Protein AF-0000000080266325 (afdb_homodimer)

Nearest PDB structures (foldseek):
  5b04-assembly1_B  TM=9.230E-01  e=6.738E-32  Schizosaccharomyces pombe 972h-
  5b04-assembly1_A  TM=9.219E-01  e=6.044E-32  Schizosaccharomyces pombe 972h-
  3a9c-assembly1_B  TM=7.300E-01  e=3.684E-23  Thermococcus kodakarensis
  7d44-assembly1_G  TM=7.854E-01  e=9.096E-19  Homo sapiens
  8tqz-assembly1_E  TM=7.849E-01  e=2.293E-18  Homo sapiens

Solvent-accessible surface area (backbone atoms only — not comparable to full-atom values): 32808 Å² total; per-residue (Å²): 130,82,78,86,48,52,57,58,42,26,53,49,45,39,69,75,33,86,80,52,51,52,23,55,22,33,38,52,20,51,42,53,48,57,75,68,50,83,58,83,44,70,68,50,40,51,49,52,51,51,52,45,47,53,53,39,42,71,72,32,67,65,26,56,32,34,47,17,12,44,52,53,47,49,44,54,58,64,69,54,69,81,81,75,77,61,57,67,58,50,53,50,51,52,42,50,50,54,48,47,40,59,70,55,48,50,63,50,26,47,54,42,25,33,60,69,47,47,84,75,61,52,74,68,31,27,34,34,36,56,34,66,35,69,62,52,50,50,31,54,47,43,39,33,75,72,65,64,38,49,56,28,31,40,24,23,35,29,59,88,71,10,32,7,49,55,40,47,51,53,38,46,75,70,63,37,17,46,34,71,35,51,58,33,39,51,58,71,50,47,87,70,40,60,36,34,47,33,42,44,51,23,30,30,35,62,28,20,34,32,27,53,26,29,53,36,41,50,28,52,47,31,49,76,69,70,32,52,29,37,34,42,38,51,63,68,28,49,30,97,40,77,68,87,49,66,83,52,54,74,44,72,70,42,60,65,67,79,42,39,65,81,63,80,42,74,75,65,54,94,50,35,80,32,72,58,37,54,58,38,38,50,67,54,34,60,24,57,27,91,47,41,58,33,37,35,21,48,87,42,80,28,43,22,80,44,35,48,62,50,48,37,65,74,70,54,70,117,129,81,77,87,48,55,56,57,41,26,53,50,46,38,68,75,32,87,81,53,52,52,23,52,23,33,37,52,19,50,41,53,48,58,74,67,49,81,59,81,45,70,67,51,42,51,50,51,52,52,53,45,45,52,53,39,43,71,71,32,66,64,27,56,32,33,47,18,13,44,51,51,47,50,44,54,58,65,68,54,68,80,82,74,77,62,57,67,58,50,53,50,52,52,43,49,51,55,49,48,42,60,70,55,48,50,63,50,26,47,54,43,25,34,62,69,47,46,84,75,61,53,76,70,31,27,33,35,36,58,34,68,36,70,60,52,51,51,31,54,48,42,38,35,74,71,66,65,39,48,56,29,32,39,24,25,33,31,56,91,69,9,33,7,48,54,41,45,52,52,38,46,75,69,63,37,18,44,33,72,36,52,58,33,40,50,56,70,50,48,86,70,42,59,35,33,47,33,42,45,51,23,32,30,36,61,29,20,33,32,28,54,25,30,52,36,43,51,27,52,48,30,49,76,69,70,32,50,28,36,33,43,37,51,62,68,28,48,30,97,39,78,68,87,48,65,82,52,53,73,43,72,71,42,60,66,65,80,42,41,65,81,63,81,43,75,76,66,54,95,50,35,78,33,72,58,37,53,58,38,39,48,67,54,34,60,24,60,26,91,46,40,60,32,36,35,20,49,87,41,80,26,43,23,78,45,34,46,62,49,48,35,65,73,69,56,69,119

Radius of gyration: 29.13 Å; Cα contacts (8 Å, |Δi|>4): 1260; chains: 2; bounding box: 54×103×73 Å

Organism: Malassezia sympodialis (strain ATCC 42132) (NCBI:txid1230383)

Foldseek 3Di:
DPPQQLQVQLVVLCVVPVQQFSLLSLLRSLLVVLVPDPDPDLVSSLVSLVVNLVVNCLVDQACQLNNLNSVLLSLLSVVQDDPDDDVVVVSVVSSVVSCCCSPPVVVLWLVLLLVQCLVVDAAAAEEEEEFDDPSLLVSVCCNCVVVNGQYAYEFECQPDVSRSVVSQVVCVVVVHHYDYDYLVCLLVCLLRHQAYEYEASAAELLLKGKDFPSPQVSLVSNVVNPHAYEYEYELSRYDDDDDPAFVSRPGPDADQDDDDDPDCQDDDDPPDGDPSRRRNDDGIGIHGQVSHPWYRTSQGTHRSNCSNVVNCVSSVPD/DPPQQLQVQLVVLCVVPVQQFSLLSLLRSLLVVLVPDPDPDLVSSLVSLVVNLVVNCVVDQACQLNNLNSVLLSLLSVVQDDPDDDVVVSSVVSSVVSVCCSPPVVVLWLVLLLVQCLVVDAAAAEEEEEFDDPSLLVSVCCNCVVVNGQYAYEFECQPDVSRSVVSQVVCVVVVHHYDYDYLVCLLVCLLRHQAYEYEASAAELLLKGKDFPSPQVSLVSNVVNVHAYEYEYELSRYDDDDDPAFVSRPGDDADQDDDDPPDCQDDDDPPDGDPSRRRNDDGMGIHGQVSHQWYRTSQGTHRSNCSNVVNCVSSVPD

Structure (mmCIF, N/CA/C/O backbone):
data_AF-0000000080266325-model_v1
#
loop_
_entity.id
_entity.type
_entity.pdbx_description
1 polymer 'Translation initiation factor eIF2B subunit alpha'
#
loop_
_atom_site.group_PDB
_atom_site.id
_atom_site.type_symbol
_atom_site.label_atom_id
_atom_site.label_alt_id
_atom_site.label_comp_id
_atom_site.label_asym_id
_atom_site.label_entity_id
_atom_site.label_seq_id
_atom_site.pdbx_PDB_ins_code
_atom_site.Cartn_x
_atom_site.Cartn_y
_atom_site.Cartn_z
_atom_site.occupancy
_atom_site.B_iso_or_equiv
_atom_site.auth_seq_id
_atom_site.auth_comp_id
_atom_site.auth_asym_id
_atom_site.auth_atom_id
_atom_site.pdbx_PDB_model_num
ATOM 1 N N . MET A 1 1 ? 8.368 -28.553 -42.368 1 40.25 1 MET A N 1
ATOM 2 C CA . MET A 1 1 ? 7.861 -28.845 -41.03 1 40.25 1 MET A CA 1
ATOM 3 C C . MET A 1 1 ? 8.379 -27.829 -40.018 1 40.25 1 MET A C 1
ATOM 5 O O . MET A 1 1 ? 9.589 -27.708 -39.818 1 40.25 1 MET A O 1
ATOM 9 N N . THR A 1 2 ? 7.713 -26.779 -39.799 1 53.64 2 THR A N 1
ATOM 10 C CA . THR A 1 2 ? 8.147 -25.65 -38.985 1 53.64 2 THR A CA 1
ATOM 11 C C . THR A 1 2 ? 8.555 -26.113 -37.589 1 53.64 2 THR A C 1
ATOM 13 O O . THR A 1 2 ? 7.952 -27.035 -37.035 1 53.64 2 THR A O 1
ATOM 16 N N . ALA A 1 3 ? 9.823 -25.961 -37.177 1 78.72 3 ALA A N 1
ATOM 17 C CA . ALA A 1 3 ? 10.446 -26.358 -35.917 1 78.72 3 ALA A CA 1
ATOM 18 C C . ALA A 1 3 ? 9.546 -26.027 -34.731 1 78.72 3 ALA A C 1
ATOM 20 O O . ALA A 1 3 ? 8.92 -24.964 -34.696 1 78.72 3 ALA A O 1
ATOM 21 N N . PHE A 1 4 ? 9.124 -27.014 -33.975 1 89.75 4 PHE A N 1
ATOM 22 C CA . PHE A 1 4 ? 8.291 -26.855 -32.789 1 89.75 4 PHE A CA 1
ATOM 23 C C . PHE A 1 4 ? 8.829 -25.744 -31.894 1 89.75 4 PHE A C 1
ATOM 25 O O . PHE A 1 4 ? 10.034 -25.669 -31.646 1 89.75 4 PHE A O 1
ATOM 32 N N . SER A 1 5 ? 7.986 -24.833 -31.633 1 94.65 5 SER A N 1
ATOM 33 C CA . SER A 1 5 ? 8.326 -23.786 -30.674 1 94.65 5 SER A CA 1
ATOM 34 C C . SER A 1 5 ? 7.531 -23.941 -29.382 1 94.65 5 SER A C 1
ATOM 36 O O . SER A 1 5 ? 6.31 -23.773 -29.373 1 94.65 5 SER A O 1
ATOM 38 N N . ILE A 1 6 ? 8.195 -24.222 -28.321 1 96.09 6 ILE A N 1
ATOM 39 C CA . ILE A 1 6 ? 7.549 -24.389 -27.023 1 96.09 6 ILE A CA 1
ATOM 40 C C . ILE A 1 6 ? 6.869 -23.084 -26.614 1 96.09 6 ILE A C 1
ATOM 42 O O . ILE A 1 6 ? 5.796 -23.1 -26.006 1 96.09 6 ILE A O 1
ATOM 46 N N . VAL A 1 7 ? 7.411 -21.935 -26.927 1 96.81 7 VAL A N 1
ATOM 47 C CA . VAL A 1 7 ? 6.896 -20.618 -26.567 1 96.81 7 VAL A CA 1
ATOM 48 C C . VAL A 1 7 ? 5.58 -20.36 -27.298 1 96.81 7 VAL A C 1
ATOM 50 O O . VAL A 1 7 ? 4.61 -19.893 -26.697 1 96.81 7 VAL A O 1
ATOM 53 N N . GLU A 1 8 ? 5.572 -20.713 -28.53 1 96.24 8 GLU A N 1
ATOM 54 C CA . GLU A 1 8 ? 4.358 -20.517 -29.317 1 96.24 8 GLU A CA 1
ATOM 55 C C . GLU A 1 8 ? 3.238 -21.438 -28.841 1 96.24 8 GLU A C 1
ATOM 57 O O . GLU A 1 8 ? 2.074 -21.036 -28.795 1 96.24 8 GLU A O 1
ATOM 62 N N . SER A 1 9 ? 3.629 -22.646 -28.606 1 96.18 9 SER A N 1
ATOM 63 C CA . SER A 1 9 ? 2.641 -23.593 -28.097 1 96.18 9 SER A CA 1
ATOM 64 C C . SER A 1 9 ? 2.046 -23.114 -26.777 1 96.18 9 SER A C 1
ATOM 66 O O . SER A 1 9 ? 0.833 -23.189 -26.574 1 96.18 9 SER A O 1
ATOM 68 N N . PHE A 1 10 ? 2.847 -22.612 -25.92 1 96.25 10 PHE A N 1
ATOM 69 C CA . PHE A 1 10 ? 2.424 -22.08 -24.63 1 96.25 10 PHE A CA 1
ATOM 70 C C . PHE A 1 10 ? 1.481 -20.897 -24.815 1 96.25 10 PHE A C 1
ATOM 72 O O . PHE A 1 10 ? 0.397 -20.863 -24.229 1 96.25 10 PHE A O 1
ATOM 79 N N . ARG A 1 11 ? 1.841 -19.988 -25.583 1 96.1 11 ARG A N 1
ATOM 80 C CA . ARG A 1 11 ? 1.042 -18.791 -25.82 1 96.1 11 ARG A CA 1
ATOM 81 C C . ARG A 1 11 ? -0.294 -19.143 -26.466 1 96.1 11 ARG A C 1
ATOM 83 O O . ARG A 1 11 ? -1.319 -18.532 -26.157 1 96.1 11 ARG A O 1
ATOM 90 N N . SER A 1 12 ? -0.209 -20.105 -27.396 1 94.98 12 SER A N 1
ATOM 91 C CA . SER A 1 12 ? -1.433 -20.565 -28.043 1 94.98 12 SER A CA 1
ATOM 92 C C . SER A 1 12 ? -2.388 -21.196 -27.035 1 94.98 12 SER A C 1
ATOM 94 O O . SER A 1 12 ? -3.603 -21.009 -27.122 1 94.98 12 SER A O 1
ATOM 96 N N . SER A 1 13 ? -1.807 -21.954 -26.141 1 93.38 13 SER A N 1
ATOM 97 C CA . SER A 1 13 ? -2.609 -22.595 -25.103 1 93.38 13 SER A CA 1
ATOM 98 C C . SER A 1 13 ? -3.31 -21.561 -24.229 1 93.38 13 SER A C 1
ATOM 100 O O . SER A 1 13 ? -4.482 -21.726 -23.882 1 93.38 13 SER A O 1
ATOM 102 N N . LEU A 1 14 ? -2.668 -20.508 -23.84 1 92.72 14 LEU A N 1
ATOM 103 C CA . LEU A 1 14 ? -3.241 -19.45 -23.014 1 92.72 14 LEU A CA 1
ATOM 104 C C . LEU A 1 14 ? -4.315 -18.685 -23.779 1 92.72 14 LEU A C 1
ATOM 106 O O . LEU A 1 14 ? -5.31 -18.251 -23.193 1 92.72 14 LEU A O 1
ATOM 110 N N . ALA A 1 15 ? -4.088 -18.545 -25.072 1 92.77 15 ALA A N 1
ATOM 111 C CA . ALA A 1 15 ? -5.023 -17.802 -25.914 1 92.77 15 ALA A CA 1
ATOM 112 C C . ALA A 1 15 ? -6.323 -18.579 -26.107 1 92.77 15 ALA A C 1
ATOM 114 O O . ALA A 1 15 ? -7.389 -17.984 -26.281 1 92.77 15 ALA A O 1
ATOM 115 N N . GLU A 1 16 ? -6.285 -19.804 -26.083 1 90.52 16 GLU A N 1
ATOM 116 C CA . GLU A 1 16 ? -7.434 -20.674 -26.313 1 90.52 16 GLU A CA 1
ATOM 117 C C . GLU A 1 16 ? -8.426 -20.595 -25.156 1 90.52 16 GLU A C 1
ATOM 119 O O . GLU A 1 16 ? -9.628 -20.788 -25.348 1 90.52 16 GLU A O 1
ATOM 124 N N . ASP A 1 17 ? -7.904 -20.406 -23.98 1 86.94 17 ASP A N 1
ATOM 125 C CA . ASP A 1 17 ? -8.711 -20.354 -22.765 1 86.94 17 ASP A CA 1
ATOM 126 C C . ASP A 1 17 ? -8.169 -19.311 -21.79 1 86.94 17 ASP A C 1
ATOM 128 O O . ASP A 1 17 ? -7.164 -19.545 -21.117 1 86.94 17 ASP A O 1
ATOM 132 N N . VAL A 1 18 ? -8.951 -18.234 -21.609 1 80.01 18 VAL A N 1
ATOM 133 C CA . VAL A 1 18 ? -8.507 -17.103 -20.801 1 80.01 18 VAL A CA 1
ATOM 134 C C . VAL A 1 18 ? -8.425 -17.515 -19.334 1 80.01 18 VAL A C 1
ATOM 136 O O . VAL A 1 18 ? -7.661 -16.933 -18.56 1 80.01 18 VAL A O 1
ATOM 139 N N . ASP A 1 19 ? -9.027 -18.585 -19.022 1 81.3 19 ASP A N 1
ATOM 140 C CA . ASP A 1 19 ? -9.074 -19.003 -17.624 1 81.3 19 ASP A CA 1
ATOM 141 C C . ASP A 1 19 ? -8.07 -20.121 -17.352 1 81.3 19 ASP A C 1
ATOM 143 O O . ASP A 1 19 ? -7.987 -20.629 -16.231 1 81.3 19 ASP A O 1
ATOM 147 N N . ARG A 1 20 ? -7.281 -20.472 -18.347 1 88.6 20 ARG A N 1
ATOM 148 C CA . ARG A 1 20 ? -6.285 -21.521 -18.153 1 88.6 20 ARG A CA 1
ATOM 149 C C . ARG A 1 20 ? -5.089 -21.002 -17.361 1 88.6 20 ARG A C 1
ATOM 151 O O . ARG A 1 20 ? -4.459 -20.018 -17.753 1 88.6 20 ARG A O 1
ATOM 158 N N . PRO A 1 21 ? -4.844 -21.678 -16.286 1 91.4 21 PRO A N 1
ATOM 159 C CA . PRO A 1 21 ? -3.662 -21.258 -15.528 1 91.4 21 PRO A CA 1
ATOM 160 C C . PRO A 1 21 ? -2.358 -21.511 -16.281 1 91.4 21 PRO A C 1
ATOM 162 O O . PRO A 1 21 ? -2.27 -22.455 -17.07 1 91.4 21 PRO A O 1
ATOM 165 N N . GLU A 1 22 ? -1.409 -20.79 -16.02 1 92.3 22 GLU A N 1
ATOM 166 C CA . GLU A 1 22 ? -0.13 -20.866 -16.721 1 92.3 22 GLU A CA 1
ATOM 167 C C . GLU A 1 22 ? 0.532 -22.226 -16.514 1 92.3 22 GLU A C 1
ATOM 169 O O . GLU A 1 22 ? 1.107 -22.79 -17.447 1 92.3 22 GLU A O 1
ATOM 174 N N . PRO A 1 23 ? 0.503 -22.812 -15.29 1 93.21 23 PRO A N 1
ATOM 175 C CA . PRO A 1 23 ? 1.095 -24.145 -15.145 1 93.21 23 PRO A CA 1
ATOM 176 C C . PRO A 1 23 ? 0.461 -25.176 -16.076 1 93.21 23 PRO A C 1
ATOM 178 O O . PRO A 1 23 ? 1.159 -26.044 -16.607 1 93.21 23 PRO A O 1
ATOM 181 N N . ILE A 1 24 ? -0.788 -25.045 -16.248 1 93.56 24 ILE A N 1
ATOM 182 C CA . ILE A 1 24 ? -1.507 -25.993 -17.092 1 93.56 24 ILE A CA 1
ATOM 183 C C . ILE A 1 24 ? -1.171 -25.736 -18.559 1 93.56 24 ILE A C 1
ATOM 185 O O . ILE A 1 24 ? -1.015 -26.677 -19.34 1 93.56 24 ILE A O 1
ATOM 189 N N . ALA A 1 25 ? -1.04 -24.487 -18.89 1 95.2 25 ALA A N 1
ATOM 190 C CA . ALA A 1 25 ? -0.589 -24.152 -20.238 1 95.2 25 ALA A CA 1
ATOM 191 C C . ALA A 1 25 ? 0.793 -24.735 -20.516 1 95.2 25 ALA A C 1
ATOM 193 O O . ALA A 1 25 ? 1.069 -25.195 -21.627 1 95.2 25 ALA A O 1
ATOM 194 N N . ALA A 1 26 ? 1.616 -24.704 -19.546 1 95.32 26 ALA A N 1
ATOM 195 C CA . ALA A 1 26 ? 2.958 -25.267 -19.677 1 95.32 26 ALA A CA 1
ATOM 196 C C . ALA A 1 26 ? 2.9 -26.775 -19.901 1 95.32 26 ALA A C 1
ATOM 198 O O . ALA A 1 26 ? 3.648 -27.316 -20.719 1 95.32 26 ALA A O 1
ATOM 199 N N . ILE A 1 27 ? 2.047 -27.414 -19.223 1 93.04 27 ILE A N 1
ATOM 200 C CA . ILE A 1 27 ? 1.869 -28.855 -19.369 1 93.04 27 ILE A CA 1
ATOM 201 C C . ILE A 1 27 ? 1.377 -29.173 -20.779 1 93.04 27 ILE A C 1
ATOM 203 O O . ILE A 1 27 ? 1.874 -30.101 -21.422 1 93.04 27 ILE A O 1
ATOM 207 N N . PHE A 1 28 ? 0.457 -28.377 -21.259 1 94.07 28 PHE A N 1
ATOM 208 C CA . PHE A 1 28 ? -0.035 -28.575 -22.617 1 94.07 28 PHE A CA 1
ATOM 209 C C . PHE A 1 28 ? 1.08 -28.364 -23.634 1 94.07 28 PHE A C 1
ATOM 211 O O . PHE A 1 28 ? 1.198 -29.121 -24.6 1 94.07 28 PHE A O 1
ATOM 218 N N . ALA A 1 29 ? 1.843 -27.408 -23.395 1 95.52 29 ALA A N 1
ATOM 219 C CA . ALA A 1 29 ? 2.941 -27.114 -24.314 1 95.52 29 ALA A CA 1
ATOM 220 C C . ALA A 1 29 ? 3.95 -28.258 -24.346 1 95.52 29 ALA A C 1
ATOM 222 O O . ALA A 1 29 ? 4.418 -28.652 -25.417 1 95.52 29 ALA A O 1
ATOM 223 N N . LEU A 1 30 ? 4.278 -28.8 -23.227 1 94.45 30 LEU A N 1
ATOM 224 C CA . LEU A 1 30 ? 5.205 -29.925 -23.164 1 94.45 30 LEU A CA 1
ATOM 225 C C . LEU A 1 30 ? 4.582 -31.178 -23.77 1 94.45 30 LEU A C 1
ATOM 227 O O . LEU A 1 30 ? 5.282 -31.997 -24.37 1 94.45 30 LEU A O 1
ATOM 231 N N . SER A 1 31 ? 3.302 -31.345 -23.565 1 93.27 31 SER A N 1
ATOM 232 C CA . SER A 1 31 ? 2.602 -32.453 -24.208 1 93.27 31 SER A CA 1
ATOM 233 C C . SER A 1 31 ? 2.704 -32.364 -25.727 1 93.27 31 SER A C 1
ATOM 235 O O . SER A 1 31 ? 2.909 -33.376 -26.401 1 93.27 31 SER A O 1
ATOM 237 N N . ASP A 1 32 ? 2.552 -31.143 -26.201 1 93.79 32 ASP A N 1
ATOM 238 C CA . ASP A 1 32 ? 2.707 -30.922 -27.636 1 93.79 32 ASP A CA 1
ATOM 239 C C . ASP A 1 32 ? 4.118 -31.282 -28.097 1 93.79 32 ASP A C 1
ATOM 241 O O . ASP A 1 32 ? 4.297 -31.849 -29.177 1 93.79 32 ASP A O 1
ATOM 245 N N . LEU A 1 33 ? 5.054 -30.919 -27.315 1 94.19 33 LEU A N 1
ATOM 246 C CA . LEU A 1 33 ? 6.444 -31.241 -27.616 1 94.19 33 LEU A CA 1
ATOM 247 C C . LEU A 1 33 ? 6.643 -32.75 -27.715 1 94.19 33 LEU A C 1
ATOM 249 O O . LEU A 1 33 ? 7.266 -33.237 -28.662 1 94.19 33 LEU A O 1
ATOM 253 N N . ILE A 1 34 ? 6.12 -33.477 -26.749 1 90.69 34 ILE A N 1
ATOM 254 C CA . ILE A 1 34 ? 6.257 -34.93 -26.72 1 90.69 34 ILE A CA 1
ATOM 255 C C . ILE A 1 34 ? 5.567 -35.537 -27.938 1 90.69 34 ILE A C 1
ATOM 257 O O . ILE A 1 34 ? 6.08 -36.482 -28.543 1 90.69 34 ILE A O 1
ATOM 261 N N . GLY A 1 35 ? 4.402 -35.001 -28.247 1 89.46 35 GLY A N 1
ATOM 262 C CA . GLY A 1 35 ? 3.664 -35.495 -29.398 1 89.46 35 GLY A CA 1
ATOM 263 C C . GLY A 1 35 ? 4.438 -35.382 -30.698 1 89.46 35 GLY A C 1
ATOM 264 O O . GLY A 1 35 ? 4.254 -36.192 -31.609 1 89.46 35 GLY A O 1
ATOM 265 N N . GLN A 1 36 ? 5.339 -34.459 -30.671 1 89.21 36 GLN A N 1
ATOM 266 C CA . GLN A 1 36 ? 6.086 -34.215 -31.9 1 89.21 36 GLN A CA 1
ATOM 267 C C . GLN A 1 36 ? 7.522 -34.717 -31.78 1 89.21 36 GLN A C 1
ATOM 269 O O . GLN A 1 36 ? 8.292 -34.646 -32.74 1 89.21 36 GLN A O 1
ATOM 274 N N . SER A 1 37 ? 7.855 -35.177 -30.668 1 87.95 37 SER A N 1
ATOM 275 C CA . SER A 1 37 ? 9.238 -35.556 -30.395 1 87.95 37 SER A CA 1
ATOM 276 C C . SER A 1 37 ? 9.614 -36.84 -31.127 1 87.95 37 SER A C 1
ATOM 278 O O . SER A 1 37 ? 8.804 -37.764 -31.228 1 87.95 37 SER A O 1
ATOM 280 N N . LYS A 1 38 ? 10.848 -36.904 -31.609 1 85.77 38 LYS A N 1
ATOM 281 C CA . LYS A 1 38 ? 11.38 -38.095 -32.266 1 85.77 38 LYS A CA 1
ATOM 282 C C . LYS A 1 38 ? 12.296 -38.876 -31.328 1 85.77 38 LYS A C 1
ATOM 284 O O . LYS A 1 38 ? 13.016 -39.776 -31.764 1 85.77 38 LYS A O 1
ATOM 289 N N . ALA A 1 39 ? 12.211 -38.372 -30.053 1 86.07 39 ALA A N 1
ATOM 290 C CA . ALA A 1 39 ? 13.041 -39.066 -29.071 1 86.07 39 ALA A CA 1
ATOM 291 C C . ALA A 1 39 ? 12.728 -40.559 -29.045 1 86.07 39 ALA A C 1
ATOM 293 O O . ALA A 1 39 ? 11.565 -40.958 -29.14 1 86.07 39 ALA A O 1
ATOM 294 N N . ALA A 1 40 ? 13.803 -41.39 -28.94 1 85.1 40 ALA A N 1
ATOM 295 C CA . ALA A 1 40 ? 13.632 -42.84 -28.966 1 85.1 40 ALA A CA 1
ATOM 296 C C . ALA A 1 40 ? 13.907 -43.45 -27.594 1 85.1 40 ALA A C 1
ATOM 298 O O . ALA A 1 40 ? 13.674 -44.641 -27.38 1 85.1 40 ALA A O 1
ATOM 299 N N . THR A 1 41 ? 14.403 -42.627 -26.679 1 83.42 41 THR A N 1
ATOM 300 C CA . THR A 1 41 ? 14.683 -43.087 -25.324 1 83.42 41 THR A CA 1
ATOM 301 C C . THR A 1 41 ? 14.137 -42.103 -24.294 1 83.42 41 THR A C 1
ATOM 303 O O . THR A 1 41 ? 13.864 -40.945 -24.618 1 83.42 41 THR A O 1
ATOM 306 N N . THR A 1 42 ? 14.015 -42.602 -23.131 1 83.68 42 THR A N 1
ATOM 307 C CA . THR A 1 42 ? 13.568 -41.766 -22.022 1 83.68 42 THR A CA 1
ATOM 308 C C . THR A 1 42 ? 14.57 -40.646 -21.751 1 83.68 42 THR A C 1
ATOM 310 O O . THR A 1 42 ? 14.18 -39.52 -21.435 1 83.68 42 THR A O 1
ATOM 313 N N . SER A 1 43 ? 15.822 -40.957 -21.888 1 86.76 43 SER A N 1
ATOM 314 C CA . SER A 1 43 ? 16.869 -39.967 -21.659 1 86.76 43 SER A CA 1
ATOM 315 C C . SER A 1 43 ? 16.78 -38.825 -22.666 1 86.76 43 SER A C 1
ATOM 317 O O . SER A 1 43 ? 16.921 -37.656 -22.301 1 86.76 43 SER A O 1
ATOM 319 N N . GLU A 1 44 ? 16.536 -39.191 -23.88 1 88.72 44 GLU A N 1
ATOM 320 C CA . GLU A 1 44 ? 16.39 -38.179 -24.923 1 88.72 44 GLU A CA 1
ATOM 321 C C . GLU A 1 44 ? 15.147 -37.324 -24.692 1 88.72 44 GLU A C 1
ATOM 323 O O . GLU A 1 44 ? 15.161 -36.118 -24.943 1 88.72 44 GLU A O 1
ATOM 328 N N . LEU A 1 45 ? 14.167 -38.034 -24.287 1 88.63 45 LEU A N 1
ATOM 329 C CA . LEU A 1 45 ? 12.921 -37.33 -24.003 1 88.63 45 LEU A CA 1
ATOM 330 C C . LEU A 1 45 ? 13.102 -36.348 -22.851 1 88.63 45 LEU A C 1
ATOM 332 O O . LEU A 1 45 ? 12.66 -35.2 -22.933 1 88.63 45 LEU A O 1
ATOM 336 N N . MET A 1 46 ? 13.778 -36.767 -21.823 1 88.98 46 MET A N 1
ATOM 337 C CA . MET A 1 46 ? 14.034 -35.929 -20.655 1 88.98 46 MET A CA 1
ATOM 338 C C . MET A 1 46 ? 14.874 -34.713 -21.032 1 88.98 46 MET A C 1
ATOM 340 O O . MET A 1 46 ? 14.623 -33.607 -20.551 1 88.98 46 MET A O 1
ATOM 344 N N . GLU A 1 47 ? 15.745 -34.91 -21.841 1 91.73 47 GLU A N 1
ATOM 345 C CA . GLU A 1 47 ? 16.59 -33.81 -22.294 1 91.73 47 GLU A CA 1
ATOM 346 C C . GLU A 1 47 ? 15.788 -32.793 -23.101 1 91.73 47 GLU A C 1
ATOM 348 O O . GLU A 1 47 ? 15.993 -31.585 -22.968 1 91.73 47 GLU A O 1
ATOM 353 N N . SER A 1 48 ? 14.959 -33.359 -23.948 1 92.04 48 SER A N 1
ATOM 354 C CA . SER A 1 48 ? 14.108 -32.481 -24.744 1 92.04 48 SER A CA 1
ATOM 355 C C . SER A 1 48 ? 13.19 -31.648 -23.856 1 92.04 48 SER A C 1
ATOM 357 O O . SER A 1 48 ? 12.999 -30.454 -24.098 1 92.04 48 SER A O 1
ATOM 359 N N . VAL A 1 49 ? 12.646 -32.27 -22.831 1 92.23 49 VAL A N 1
ATOM 360 C CA . VAL A 1 49 ? 11.741 -31.595 -21.908 1 92.23 49 VAL A CA 1
ATOM 361 C C . VAL A 1 49 ? 12.505 -30.535 -21.117 1 92.23 49 VAL A C 1
ATOM 363 O O . VAL A 1 49 ? 12.021 -29.414 -20.941 1 92.23 49 VAL A O 1
ATOM 366 N N . LYS A 1 50 ? 13.644 -30.85 -20.697 1 93.97 50 LYS A N 1
ATOM 367 C CA . LYS A 1 50 ? 14.472 -29.922 -19.931 1 93.97 50 LYS A CA 1
ATOM 368 C C . LYS A 1 50 ? 14.842 -28.699 -20.765 1 93.97 50 LYS A C 1
ATOM 370 O O . LYS A 1 50 ? 14.736 -27.565 -20.295 1 93.97 50 LYS A O 1
ATOM 375 N N . GLN A 1 51 ? 15.242 -28.956 -21.964 1 94.96 51 GLN A N 1
ATOM 376 C CA . GLN A 1 51 ? 15.636 -27.867 -22.851 1 94.96 51 GLN A CA 1
ATOM 377 C C . GLN A 1 51 ? 14.45 -26.959 -23.168 1 94.96 51 GLN A C 1
ATOM 379 O O . GLN A 1 51 ? 14.58 -25.733 -23.157 1 94.96 51 GLN A O 1
ATOM 384 N N . ALA A 1 52 ? 13.41 -27.58 -23.473 1 95.13 52 ALA A N 1
ATOM 385 C CA . ALA A 1 52 ? 12.201 -26.814 -23.765 1 95.13 52 ALA A CA 1
ATOM 386 C C . ALA A 1 52 ? 11.756 -26.006 -22.549 1 95.13 52 ALA A C 1
ATOM 388 O O . ALA A 1 52 ? 11.297 -24.87 -22.685 1 95.13 52 ALA A O 1
ATOM 389 N N . SER A 1 53 ? 11.837 -26.574 -21.361 1 94.84 53 SER A N 1
ATOM 390 C CA . SER A 1 53 ? 11.471 -25.896 -20.122 1 94.84 53 SER A CA 1
ATOM 391 C C . SER A 1 53 ? 12.326 -24.653 -19.9 1 94.84 53 SER A C 1
ATOM 393 O O . SER A 1 53 ? 11.808 -23.591 -19.546 1 94.84 53 SER A O 1
ATOM 395 N N . GLU A 1 54 ? 13.538 -24.777 -20.121 1 94.34 54 GLU A N 1
ATOM 396 C CA . GLU A 1 54 ? 14.454 -23.653 -19.955 1 94.34 54 GLU A CA 1
ATOM 397 C C . GLU A 1 54 ? 14.164 -22.551 -20.97 1 94.34 54 GLU A C 1
ATOM 399 O O . GLU A 1 54 ? 14.215 -21.365 -20.638 1 94.34 54 GLU A O 1
ATOM 404 N N . GLU A 1 55 ? 13.909 -22.996 -22.134 1 95.28 55 GLU A N 1
ATOM 405 C CA . GLU A 1 55 ? 13.568 -22.037 -23.18 1 95.28 55 GLU A CA 1
ATOM 406 C C . GLU A 1 55 ? 12.303 -21.26 -22.826 1 95.28 55 GLU A C 1
ATOM 408 O O . GLU A 1 55 ? 12.251 -20.04 -22.992 1 95.28 55 GLU A O 1
ATOM 413 N N . LEU A 1 56 ? 11.351 -21.935 -22.354 1 95.17 56 LEU A N 1
ATOM 414 C CA . LEU A 1 56 ? 10.091 -21.294 -21.995 1 95.17 56 LEU A CA 1
ATOM 415 C C . LEU A 1 56 ? 10.287 -20.32 -20.838 1 95.17 56 LEU A C 1
ATOM 417 O O . LEU A 1 56 ? 9.844 -19.171 -20.906 1 95.17 56 LEU A O 1
ATOM 421 N N . LYS A 1 57 ? 10.944 -20.726 -19.842 1 91.65 57 LYS A N 1
ATOM 422 C CA . LYS A 1 57 ? 11.191 -19.878 -18.68 1 91.65 57 LYS A CA 1
ATOM 423 C C . LYS A 1 57 ? 11.911 -18.593 -19.081 1 91.65 57 LYS A C 1
ATOM 425 O O . LYS A 1 57 ? 11.559 -17.507 -18.616 1 91.65 57 LYS A O 1
ATOM 430 N N . ALA A 1 58 ? 12.796 -18.696 -19.947 1 89.86 58 ALA A N 1
ATOM 431 C CA . ALA A 1 58 ? 13.609 -17.561 -20.378 1 89.86 58 ALA A CA 1
ATOM 432 C C . ALA A 1 58 ? 12.781 -16.573 -21.195 1 89.86 58 ALA A C 1
ATOM 434 O O . ALA A 1 58 ? 13.132 -15.395 -21.296 1 89.86 58 ALA A O 1
ATOM 435 N N . SER A 1 59 ? 11.751 -17.041 -21.724 1 91.92 59 SER A N 1
ATOM 436 C CA . SER A 1 59 ? 10.945 -16.21 -22.612 1 91.92 59 SER A CA 1
ATOM 437 C C . SER A 1 59 ? 9.873 -15.451 -21.838 1 91.92 59 SER A C 1
ATOM 439 O O . SER A 1 59 ? 9.247 -14.533 -22.372 1 91.92 59 SER A O 1
ATOM 441 N N . LEU A 1 60 ? 9.723 -15.782 -20.612 1 88.88 60 LEU A N 1
ATOM 442 C CA . LEU A 1 60 ? 8.625 -15.216 -19.835 1 88.88 60 LEU A CA 1
ATOM 443 C C . LEU A 1 60 ? 9.127 -14.112 -18.911 1 88.88 60 LEU A C 1
ATOM 445 O O . LEU A 1 60 ? 10.219 -14.216 -18.347 1 88.88 60 LEU A O 1
ATOM 449 N N . GLU A 1 61 ? 8.301 -13.114 -18.773 1 81.5 61 GLU A N 1
ATOM 450 C CA . GLU A 1 61 ? 8.605 -12.052 -17.818 1 81.5 61 GLU A CA 1
ATOM 451 C C . GLU A 1 61 ? 8.556 -12.57 -16.383 1 81.5 61 GLU A C 1
ATOM 453 O O . GLU A 1 61 ? 9.405 -12.22 -15.562 1 81.5 61 GLU A O 1
ATOM 458 N N . ASN A 1 62 ? 7.556 -13.344 -16.142 1 83.97 62 ASN A N 1
ATOM 459 C CA . ASN A 1 62 ? 7.401 -14.04 -14.869 1 83.97 62 ASN A CA 1
ATOM 460 C C . ASN A 1 62 ? 7.294 -15.55 -15.065 1 83.97 62 ASN A C 1
ATOM 462 O O . ASN A 1 62 ? 6.211 -16.069 -15.337 1 83.97 62 ASN A O 1
ATOM 466 N N . PRO A 1 63 ? 8.337 -16.198 -14.837 1 88.65 63 PRO A N 1
ATOM 467 C CA . PRO A 1 63 ? 8.332 -17.632 -15.136 1 88.65 63 PRO A CA 1
ATOM 468 C C . PRO A 1 63 ? 7.779 -18.472 -13.986 1 88.65 63 PRO A C 1
ATOM 470 O O . PRO A 1 63 ? 7.63 -19.689 -14.123 1 88.65 63 PRO A O 1
ATOM 473 N N . VAL A 1 64 ? 7.421 -17.865 -12.911 1 87.31 64 VAL A N 1
ATOM 474 C CA . VAL A 1 64 ? 7.139 -18.58 -11.67 1 87.31 64 VAL A CA 1
ATOM 475 C C . VAL A 1 64 ? 5.951 -19.517 -11.872 1 87.31 64 VAL A C 1
ATOM 477 O O . VAL A 1 64 ? 6.05 -20.719 -11.612 1 87.31 64 VAL A O 1
ATOM 480 N N . PRO A 1 65 ? 4.894 -19.047 -12.43 1 89.7 65 PRO A N 1
ATOM 481 C CA . PRO A 1 65 ? 3.757 -19.96 -12.571 1 89.7 65 PRO A CA 1
ATOM 482 C C . PRO A 1 65 ? 4.031 -21.095 -13.555 1 89.7 65 PRO A C 1
ATOM 484 O O . PRO A 1 65 ? 3.678 -22.247 -13.288 1 89.7 65 PRO A O 1
ATOM 487 N N . ALA A 1 66 ? 4.665 -20.808 -14.646 1 92.15 66 ALA A N 1
ATOM 488 C CA . ALA A 1 66 ? 4.967 -21.838 -15.637 1 92.15 66 ALA A CA 1
ATOM 489 C C . ALA A 1 66 ? 5.922 -22.884 -15.068 1 92.15 66 ALA A C 1
ATOM 491 O O . ALA A 1 66 ? 5.832 -24.066 -15.409 1 92.15 66 ALA A O 1
ATOM 492 N N . THR A 1 67 ? 6.79 -22.441 -14.204 1 91.29 67 THR A N 1
ATOM 493 C CA . THR A 1 67 ? 7.774 -23.337 -13.608 1 91.29 67 THR A CA 1
ATOM 494 C C . THR A 1 67 ? 7.085 -24.461 -12.838 1 91.29 67 THR A C 1
ATOM 496 O O . THR A 1 67 ? 7.535 -25.608 -12.869 1 91.29 67 THR A O 1
ATOM 499 N N . ALA A 1 68 ? 6.04 -24.16 -12.189 1 89.6 68 ALA A N 1
ATOM 500 C CA . ALA A 1 68 ? 5.298 -25.179 -11.452 1 89.6 68 ALA A CA 1
ATOM 501 C C . ALA A 1 68 ? 4.786 -26.27 -12.388 1 89.6 68 ALA A C 1
ATOM 503 O O . ALA A 1 68 ? 4.892 -27.46 -12.081 1 89.6 68 ALA A O 1
ATOM 504 N N . GLY A 1 69 ? 4.292 -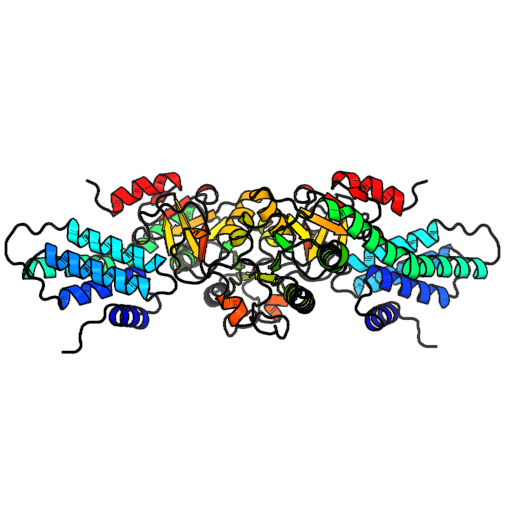25.892 -13.532 1 91.1 69 GLY A N 1
ATOM 505 C CA . GLY A 1 69 ? 3.808 -26.851 -14.512 1 91.1 69 GLY A CA 1
ATOM 506 C C . GLY A 1 69 ? 4.917 -27.67 -15.145 1 91.1 69 GLY A C 1
ATOM 507 O O . GLY A 1 69 ? 4.761 -28.873 -15.364 1 91.1 69 GLY A O 1
ATOM 508 N N . LEU A 1 70 ? 5.962 -27.026 -15.41 1 92.5 70 LEU A N 1
ATOM 509 C CA . LEU A 1 70 ? 7.112 -27.689 -16.014 1 92.5 70 LEU A CA 1
ATOM 510 C C . LEU A 1 70 ? 7.69 -28.741 -15.074 1 92.5 70 LEU A C 1
ATOM 512 O O . LEU A 1 70 ? 7.994 -29.858 -15.497 1 92.5 70 LEU A O 1
ATOM 516 N N . GLU A 1 71 ? 7.731 -28.39 -13.851 1 88.66 71 GLU A N 1
ATOM 517 C CA . GLU A 1 71 ? 8.255 -29.324 -12.859 1 88.66 71 GLU A CA 1
ATOM 518 C C . GLU A 1 71 ? 7.301 -30.496 -12.647 1 88.66 71 GLU A C 1
ATOM 520 O O . GLU A 1 71 ? 7.738 -31.638 -12.488 1 88.66 71 GLU A O 1
ATOM 525 N N . LEU A 1 72 ? 6.101 -30.222 -12.595 1 87.64 72 LEU A N 1
ATOM 526 C CA . LEU A 1 72 ? 5.105 -31.278 -12.45 1 87.64 72 LEU A CA 1
ATOM 527 C C . LEU A 1 72 ? 5.169 -32.249 -13.624 1 87.64 72 LEU A C 1
ATOM 529 O O . LEU A 1 72 ? 5.107 -33.466 -13.433 1 87.64 72 LEU A O 1
ATOM 533 N N . PHE A 1 73 ? 5.288 -31.722 -14.865 1 90.21 73 PHE A N 1
ATOM 534 C CA . PHE A 1 73 ? 5.391 -32.568 -16.048 1 90.21 73 PHE A CA 1
ATOM 535 C C . PHE A 1 73 ? 6.641 -33.439 -15.983 1 90.21 73 PHE A C 1
ATOM 537 O O . PHE A 1 73 ? 6.596 -34.624 -16.317 1 90.21 73 PHE A O 1
ATOM 544 N N . MET A 1 74 ? 7.683 -32.81 -15.576 1 86.75 74 MET A N 1
ATOM 545 C CA . MET A 1 74 ? 8.93 -33.557 -15.437 1 86.75 74 MET A CA 1
ATOM 546 C C . MET A 1 74 ? 8.764 -34.716 -14.461 1 86.75 74 MET A C 1
ATOM 548 O O . MET A 1 74 ? 9.327 -35.793 -14.668 1 86.75 74 MET A O 1
ATOM 552 N N . ARG A 1 75 ? 8.068 -34.513 -13.591 1 82.68 75 ARG A N 1
ATOM 553 C CA . ARG A 1 75 ? 7.806 -35.573 -12.623 1 82.68 75 ARG A CA 1
ATOM 554 C C . ARG A 1 75 ? 6.988 -36.697 -13.25 1 82.68 75 ARG A C 1
ATOM 556 O O . ARG A 1 75 ? 7.205 -37.872 -12.948 1 82.68 75 ARG A O 1
ATOM 563 N N . PHE A 1 76 ? 5.984 -36.342 -14.012 1 81.73 76 PHE A N 1
ATOM 564 C CA . PHE A 1 76 ? 5.241 -37.364 -14.739 1 81.73 76 PHE A CA 1
ATOM 565 C C . PHE A 1 76 ? 6.184 -38.237 -15.559 1 81.73 76 PHE A C 1
ATOM 567 O O . PHE A 1 76 ? 6.047 -39.462 -15.576 1 81.73 76 PHE A O 1
ATOM 574 N N . VAL A 1 77 ? 7.129 -37.597 -16.109 1 81.58 77 VAL A N 1
ATOM 575 C CA . VAL A 1 77 ? 8.058 -38.286 -16.999 1 81.58 77 VAL A CA 1
ATOM 576 C C . VAL A 1 77 ? 8.984 -39.185 -16.184 1 81.58 77 VAL A C 1
ATOM 578 O O . VAL A 1 77 ? 9.297 -40.304 -16.599 1 81.58 77 VAL A O 1
ATOM 581 N N . THR A 1 78 ? 9.341 -38.717 -15.055 1 79.41 78 THR A N 1
ATOM 582 C CA . THR A 1 78 ? 10.336 -39.437 -14.269 1 79.41 78 THR A CA 1
ATOM 583 C C . THR A 1 78 ? 9.687 -40.574 -13.484 1 79.41 78 THR A C 1
ATOM 585 O O . THR A 1 78 ? 10.33 -41.586 -13.2 1 79.41 78 THR A O 1
ATOM 588 N N . THR A 1 79 ? 8.55 -40.374 -13.02 1 76.73 79 THR A N 1
ATOM 589 C CA . THR A 1 79 ? 7.897 -41.375 -12.183 1 76.73 79 THR A CA 1
ATOM 590 C C . THR A 1 79 ? 7.311 -42.496 -13.037 1 76.73 79 THR A C 1
ATOM 592 O O . THR A 1 79 ? 7.202 -43.637 -12.584 1 76.73 79 THR A O 1
ATOM 595 N N . LYS A 1 80 ? 6.865 -42.095 -14.204 1 74.39 80 LYS A N 1
ATOM 596 C CA . LYS A 1 80 ? 6.34 -43.134 -15.086 1 74.39 80 LYS A CA 1
ATOM 597 C C . LYS A 1 80 ? 7.471 -43.908 -15.757 1 74.39 80 LYS A C 1
ATOM 599 O O . LYS A 1 80 ? 8.13 -43.394 -16.663 1 74.39 80 LYS A O 1
ATOM 604 N N . ASN A 1 81 ? 7.934 -44.912 -15.056 1 66.42 81 ASN A N 1
ATOM 605 C CA . ASN A 1 81 ? 9.041 -45.744 -15.515 1 66.42 81 ASN A CA 1
ATOM 606 C C . ASN A 1 81 ? 8.693 -46.477 -16.807 1 66.42 81 ASN A C 1
ATOM 608 O O . ASN A 1 81 ? 7.594 -47.018 -16.943 1 66.42 81 ASN A O 1
ATOM 612 N N . TRP A 1 82 ? 9.566 -46.193 -17.77 1 69.67 82 TRP A N 1
ATOM 613 C CA . TRP A 1 82 ? 9.469 -46.974 -18.999 1 69.67 82 TRP A CA 1
ATOM 614 C C . TRP A 1 82 ? 10.064 -48.365 -18.808 1 69.67 82 TRP A C 1
ATOM 616 O O . TRP A 1 82 ? 11.246 -48.502 -18.482 1 69.67 82 TRP A O 1
ATOM 626 N N . ALA A 1 83 ? 9.222 -49.415 -18.575 1 65.01 83 ALA A N 1
ATOM 627 C CA . ALA A 1 83 ? 9.623 -50.783 -18.257 1 65.01 83 ALA A CA 1
ATOM 628 C C . ALA A 1 83 ? 10.136 -51.507 -19.498 1 65.01 83 ALA A C 1
ATOM 630 O O . ALA A 1 83 ? 10.081 -52.737 -19.574 1 65.01 83 ALA A O 1
ATOM 631 N N . GLY A 1 84 ? 10.597 -50.927 -20.369 1 69.13 84 GLY A N 1
ATOM 632 C CA . GLY A 1 84 ? 11.116 -51.698 -21.487 1 69.13 84 GLY A CA 1
ATOM 633 C C . GLY A 1 84 ? 10.036 -52.154 -22.45 1 69.13 84 GLY A C 1
ATOM 634 O O . GLY A 1 84 ? 8.894 -52.383 -22.047 1 69.13 84 GLY A O 1
ATOM 635 N N . GLY A 1 85 ? 9.811 -51.566 -23.616 1 72.5 85 GLY A N 1
ATOM 636 C CA . GLY A 1 85 ? 8.864 -51.932 -24.658 1 72.5 85 GLY A CA 1
ATOM 637 C C . GLY A 1 85 ? 8.759 -50.894 -25.759 1 72.5 85 GLY A C 1
ATOM 638 O O . GLY A 1 85 ? 9.773 -50.38 -26.234 1 72.5 85 GLY A O 1
ATOM 639 N N . ASP A 1 86 ? 7.463 -50.69 -26.048 1 83.91 86 ASP A N 1
ATOM 640 C CA . ASP A 1 86 ? 7.131 -49.74 -27.105 1 83.91 86 ASP A CA 1
ATOM 641 C C . ASP A 1 86 ? 7.206 -48.302 -26.596 1 83.91 86 ASP A C 1
ATOM 643 O O . ASP A 1 86 ? 6.325 -47.852 -25.861 1 83.91 86 ASP A O 1
ATOM 647 N N . PHE A 1 87 ? 8.237 -47.664 -27.014 1 86.16 87 PHE A N 1
ATOM 648 C CA . PHE A 1 87 ? 8.488 -46.302 -26.558 1 86.16 87 PHE A CA 1
ATOM 649 C C . PHE A 1 87 ? 7.377 -45.364 -27.016 1 86.16 87 PHE A C 1
ATOM 651 O O . PHE A 1 87 ? 7.037 -44.408 -26.316 1 86.16 87 PHE A O 1
ATOM 658 N N . GLN A 1 88 ? 6.773 -45.714 -28.067 1 86.57 88 GLN A N 1
ATOM 659 C CA . GLN A 1 88 ? 5.655 -44.91 -28.55 1 86.57 88 GLN A CA 1
ATOM 660 C C . GLN A 1 88 ? 4.441 -45.051 -27.636 1 86.57 88 GLN A C 1
ATOM 662 O O . GLN A 1 88 ? 3.717 -44.081 -27.403 1 86.57 88 GLN A O 1
ATOM 667 N N . ALA A 1 89 ? 4.324 -46.225 -27.174 1 87.01 89 ALA A N 1
ATOM 668 C CA . ALA A 1 89 ? 3.244 -46.459 -26.22 1 87.01 89 ALA A CA 1
ATOM 669 C C . ALA A 1 89 ? 3.5 -45.721 -24.909 1 87.01 89 ALA A C 1
ATOM 671 O O . ALA A 1 89 ? 2.564 -45.236 -24.269 1 87.01 89 ALA A O 1
ATOM 672 N N . HIS A 1 90 ? 4.732 -45.677 -24.571 1 87.48 90 HIS A N 1
ATOM 673 C CA . HIS A 1 90 ? 5.115 -44.95 -23.366 1 87.48 90 HIS A CA 1
ATOM 674 C C . HIS A 1 90 ? 4.84 -43.457 -23.513 1 87.48 90 HIS A C 1
ATOM 676 O O . HIS A 1 90 ? 4.306 -42.826 -22.598 1 87.48 90 HIS A O 1
ATOM 682 N N . LYS A 1 91 ? 5.159 -42.889 -24.583 1 88.54 91 LYS A N 1
ATOM 683 C CA . LYS A 1 91 ? 4.896 -41.481 -24.866 1 88.54 91 LYS A CA 1
ATOM 684 C C . LYS A 1 91 ? 3.401 -41.179 -24.811 1 88.54 91 LYS A C 1
ATOM 686 O O . LYS A 1 91 ? 2.987 -40.167 -24.243 1 88.54 91 LYS A O 1
ATOM 691 N N . ARG A 1 92 ? 2.679 -42.069 -25.373 1 89.11 92 ARG A N 1
ATOM 692 C CA . ARG A 1 92 ? 1.229 -41.902 -25.373 1 89.11 92 ARG A CA 1
ATOM 693 C C . ARG A 1 92 ? 0.672 -41.953 -23.954 1 89.11 92 ARG A C 1
ATOM 695 O O . ARG A 1 92 ? -0.243 -41.201 -23.613 1 89.11 92 ARG A O 1
ATOM 702 N N . SER A 1 93 ? 1.198 -42.821 -23.214 1 88.26 93 SER A N 1
ATOM 703 C CA . SER A 1 93 ? 0.756 -42.935 -21.828 1 88.26 93 SER A CA 1
ATOM 704 C C . SER A 1 93 ? 1.061 -41.663 -21.044 1 88.26 93 SER A C 1
ATOM 706 O O . SER A 1 93 ? 0.262 -41.236 -20.208 1 88.26 93 SER A O 1
ATOM 708 N N . LEU A 1 94 ? 2.164 -41.067 -21.317 1 87.28 94 LEU A N 1
ATOM 709 C CA . LEU A 1 94 ? 2.55 -39.815 -20.676 1 87.28 94 LEU A CA 1
ATOM 710 C C . LEU A 1 94 ? 1.603 -38.687 -21.072 1 87.28 94 LEU A C 1
ATOM 712 O O . LEU A 1 94 ? 1.182 -37.897 -20.224 1 87.28 94 LEU A O 1
ATOM 716 N N . LEU A 1 95 ? 1.265 -38.63 -22.288 1 90.2 95 LEU A N 1
ATOM 717 C CA . LEU A 1 95 ? 0.341 -37.624 -22.8 1 90.2 95 LEU A CA 1
ATOM 718 C C . LEU A 1 95 ? -1.041 -37.788 -22.177 1 90.2 95 LEU A C 1
ATOM 720 O O . LEU A 1 95 ? -1.672 -36.802 -21.788 1 90.2 95 LEU A O 1
ATOM 724 N N . ASP A 1 96 ? -1.41 -38.998 -22.07 1 89.93 96 ASP A N 1
ATOM 725 C CA . ASP A 1 96 ? -2.714 -39.284 -21.479 1 89.93 96 ASP A CA 1
ATOM 726 C C . ASP A 1 96 ? -2.76 -38.854 -20.015 1 89.93 96 ASP A C 1
ATOM 728 O O . ASP A 1 96 ? -3.769 -38.32 -19.551 1 89.93 96 ASP A O 1
ATOM 732 N N . THR A 1 97 ? -1.708 -39.11 -19.363 1 86.96 97 THR A N 1
ATOM 733 C CA . THR A 1 97 ? -1.623 -38.725 -17.958 1 86.96 97 THR A CA 1
ATOM 734 C C . THR A 1 97 ? -1.688 -37.207 -17.809 1 86.96 97 THR A C 1
ATOM 736 O O . THR A 1 97 ? -2.428 -36.692 -16.968 1 86.96 97 THR A O 1
ATOM 739 N N . ALA A 1 98 ? -0.925 -36.498 -18.599 1 87.19 98 ALA A N 1
ATOM 740 C CA . ALA A 1 98 ? -0.88 -35.039 -18.544 1 87.19 98 ALA A CA 1
ATOM 741 C C . ALA A 1 98 ? -2.239 -34.435 -18.888 1 87.19 98 ALA A C 1
ATOM 743 O O . ALA A 1 98 ? -2.686 -33.487 -18.239 1 87.19 98 ALA A O 1
ATOM 744 N N . LEU A 1 99 ? -2.885 -34.98 -19.858 1 87.41 99 LEU A N 1
ATOM 745 C CA . LEU A 1 99 ? -4.178 -34.475 -20.306 1 87.41 99 LEU A CA 1
ATOM 746 C C . LEU A 1 99 ? -5.267 -34.782 -19.283 1 87.41 99 LEU A C 1
ATOM 748 O O . LEU A 1 99 ? -6.153 -33.958 -19.046 1 87.41 99 LEU A O 1
ATOM 752 N N . GLU A 1 100 ? -5.184 -35.98 -18.738 1 88.11 100 GLU A N 1
ATOM 753 C CA . GLU A 1 100 ? -6.122 -36.336 -17.678 1 88.11 100 GLU A CA 1
ATOM 754 C C . GLU A 1 100 ? -5.991 -35.392 -16.486 1 88.11 100 GLU A C 1
ATOM 756 O O . GLU A 1 100 ? -6.995 -34.983 -15.898 1 88.11 100 GLU A O 1
ATOM 761 N N . PHE A 1 101 ? -4.85 -35.092 -16.131 1 87.59 101 PHE A N 1
ATOM 762 C CA . PHE A 1 101 ? -4.595 -34.158 -15.041 1 87.59 101 PHE A CA 1
ATOM 763 C C . PHE A 1 101 ? -5.171 -32.784 -15.36 1 87.59 101 PHE A C 1
ATOM 765 O O . PHE A 1 101 ? -5.909 -32.212 -14.555 1 87.59 101 PHE A O 1
ATOM 772 N N . ALA A 1 102 ? -4.868 -32.244 -16.519 1 85.98 102 ALA A N 1
ATOM 773 C CA . ALA A 1 102 ? -5.252 -30.894 -16.924 1 85.98 102 ALA A CA 1
ATOM 774 C C . ALA A 1 102 ? -6.767 -30.773 -17.06 1 85.98 102 ALA A C 1
ATOM 776 O O . ALA A 1 102 ? -7.354 -29.767 -16.655 1 85.98 102 ALA A O 1
ATOM 777 N N . HIS A 1 103 ? -7.398 -31.783 -17.577 1 85.76 103 HIS A N 1
ATOM 778 C CA . HIS A 1 103 ? -8.809 -31.682 -17.932 1 85.76 103 HIS A CA 1
ATOM 779 C C . HIS A 1 103 ? -9.701 -32.111 -16.771 1 85.76 103 HIS A C 1
ATOM 781 O O . HIS A 1 103 ? -10.801 -31.581 -16.599 1 85.76 103 HIS A O 1
ATOM 787 N N . ASN A 1 104 ? -9.239 -32.99 -15.959 1 85.56 104 ASN A N 1
ATOM 788 C CA . ASN A 1 104 ? -10.132 -33.578 -14.966 1 85.56 104 ASN A CA 1
ATOM 789 C C . ASN A 1 104 ? -9.702 -33.224 -13.545 1 85.56 104 ASN A C 1
ATOM 791 O O . ASN A 1 104 ? -10.544 -32.966 -12.683 1 85.56 104 ASN A O 1
ATOM 795 N N . THR A 1 105 ? -8.451 -33.288 -13.317 1 83.69 105 THR A N 1
ATOM 796 C CA . THR A 1 105 ? -7.96 -33.102 -11.956 1 83.69 105 THR A CA 1
ATOM 797 C C . THR A 1 105 ? -8.007 -31.629 -11.561 1 83.69 105 THR A C 1
ATOM 799 O O . THR A 1 105 ? -8.437 -31.29 -10.457 1 83.69 105 THR A O 1
ATOM 802 N N . VAL A 1 106 ? -7.633 -30.722 -12.47 1 85.76 106 VAL A N 1
ATOM 803 C CA . VAL A 1 106 ? -7.455 -29.301 -12.194 1 85.76 106 VAL A CA 1
ATOM 804 C C . VAL A 1 106 ? -8.783 -28.689 -11.754 1 85.76 106 VAL A C 1
ATOM 806 O O . VAL A 1 106 ? -8.854 -28.023 -10.718 1 85.76 106 VAL A O 1
ATOM 809 N N . PRO A 1 107 ? -9.886 -28.868 -12.447 1 84.74 107 PRO A N 1
ATOM 810 C CA . PRO A 1 107 ? -11.158 -28.291 -12.007 1 84.74 107 PRO A CA 1
ATOM 811 C C . PRO A 1 107 ? -11.583 -28.782 -10.625 1 84.74 107 PRO A C 1
ATOM 813 O O . PRO A 1 107 ? -12.164 -28.021 -9.848 1 84.74 107 PRO A O 1
ATOM 816 N N . HIS A 1 108 ? -11.274 -29.991 -10.321 1 90.58 108 HIS A N 1
ATOM 817 C CA . HIS A 1 108 ? -11.656 -30.562 -9.034 1 90.58 108 HIS A CA 1
ATOM 818 C C . HIS A 1 108 ? -10.837 -29.958 -7.898 1 90.58 108 HIS A C 1
ATOM 820 O O . HIS A 1 108 ? -11.293 -29.917 -6.753 1 90.58 108 HIS A O 1
ATOM 826 N N . CYS A 1 109 ? -9.693 -29.503 -8.225 1 91.11 109 CYS A N 1
ATOM 827 C CA . CYS A 1 109 ? -8.852 -28.869 -7.217 1 91.11 109 CYS A CA 1
ATOM 828 C C . CYS A 1 109 ? -9.521 -27.62 -6.655 1 91.11 109 CYS A C 1
ATOM 830 O O . CYS A 1 109 ? -9.6 -27.448 -5.437 1 91.11 109 CYS A O 1
ATOM 832 N N . ARG A 1 110 ? -10.093 -26.825 -7.493 1 91.17 110 ARG A N 1
ATOM 833 C CA . ARG A 1 110 ? -10.696 -25.568 -7.06 1 91.17 110 ARG A CA 1
ATOM 834 C C . ARG A 1 110 ? -11.961 -25.82 -6.246 1 91.17 110 ARG A C 1
ATOM 836 O O . ARG A 1 110 ? -12.233 -25.109 -5.277 1 91.17 110 ARG A O 1
ATOM 843 N N . GLU A 1 111 ? -12.695 -26.799 -6.714 1 93.31 111 GLU A N 1
ATOM 844 C CA . GLU A 1 111 ? -13.901 -27.154 -5.973 1 93.31 111 GLU A CA 1
ATOM 845 C C . GLU A 1 111 ? -13.566 -27.586 -4.548 1 93.31 111 GLU A C 1
ATOM 847 O O . GLU A 1 111 ? -14.245 -27.191 -3.598 1 93.31 111 GLU A O 1
ATOM 852 N N . ARG A 1 112 ? -12.596 -28.372 -4.451 1 95.35 112 ARG A N 1
ATOM 853 C CA . ARG A 1 112 ? -12.176 -28.853 -3.14 1 95.35 112 ARG A CA 1
ATOM 854 C C . ARG A 1 112 ? -11.707 -27.701 -2.257 1 95.35 112 ARG A C 1
ATOM 856 O O . ARG A 1 112 ? -12.027 -27.654 -1.067 1 95.35 112 ARG A O 1
ATOM 863 N N . ILE A 1 113 ? -11.007 -26.78 -2.805 1 96.82 113 ILE A N 1
ATOM 864 C CA . ILE A 1 113 ? -10.502 -25.624 -2.071 1 96.82 113 ILE A CA 1
ATOM 865 C C . ILE A 1 113 ? -11.672 -24.803 -1.534 1 96.82 113 ILE A C 1
ATOM 867 O O . ILE A 1 113 ? -11.671 -24.397 -0.37 1 96.82 113 ILE A O 1
ATOM 871 N N . THR A 1 114 ? -12.636 -24.593 -2.41 1 95.9 114 THR A N 1
ATOM 872 C CA . THR A 1 114 ? -13.818 -23.827 -2.027 1 95.9 114 THR A CA 1
ATOM 873 C C . THR A 1 114 ? -14.535 -24.491 -0.855 1 95.9 114 THR A C 1
ATOM 875 O O . THR A 1 114 ? -14.944 -23.816 0.092 1 95.9 114 THR A O 1
ATOM 878 N N . HIS A 1 115 ? -14.624 -25.788 -0.934 1 96.26 115 HIS A N 1
ATOM 879 C CA . HIS A 1 115 ? -15.286 -26.547 0.121 1 96.26 115 HIS A CA 1
ATOM 880 C C . HIS A 1 115 ? -14.525 -26.439 1.438 1 96.26 115 HIS A C 1
ATOM 882 O O . HIS A 1 115 ? -15.131 -26.258 2.497 1 96.26 115 HIS A O 1
ATOM 888 N N . LEU A 1 116 ? -13.285 -26.54 1.386 1 97.47 116 LEU A N 1
ATOM 889 C CA . LEU A 1 116 ? -12.449 -26.52 2.581 1 97.47 116 LEU A CA 1
ATOM 890 C C . LEU A 1 116 ? -12.454 -25.137 3.224 1 97.47 116 LEU A C 1
ATOM 892 O O . LEU A 1 116 ? -12.322 -25.014 4.444 1 97.47 116 LEU A O 1
ATOM 896 N N . LEU A 1 117 ? -12.633 -24.095 2.419 1 97.91 117 LEU A N 1
ATOM 897 C CA . LEU A 1 117 ? -12.565 -22.717 2.892 1 97.91 117 LEU A CA 1
ATOM 898 C C . LEU A 1 117 ? -13.875 -22.305 3.557 1 97.91 117 LEU A C 1
ATOM 900 O O . LEU A 1 117 ? -13.886 -21.431 4.426 1 97.91 117 LEU A O 1
ATOM 904 N N . LEU A 1 118 ? -15.006 -22.908 3.197 1 97.01 118 LEU A N 1
ATOM 905 C CA . LEU A 1 118 ? -16.363 -22.459 3.488 1 97.01 118 LEU A CA 1
ATOM 906 C C . LEU A 1 118 ? -16.563 -22.269 4.988 1 97.01 118 LEU A C 1
ATOM 908 O O . LEU A 1 118 ? -17.16 -21.28 5.419 1 97.01 118 LEU A O 1
ATOM 912 N N . PRO A 1 119 ? -16.024 -23.163 5.828 1 96.55 119 PRO A N 1
ATOM 913 C CA . PRO A 1 119 ? -16.243 -23.007 7.268 1 96.55 119 PRO A CA 1
ATOM 914 C C . PRO A 1 119 ? -15.59 -21.747 7.831 1 96.55 119 PRO A C 1
ATOM 916 O O . PRO A 1 119 ? -15.982 -21.268 8.898 1 96.55 119 PRO A O 1
ATOM 919 N N . PHE A 1 120 ? -14.611 -21.182 7.195 1 97.23 120 PHE A N 1
ATOM 920 C CA . PHE A 1 120 ? -13.874 -20.025 7.689 1 97.23 120 PHE A CA 1
ATOM 921 C C . PHE A 1 120 ? -14.577 -18.73 7.3 1 97.23 120 PHE A C 1
ATOM 923 O O . PHE A 1 120 ? -14.264 -17.663 7.835 1 97.23 120 PHE A O 1
ATOM 930 N N . ILE A 1 121 ? -15.458 -18.799 6.318 1 97.35 121 ILE A N 1
ATOM 931 C CA . ILE A 1 121 ? -16.211 -17.618 5.911 1 97.35 121 ILE A CA 1
ATOM 932 C C . ILE A 1 121 ? -17.503 -17.525 6.72 1 97.35 121 ILE A C 1
ATOM 934 O O . ILE A 1 121 ? -18.471 -18.235 6.438 1 97.35 121 ILE A O 1
ATOM 938 N N . LYS A 1 122 ? -17.509 -16.634 7.631 1 96.02 122 LYS A N 1
ATOM 939 C CA . LYS A 1 122 ? -18.694 -16.415 8.455 1 96.02 122 LYS A CA 1
ATOM 940 C C . LYS A 1 122 ? -19.708 -15.529 7.737 1 96.02 122 LYS A C 1
ATOM 942 O O . LYS A 1 122 ? -19.349 -14.776 6.829 1 96.02 122 LYS A O 1
ATOM 947 N N . ASP A 1 123 ? -20.935 -15.671 8.227 1 96.15 123 ASP A N 1
ATOM 948 C CA . ASP A 1 123 ? -21.97 -14.784 7.706 1 96.15 123 ASP A CA 1
ATOM 949 C C . ASP A 1 123 ? -21.673 -13.328 8.058 1 96.15 123 ASP A C 1
ATOM 951 O O . ASP A 1 123 ? -21.22 -13.032 9.166 1 96.15 123 ASP A O 1
ATOM 955 N N . GLU A 1 124 ? -21.787 -12.444 7.113 1 95.15 124 GLU A N 1
ATOM 956 C CA . GLU A 1 124 ? -21.606 -11.002 7.244 1 95.15 124 GLU A CA 1
ATOM 957 C C . GLU A 1 124 ? -20.127 -10.634 7.31 1 95.15 124 GLU A C 1
ATOM 959 O O . GLU A 1 124 ? -19.772 -9.545 7.765 1 95.15 124 GLU A O 1
ATOM 964 N N . SER A 1 125 ? -19.35 -11.597 6.848 1 96.77 125 SER A N 1
ATOM 965 C CA . SER A 1 125 ? -17.914 -11.337 6.854 1 96.77 125 SER A CA 1
ATOM 966 C C . SER A 1 125 ? -17.538 -10.282 5.819 1 96.77 125 SER A C 1
ATOM 968 O O . SER A 1 125 ? -18.134 -10.221 4.742 1 96.77 125 SER A O 1
ATOM 970 N N . VAL A 1 126 ? -16.609 -9.479 6.198 1 97.72 126 VAL A N 1
ATOM 971 C CA . VAL A 1 126 ? -15.964 -8.566 5.26 1 97.72 126 VAL A CA 1
ATOM 972 C C . VAL A 1 126 ? -14.611 -9.132 4.834 1 97.72 126 VAL A C 1
ATOM 974 O O . VAL A 1 126 ? -13.726 -9.334 5.668 1 97.72 126 VAL A O 1
ATOM 977 N N . ILE A 1 127 ? -14.497 -9.353 3.539 1 98.53 127 ILE A N 1
ATOM 978 C CA . ILE A 1 127 ? -13.312 -10.005 2.992 1 98.53 127 ILE A CA 1
ATOM 979 C C . ILE A 1 127 ? -12.456 -8.982 2.249 1 98.53 127 ILE A C 1
ATOM 981 O O . ILE A 1 127 ? -12.979 -8.148 1.506 1 98.53 127 ILE A O 1
ATOM 985 N N . LEU A 1 128 ? -11.201 -8.997 2.533 1 98.73 128 LEU A N 1
ATOM 986 C CA . LEU A 1 128 ? -10.241 -8.229 1.748 1 98.73 128 LEU A CA 1
ATOM 987 C C . LEU A 1 128 ? -9.453 -9.139 0.811 1 98.73 128 LEU A C 1
ATOM 989 O O . LEU A 1 128 ? -8.981 -10.201 1.223 1 98.73 128 LEU A O 1
ATOM 993 N N . THR A 1 129 ? -9.387 -8.744 -0.473 1 98.74 129 THR A N 1
ATOM 994 C CA . THR A 1 129 ? -8.612 -9.543 -1.415 1 98.74 129 THR A CA 1
ATOM 995 C C . THR A 1 129 ? -7.76 -8.648 -2.311 1 98.74 129 THR A C 1
ATOM 997 O O . THR A 1 129 ? -7.909 -7.425 -2.297 1 98.74 129 THR A O 1
ATOM 1000 N N . HIS A 1 130 ? -6.777 -9.254 -2.963 1 98.63 130 HIS A N 1
ATOM 1001 C CA . HIS A 1 130 ? -5.785 -8.57 -3.785 1 98.63 130 HIS A CA 1
ATOM 1002 C C . HIS A 1 130 ? -5.534 -9.323 -5.087 1 98.63 130 HIS A C 1
ATOM 1004 O O . HIS A 1 130 ? -5.308 -10.535 -5.075 1 98.63 130 HIS A O 1
ATOM 1010 N N . GLY A 1 131 ? -5.576 -8.532 -6.155 1 96.63 131 GLY A N 1
ATOM 1011 C CA . GLY A 1 131 ? -5.378 -9.134 -7.464 1 96.63 131 GLY A CA 1
ATOM 1012 C C . GLY A 1 131 ? -6.618 -9.825 -7.997 1 96.63 131 GLY A C 1
ATOM 1013 O O . GLY A 1 131 ? -7.739 -9.489 -7.607 1 96.63 131 GLY A O 1
ATOM 1014 N N . HIS A 1 132 ? -6.4 -10.701 -9.02 1 95.97 132 HIS A N 1
ATOM 1015 C CA . HIS A 1 132 ? -7.467 -11.498 -9.614 1 95.97 132 HIS A CA 1
ATOM 1016 C C . HIS A 1 132 ? -7.094 -12.977 -9.652 1 95.97 132 HIS A C 1
ATOM 1018 O O . HIS A 1 132 ? -6.313 -13.403 -10.505 1 95.97 132 HIS A O 1
ATOM 1024 N N . SER A 1 133 ? -7.636 -13.662 -8.76 1 95.58 133 SER A N 1
ATOM 1025 C CA . SER A 1 133 ? -7.42 -15.101 -8.651 1 95.58 133 SER A CA 1
ATOM 1026 C C . SER A 1 133 ? -8.691 -15.877 -8.976 1 95.58 133 SER A C 1
ATOM 1028 O O . SER A 1 133 ? -9.741 -15.64 -8.374 1 95.58 133 SER A O 1
ATOM 1030 N N . ARG A 1 134 ? -8.579 -16.82 -9.814 1 93.02 134 ARG A N 1
ATOM 1031 C CA . ARG A 1 134 ? -9.725 -17.638 -10.198 1 93.02 134 ARG A CA 1
ATOM 1032 C C . ARG A 1 134 ? -10.252 -18.435 -9.009 1 93.02 134 ARG A C 1
ATOM 1034 O O . ARG A 1 134 ? -11.465 -18.576 -8.839 1 93.02 134 ARG A O 1
ATOM 1041 N N . VAL A 1 135 ? -9.36 -18.969 -8.268 1 95.58 135 VAL A N 1
ATOM 1042 C CA . VAL A 1 135 ? -9.771 -19.804 -7.144 1 95.58 135 VAL A CA 1
ATOM 1043 C C . VAL A 1 135 ? -10.42 -18.938 -6.067 1 95.58 135 VAL A C 1
ATOM 1045 O O . VAL A 1 135 ? -11.398 -19.349 -5.438 1 95.58 135 VAL A O 1
ATOM 1048 N N . VAL A 1 136 ? -9.937 -17.723 -5.773 1 97.65 136 VAL A N 1
ATOM 1049 C CA . VAL A 1 136 ? -10.54 -16.81 -4.808 1 97.65 136 VAL A CA 1
ATOM 1050 C C . VAL A 1 136 ? -11.939 -16.414 -5.276 1 97.65 136 VAL A C 1
ATOM 1052 O O . VAL A 1 136 ? -12.889 -16.423 -4.49 1 97.65 136 VAL A O 1
ATOM 1055 N N . MET A 1 137 ? -12.045 -16.092 -6.58 1 96.54 137 MET A N 1
ATOM 1056 C CA . MET A 1 137 ? -13.337 -15.737 -7.16 1 96.54 137 MET A CA 1
ATOM 1057 C C . MET A 1 137 ? -14.345 -16.867 -6.975 1 96.54 137 MET A C 1
ATOM 1059 O O . MET A 1 137 ? -15.472 -16.634 -6.535 1 96.54 137 MET A O 1
ATOM 1063 N N . GLN A 1 138 ? -13.913 -18.023 -7.321 1 95.53 138 GLN A N 1
ATOM 1064 C CA . GLN A 1 138 ? -14.803 -19.175 -7.214 1 95.53 138 GLN A CA 1
ATOM 1065 C C . GLN A 1 138 ? -15.228 -19.408 -5.767 1 95.53 138 GLN A C 1
ATOM 1067 O O . GLN A 1 138 ? -16.379 -19.764 -5.503 1 95.53 138 GLN A O 1
ATOM 1072 N N . ALA A 1 139 ? -14.297 -19.25 -4.883 1 97.3 139 ALA A N 1
ATOM 1073 C CA . ALA A 1 139 ? -14.592 -19.463 -3.468 1 97.3 139 ALA A CA 1
ATOM 1074 C C . ALA A 1 139 ? -15.636 -18.468 -2.969 1 97.3 139 ALA A C 1
ATOM 1076 O O . ALA A 1 139 ? -16.583 -18.848 -2.277 1 97.3 139 ALA A O 1
ATOM 1077 N N . ILE A 1 140 ? -15.506 -17.202 -3.281 1 97.74 140 ILE A N 1
ATOM 1078 C CA . ILE A 1 140 ? -16.439 -16.166 -2.85 1 97.74 140 ILE A CA 1
ATOM 1079 C C . ILE A 1 140 ? -17.806 -16.404 -3.488 1 97.74 140 ILE A C 1
ATOM 1081 O O . ILE A 1 140 ? -18.834 -16.338 -2.811 1 97.74 140 ILE A O 1
ATOM 1085 N N . LEU A 1 141 ? -17.787 -16.714 -4.784 1 97.14 141 LEU A N 1
ATOM 1086 C CA . LEU A 1 141 ? -19.038 -16.963 -5.492 1 97.14 141 LEU A CA 1
ATOM 1087 C C . LEU A 1 141 ? -19.769 -18.161 -4.897 1 97.14 141 LEU A C 1
ATOM 1089 O O . LEU A 1 141 ? -20.988 -18.121 -4.711 1 97.14 141 LEU A O 1
ATOM 1093 N N . ALA A 1 142 ? -19.018 -19.19 -4.65 1 96.26 142 ALA A N 1
ATOM 1094 C CA . ALA A 1 142 ? -19.629 -20.381 -4.064 1 96.26 142 ALA A CA 1
ATOM 1095 C C . ALA A 1 142 ? -20.221 -20.075 -2.692 1 96.26 142 ALA A C 1
ATOM 1097 O O . ALA A 1 142 ? -21.314 -20.541 -2.362 1 96.26 142 ALA A O 1
ATOM 1098 N N . ALA A 1 143 ? -19.487 -19.318 -1.876 1 96.61 143 ALA A N 1
ATOM 1099 C CA . ALA A 1 143 ? -19.973 -18.953 -0.547 1 96.61 143 ALA A CA 1
ATOM 1100 C C . ALA A 1 143 ? -21.304 -18.211 -0.635 1 96.61 143 ALA A C 1
ATOM 1102 O O . ALA A 1 143 ? -22.234 -18.501 0.121 1 96.61 143 ALA A O 1
ATOM 1103 N N . VAL A 1 144 ? -21.423 -17.358 -1.61 1 96.5 144 VAL A N 1
ATOM 1104 C CA . VAL A 1 144 ? -22.587 -16.484 -1.705 1 96.5 144 VAL A CA 1
ATOM 1105 C C . VAL A 1 144 ? -23.702 -17.19 -2.474 1 96.5 144 VAL A C 1
ATOM 1107 O O . VAL A 1 144 ? -24.823 -17.318 -1.975 1 96.5 144 VAL A O 1
ATOM 1110 N N . LYS A 1 145 ? -23.398 -17.735 -3.6 1 95.64 145 LYS A N 1
ATOM 1111 C CA . LYS A 1 145 ? -24.417 -18.233 -4.52 1 95.64 145 LYS A CA 1
ATOM 1112 C C . LYS A 1 145 ? -24.867 -19.638 -4.132 1 95.64 145 LYS A C 1
ATOM 1114 O O . LYS A 1 145 ? -26.046 -19.976 -4.264 1 95.64 145 LYS A O 1
ATOM 1119 N N . THR A 1 146 ? -23.941 -20.379 -3.702 1 94.87 146 THR A N 1
ATOM 1120 C CA . THR A 1 146 ? -24.261 -21.773 -3.418 1 94.87 146 THR A CA 1
ATOM 1121 C C . THR A 1 146 ? -24.63 -21.955 -1.948 1 94.87 146 THR A C 1
ATOM 1123 O O . THR A 1 146 ? -25.536 -22.723 -1.62 1 94.87 146 THR A O 1
ATOM 1126 N N . HIS A 1 147 ? -24.009 -21.226 -1.079 1 95.3 147 HIS A N 1
ATOM 1127 C CA . HIS A 1 147 ? -24.195 -21.511 0.339 1 95.3 147 HIS A CA 1
ATOM 1128 C C . HIS A 1 147 ? -24.934 -20.374 1.037 1 95.3 147 HIS A C 1
ATOM 1130 O O . HIS A 1 147 ? -25.111 -20.4 2.257 1 95.3 147 HIS A O 1
ATOM 1136 N N . GLY A 1 148 ? -25.216 -19.331 0.335 1 94.75 148 GLY A N 1
ATOM 1137 C CA . GLY A 1 148 ? -26.109 -18.292 0.823 1 94.75 148 GLY A CA 1
ATOM 1138 C C . GLY A 1 148 ? -25.463 -17.385 1.854 1 94.75 148 GLY A C 1
ATOM 1139 O O . GLY A 1 148 ? -26.157 -16.738 2.641 1 94.75 148 GLY A O 1
ATOM 1140 N N . LYS A 1 149 ? -24.14 -17.339 1.869 1 95.53 149 LYS A N 1
ATOM 1141 C CA . LYS A 1 149 ? -23.459 -16.458 2.813 1 95.53 149 LYS A CA 1
ATOM 1142 C C . LYS A 1 149 ? -23.546 -15.001 2.366 1 95.53 149 LYS A C 1
ATOM 1144 O O . LYS A 1 149 ? -23.463 -14.707 1.172 1 95.53 149 LYS A O 1
ATOM 1149 N N . ARG A 1 150 ? -23.886 -14.159 3.321 1 96.05 150 ARG A N 1
ATOM 1150 C CA . ARG A 1 150 ? -23.811 -12.727 3.05 1 96.05 150 ARG A CA 1
ATOM 1151 C C . ARG A 1 150 ? -22.405 -12.195 3.307 1 96.05 150 ARG A C 1
ATOM 1153 O O . ARG A 1 150 ? -21.963 -12.125 4.455 1 96.05 150 ARG A O 1
ATOM 1160 N N . VAL A 1 151 ? -21.707 -11.859 2.226 1 96.54 151 VAL A N 1
ATOM 1161 C CA . VAL A 1 151 ? -20.341 -11.37 2.377 1 96.54 151 VAL A CA 1
ATOM 1162 C C . VAL A 1 151 ? -20.195 -10.019 1.681 1 96.54 151 VAL A C 1
ATOM 1164 O O . VAL A 1 151 ? -20.964 -9.695 0.773 1 96.54 151 VAL A O 1
ATOM 1167 N N . ARG A 1 152 ? -19.359 -9.209 2.158 1 96.84 152 ARG A N 1
ATOM 1168 C CA . ARG A 1 152 ? -18.9 -7.976 1.527 1 96.84 152 ARG A CA 1
ATOM 1169 C C . ARG A 1 152 ? -17.412 -8.05 1.198 1 96.84 152 ARG A C 1
ATOM 1171 O O . ARG A 1 152 ? -16.633 -8.636 1.953 1 96.84 152 ARG A O 1
ATOM 1178 N N . VAL A 1 153 ? -17.084 -7.493 0.081 1 97.63 153 VAL A N 1
ATOM 1179 C CA . VAL A 1 153 ? -15.704 -7.678 -0.355 1 97.63 153 VAL A CA 1
ATOM 1180 C C . VAL A 1 153 ? -15.052 -6.318 -0.594 1 97.63 153 VAL A C 1
ATOM 1182 O O . VAL A 1 153 ? -15.623 -5.459 -1.27 1 97.63 153 VAL A O 1
ATOM 1185 N N . CYS A 1 154 ? -13.918 -6.091 0.017 1 97.19 154 CYS A N 1
ATOM 1186 C CA . CYS A 1 154 ? -12.998 -5.022 -0.356 1 97.19 154 CYS A CA 1
ATOM 1187 C C . CYS A 1 154 ? -11.896 -5.545 -1.27 1 97.19 154 CYS A C 1
ATOM 1189 O O . CYS A 1 154 ? -11.223 -6.523 -0.941 1 97.19 154 CYS A O 1
ATOM 1191 N N . VAL A 1 155 ? -11.786 -4.896 -2.383 1 97.14 155 VAL A N 1
ATOM 1192 C CA . VAL A 1 155 ? -10.747 -5.295 -3.326 1 97.14 155 VAL A CA 1
ATOM 1193 C C . VAL A 1 155 ? -9.769 -4.141 -3.538 1 97.14 155 VAL A C 1
ATOM 1195 O O . VAL A 1 155 ? -10.184 -2.993 -3.711 1 97.14 155 VAL A O 1
ATOM 1198 N N . THR A 1 156 ? -8.505 -4.446 -3.473 1 97.83 156 THR A N 1
ATOM 1199 C CA . THR A 1 156 ? -7.529 -3.403 -3.77 1 97.83 156 THR A CA 1
ATOM 1200 C C . THR A 1 156 ? -7.427 -3.17 -5.274 1 97.83 156 THR A C 1
ATOM 1202 O O . THR A 1 156 ? -7.772 -4.048 -6.068 1 97.83 156 THR A O 1
ATOM 1205 N N . GLU A 1 157 ? -6.943 -2.079 -5.621 1 95.95 157 GLU A N 1
ATOM 1206 C CA . GLU A 1 157 ? -6.741 -1.737 -7.026 1 95.95 157 GLU A CA 1
ATOM 1207 C C . GLU A 1 157 ? -5.706 -2.653 -7.673 1 95.95 157 GLU A C 1
ATOM 1209 O O . GLU A 1 157 ? -5.872 -3.075 -8.819 1 95.95 157 GLU A O 1
ATOM 1214 N N . SER A 1 158 ? -4.655 -2.952 -6.974 1 96.65 158 SER A N 1
ATOM 1215 C CA . SER A 1 158 ? -3.594 -3.863 -7.389 1 96.65 158 SER A CA 1
ATOM 1216 C C . SER A 1 158 ? -2.823 -3.307 -8.582 1 96.65 158 SER A C 1
ATOM 1218 O O . SER A 1 158 ? -2.667 -3.987 -9.598 1 96.65 158 SER A O 1
ATOM 1220 N N . ARG A 1 159 ? -2.335 -2.143 -8.415 1 94.78 159 ARG A N 1
ATOM 1221 C CA . ARG A 1 159 ? -1.422 -1.609 -9.42 1 94.78 159 ARG A CA 1
ATOM 1222 C C . ARG A 1 159 ? -0.12 -2.401 -9.455 1 94.78 159 ARG A C 1
ATOM 1224 O O . ARG A 1 159 ? 0.28 -2.992 -8.449 1 94.78 159 ARG A O 1
ATOM 1231 N N . PRO A 1 160 ? 0.532 -2.441 -10.638 1 92.27 160 PRO A N 1
ATOM 1232 C CA . PRO A 1 160 ? 0.237 -1.672 -11.849 1 92.27 160 PRO A CA 1
ATOM 1233 C C . PRO A 1 160 ? -0.72 -2.398 -12.791 1 92.27 160 PRO A C 1
ATOM 1235 O O . PRO A 1 160 ? -1.152 -1.829 -13.797 1 92.27 160 PRO A O 1
ATOM 1238 N N . THR A 1 161 ? -1.138 -3.631 -12.497 1 91.72 161 THR A N 1
ATOM 1239 C CA . THR A 1 161 ? -1.879 -4.43 -13.467 1 91.72 161 THR A CA 1
ATOM 1240 C C . THR A 1 161 ? -3.365 -4.082 -13.432 1 91.72 161 THR A C 1
ATOM 1242 O O . THR A 1 161 ? -4.094 -4.356 -14.387 1 91.72 161 THR A O 1
ATOM 1245 N N . GLY A 1 162 ? -3.81 -3.596 -12.288 1 94.89 162 GLY A N 1
ATOM 1246 C CA . GLY A 1 162 ? -5.224 -3.29 -12.142 1 94.89 162 GLY A CA 1
ATOM 1247 C C . GLY A 1 162 ? -6.093 -4.527 -12.016 1 94.89 162 GLY A C 1
ATOM 1248 O O . GLY A 1 162 ? -7.308 -4.462 -12.215 1 94.89 162 GLY A O 1
ATOM 1249 N N . GLN A 1 163 ? -5.508 -5.589 -11.666 1 95.04 163 GLN A N 1
ATOM 1250 C CA . GLN A 1 163 ? -6.223 -6.858 -11.575 1 95.04 163 GLN A CA 1
ATOM 1251 C C . GLN A 1 163 ? -7.33 -6.791 -10.525 1 95.04 163 GLN A C 1
ATOM 1253 O O . GLN A 1 163 ? -8.351 -7.469 -10.649 1 95.04 163 GLN A O 1
ATOM 1258 N N . GLY A 1 164 ? -7.174 -5.983 -9.547 1 97.06 164 GLY A N 1
ATOM 1259 C CA . GLY A 1 164 ? -8.227 -5.814 -8.559 1 97.06 164 GLY A CA 1
ATOM 1260 C C . GLY A 1 164 ? -9.509 -5.252 -9.143 1 97.06 164 GLY A C 1
ATOM 1261 O O . GLY A 1 164 ? -10.604 -5.577 -8.679 1 97.06 164 GLY A O 1
ATOM 1262 N N . LEU A 1 165 ? -9.398 -4.452 -10.158 1 96.78 165 LEU A N 1
ATOM 1263 C CA . LEU A 1 165 ? -10.561 -3.86 -10.809 1 96.78 165 LEU A CA 1
ATOM 1264 C C . LEU A 1 165 ? -11.335 -4.91 -11.599 1 96.78 165 LEU A C 1
ATOM 1266 O O . LEU A 1 165 ? -12.564 -4.85 -11.682 1 96.78 165 LEU A O 1
ATOM 1270 N N . ARG A 1 166 ? -10.587 -5.822 -12.136 1 95 166 ARG A N 1
ATOM 1271 C CA . ARG A 1 166 ? -11.249 -6.948 -12.788 1 95 166 ARG A CA 1
ATOM 1272 C C . ARG A 1 166 ? -12.064 -7.758 -11.787 1 95 166 ARG A C 1
ATOM 1274 O O . ARG A 1 166 ? -13.203 -8.137 -12.068 1 95 166 ARG A O 1
ATOM 1281 N N . THR A 1 167 ? -11.452 -8.021 -10.681 1 96.34 167 THR A N 1
ATOM 1282 C CA . THR A 1 167 ? -12.142 -8.727 -9.607 1 96.34 167 THR A CA 1
ATOM 1283 C C . THR A 1 167 ? -13.383 -7.957 -9.164 1 96.34 167 THR A C 1
ATOM 1285 O O . THR A 1 167 ? -14.457 -8.541 -9.002 1 96.34 167 THR A O 1
ATOM 1288 N N . TYR A 1 168 ? -13.231 -6.684 -9.007 1 95.86 168 TYR A N 1
ATOM 1289 C CA . TYR A 1 168 ? -14.329 -5.802 -8.63 1 95.86 168 TYR A CA 1
ATOM 1290 C C . TYR A 1 168 ? -15.487 -5.92 -9.615 1 95.86 168 TYR A C 1
ATOM 1292 O O . TYR A 1 168 ? -16.633 -6.133 -9.212 1 95.86 168 TYR A O 1
ATOM 1300 N N . GLU A 1 169 ? -15.173 -5.853 -10.883 1 94.79 169 GLU A N 1
ATOM 1301 C CA . GLU A 1 169 ? -16.195 -5.905 -11.925 1 94.79 169 GLU A CA 1
ATOM 1302 C C . GLU A 1 169 ? -16.927 -7.244 -11.914 1 94.79 169 GLU A C 1
ATOM 1304 O O . GLU A 1 169 ? -18.152 -7.288 -12.047 1 94.79 169 GLU A O 1
ATOM 1309 N N . ARG A 1 170 ? -16.197 -8.224 -11.762 1 94.3 170 ARG A N 1
ATOM 1310 C CA . ARG A 1 170 ? -16.784 -9.56 -11.782 1 94.3 170 ARG A CA 1
ATOM 1311 C C . ARG A 1 170 ? -17.704 -9.772 -10.584 1 94.3 170 ARG A C 1
ATOM 1313 O O . ARG A 1 170 ? -18.794 -10.331 -10.723 1 94.3 170 ARG A O 1
ATOM 1320 N N . LEU A 1 171 ? -17.25 -9.37 -9.436 1 95.8 171 LEU A N 1
ATOM 1321 C CA . LEU A 1 171 ? -18.057 -9.533 -8.231 1 95.8 171 LEU A CA 1
ATOM 1322 C C . LEU A 1 171 ? -19.337 -8.709 -8.319 1 95.8 171 LEU A C 1
ATOM 1324 O O . LEU A 1 171 ? -20.418 -9.196 -7.979 1 95.8 171 LEU A O 1
ATOM 1328 N N . ARG A 1 172 ? -19.181 -7.559 -8.803 1 93.79 172 ARG A N 1
ATOM 1329 C CA . ARG A 1 172 ? -20.347 -6.693 -8.942 1 93.79 172 ARG A CA 1
ATOM 1330 C C . ARG A 1 172 ? -21.348 -7.278 -9.933 1 93.79 172 ARG A C 1
ATOM 1332 O O . ARG A 1 172 ? -22.56 -7.203 -9.717 1 93.79 172 ARG A O 1
ATOM 1339 N N . ALA A 1 173 ? -20.83 -7.741 -11.012 1 93.45 173 ALA A N 1
ATOM 1340 C CA . ALA A 1 173 ? -21.688 -8.36 -12.019 1 93.45 173 ALA A CA 1
ATOM 1341 C C . ALA A 1 173 ? -22.49 -9.513 -11.422 1 93.45 173 ALA A C 1
ATOM 1343 O O . ALA A 1 173 ? -23.597 -9.809 -11.878 1 93.45 173 ALA A O 1
ATOM 1344 N N . GLU A 1 174 ? -21.971 -10.089 -10.37 1 94.77 174 GLU A N 1
ATOM 1345 C CA . GLU A 1 174 ? -22.631 -11.222 -9.73 1 94.77 174 GLU A CA 1
ATOM 1346 C C . GLU A 1 174 ? -23.494 -10.767 -8.556 1 94.77 174 GLU A C 1
ATOM 1348 O O . GLU A 1 174 ? -24.01 -11.594 -7.801 1 94.77 174 GLU A O 1
ATOM 1353 N N . GLY A 1 175 ? -23.544 -9.468 -8.335 1 93.76 175 GLY A N 1
ATOM 1354 C CA . GLY A 1 175 ? -24.4 -8.923 -7.293 1 93.76 175 GLY A CA 1
ATOM 1355 C C . GLY A 1 175 ? -23.782 -9.002 -5.91 1 93.76 175 GLY A C 1
ATOM 1356 O O . GLY A 1 175 ? -24.491 -8.943 -4.903 1 93.76 175 GLY A O 1
ATOM 1357 N N . ILE A 1 176 ? -22.553 -9.184 -5.796 1 95.74 176 ILE A N 1
ATOM 1358 C CA . ILE A 1 176 ? -21.864 -9.248 -4.511 1 95.74 176 ILE A CA 1
ATOM 1359 C C . ILE A 1 176 ? -21.372 -7.857 -4.12 1 95.74 176 ILE A C 1
ATOM 1361 O O . ILE A 1 176 ? -20.668 -7.2 -4.89 1 95.74 176 ILE A O 1
ATOM 1365 N N . PRO A 1 177 ? -21.783 -7.365 -2.957 1 95.65 177 PRO A N 1
ATOM 1366 C CA . PRO A 1 177 ? -21.304 -6.05 -2.526 1 95.65 177 PRO A CA 1
ATOM 1367 C C . PRO A 1 177 ? -19.78 -5.95 -2.52 1 95.65 177 PRO A C 1
ATOM 1369 O O . PRO A 1 177 ? -19.106 -6.767 -1.888 1 95.65 177 PRO A O 1
ATOM 1372 N N . CYS A 1 178 ? -19.302 -4.965 -3.229 1 95.45 178 CYS A N 1
ATOM 1373 C CA . CYS A 1 178 ? -17.856 -4.859 -3.39 1 95.45 178 CYS A CA 1
ATOM 1374 C C . CYS A 1 178 ? -17.425 -3.4 -3.489 1 95.45 178 CYS A C 1
ATOM 1376 O O . CYS A 1 178 ? -18.111 -2.586 -4.109 1 95.45 178 CYS A O 1
ATOM 1378 N N . THR A 1 179 ? -16.303 -3.06 -2.861 1 94.18 179 THR A N 1
ATOM 1379 C CA . THR A 1 179 ? -15.696 -1.735 -2.941 1 94.18 179 THR A CA 1
ATOM 1380 C C . THR A 1 179 ? -14.214 -1.84 -3.289 1 94.18 179 THR A C 1
ATOM 1382 O O . THR A 1 179 ? -13.521 -2.74 -2.812 1 94.18 179 THR A O 1
ATOM 1385 N N . VAL A 1 180 ? -13.806 -0.929 -4.164 1 94.77 180 VAL A N 1
ATOM 1386 C CA . VAL A 1 180 ? -12.389 -0.877 -4.509 1 94.77 180 VAL A CA 1
ATOM 1387 C C . VAL A 1 180 ? -11.663 0.079 -3.565 1 94.77 180 VAL A C 1
ATOM 1389 O O . VAL A 1 180 ? -12.112 1.206 -3.346 1 94.77 180 VAL A O 1
ATOM 1392 N N . VAL A 1 181 ? -10.584 -0.43 -3.097 1 95.4 181 VAL A N 1
ATOM 1393 C CA . VAL A 1 181 ? -9.762 0.36 -2.186 1 95.4 181 VAL A CA 1
ATOM 1394 C C . VAL A 1 181 ? -8.414 0.662 -2.835 1 95.4 181 VAL A C 1
ATOM 1396 O O . VAL A 1 181 ? -7.84 -0.192 -3.515 1 95.4 181 VAL A O 1
ATOM 1399 N N . LEU A 1 182 ? -7.93 1.877 -2.64 1 96.27 182 LEU A N 1
ATOM 1400 C CA . LEU A 1 182 ? -6.581 2.213 -3.083 1 96.27 182 LEU A CA 1
ATOM 1401 C C . LEU A 1 182 ? -5.552 1.29 -2.439 1 96.27 182 LEU A C 1
ATOM 1403 O O . LEU A 1 182 ? -5.716 0.877 -1.289 1 96.27 182 LEU A O 1
ATOM 1407 N N . ASP A 1 183 ? -4.472 1.025 -3.166 1 97.73 183 ASP A N 1
ATOM 1408 C CA . ASP A 1 183 ? -3.389 0.236 -2.588 1 97.73 183 ASP A CA 1
ATOM 1409 C C . ASP A 1 183 ? -2.79 0.935 -1.369 1 97.73 183 ASP A C 1
ATOM 1411 O O . ASP A 1 183 ? -2.224 0.284 -0.489 1 97.73 183 ASP A O 1
ATOM 1415 N N . THR A 1 184 ? -2.95 2.233 -1.238 1 97.02 184 THR A N 1
ATOM 1416 C CA . THR A 1 184 ? -2.457 3.021 -0.113 1 97.02 184 THR A CA 1
ATOM 1417 C C . THR A 1 184 ? -3.424 2.946 1.065 1 97.02 184 THR A C 1
ATOM 1419 O O . THR A 1 184 ? -3.104 3.396 2.167 1 97.02 184 THR A O 1
ATOM 1422 N N . ALA A 1 185 ? -4.582 2.354 0.937 1 96.23 185 ALA A N 1
ATOM 1423 C CA . ALA A 1 185 ? -5.631 2.484 1.946 1 96.23 185 ALA A CA 1
ATOM 1424 C C . ALA A 1 185 ? -5.908 1.146 2.624 1 96.23 185 ALA A C 1
ATOM 1426 O O . ALA A 1 185 ? -6.915 0.992 3.32 1 96.23 185 ALA A O 1
ATOM 1427 N N . VAL A 1 186 ? -5.053 0.196 2.406 1 97.77 186 VAL A N 1
ATOM 1428 C CA . VAL A 1 186 ? -5.261 -1.133 2.971 1 97.77 186 VAL A CA 1
ATOM 1429 C C . VAL A 1 186 ? -5.268 -1.051 4.496 1 97.77 186 VAL A C 1
ATOM 1431 O O . VAL A 1 186 ? -6.187 -1.556 5.147 1 97.77 186 VAL A O 1
ATOM 1434 N N . ALA A 1 187 ? -4.275 -0.385 5.042 1 97.06 187 ALA A N 1
ATOM 1435 C CA . ALA A 1 187 ? -4.197 -0.264 6.495 1 97.06 187 ALA A CA 1
ATOM 1436 C C . ALA A 1 187 ? -5.38 0.53 7.043 1 97.06 187 ALA A C 1
ATOM 1438 O O . ALA A 1 187 ? -5.84 0.279 8.159 1 97.06 187 ALA A O 1
ATOM 1439 N N . TYR A 1 188 ? -5.857 1.456 6.241 1 94.81 188 TYR A N 1
ATOM 1440 C CA . TYR A 1 188 ? -6.976 2.294 6.654 1 94.81 188 TYR A CA 1
ATOM 1441 C C . TYR A 1 188 ? -8.226 1.456 6.898 1 94.81 188 TYR A C 1
ATOM 1443 O O . TYR A 1 188 ? -8.975 1.708 7.844 1 94.81 188 TYR A O 1
ATOM 1451 N N . VAL A 1 189 ? -8.474 0.403 6.122 1 95.09 189 VAL A N 1
ATOM 1452 C CA . VAL A 1 189 ? -9.74 -0.32 6.165 1 95.09 189 VAL A CA 1
ATOM 1453 C C . VAL A 1 189 ? -9.573 -1.608 6.97 1 95.09 189 VAL A C 1
ATOM 1455 O O . VAL A 1 189 ? -10.551 -2.304 7.25 1 95.09 189 VAL A O 1
ATOM 1458 N N . ILE A 1 190 ? -8.399 -1.906 7.438 1 96.72 190 ILE A N 1
ATOM 1459 C CA . ILE A 1 190 ? -8.047 -3.241 7.908 1 96.72 190 ILE A CA 1
ATOM 1460 C C . ILE A 1 190 ? -8.872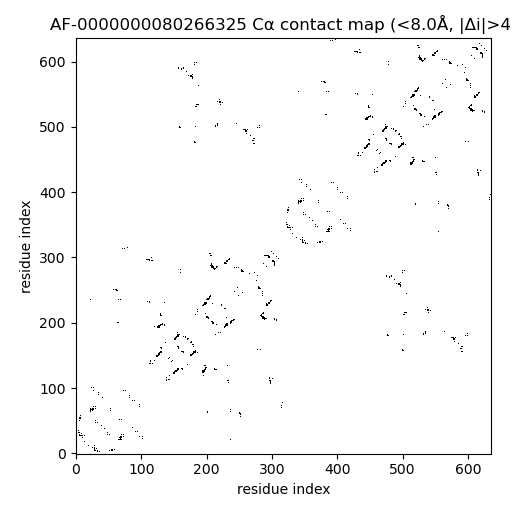 -3.587 9.145 1 96.72 190 ILE A C 1
ATOM 1462 O O . ILE A 1 190 ? -9.219 -4.75 9.363 1 96.72 190 ILE A O 1
ATOM 1466 N N . ASP A 1 191 ? -9.236 -2.621 9.905 1 93.38 191 ASP A N 1
ATOM 1467 C CA . ASP A 1 191 ? -9.956 -2.876 11.149 1 93.38 191 ASP A CA 1
ATOM 1468 C C . ASP A 1 191 ? -11.377 -3.359 10.872 1 93.38 191 ASP A C 1
ATOM 1470 O O . ASP A 1 191 ? -12.027 -3.93 11.75 1 93.38 191 ASP A O 1
ATOM 1474 N N . ARG A 1 192 ? -11.861 -3.164 9.696 1 93.67 192 ARG A N 1
ATOM 1475 C CA . ARG A 1 192 ? -13.214 -3.57 9.33 1 93.67 192 ARG A CA 1
ATOM 1476 C C . ARG A 1 192 ? -13.207 -4.917 8.615 1 93.67 192 ARG A C 1
ATOM 1478 O O . ARG A 1 192 ? -14.266 -5.462 8.298 1 93.67 192 ARG A O 1
ATOM 1485 N N . ILE A 1 193 ? -12.078 -5.446 8.336 1 96.97 193 ILE A N 1
ATOM 1486 C CA . ILE A 1 193 ? -11.913 -6.697 7.604 1 96.97 193 ILE A CA 1
ATOM 1487 C C . ILE A 1 193 ? -11.954 -7.873 8.577 1 96.97 193 ILE A C 1
ATOM 1489 O O . ILE A 1 193 ? -11.374 -7.808 9.663 1 96.97 193 ILE A O 1
ATOM 1493 N N . ASP A 1 194 ? -12.566 -8.893 8.185 1 98.05 194 ASP A N 1
ATOM 1494 C CA . ASP A 1 194 ? -12.622 -10.095 9.011 1 98.05 194 ASP A CA 1
ATOM 1495 C C . ASP A 1 194 ? -11.583 -11.12 8.561 1 98.05 194 ASP A C 1
ATOM 1497 O O . ASP A 1 194 ? -11.042 -11.864 9.381 1 98.05 194 ASP A O 1
ATOM 1501 N N . LEU A 1 195 ? -11.381 -11.124 7.265 1 97.9 195 LEU A N 1
ATOM 1502 C CA . LEU A 1 195 ? -10.483 -12.126 6.701 1 97.9 195 LEU A CA 1
ATOM 1503 C C . LEU A 1 195 ? -9.902 -11.649 5.374 1 97.9 195 LEU A C 1
ATOM 1505 O O . LEU A 1 195 ? -10.584 -10.975 4.599 1 97.9 195 LEU A O 1
ATOM 1509 N N . CYS A 1 196 ? -8.641 -12.008 5.159 1 98.83 196 CYS A N 1
ATOM 1510 C CA . CYS A 1 196 ? -7.985 -11.719 3.889 1 98.83 196 CYS A CA 1
ATOM 1511 C C . CYS A 1 196 ? -7.838 -12.983 3.05 1 98.83 196 CYS A C 1
ATOM 1513 O O . CYS A 1 196 ? -7.357 -14.006 3.54 1 98.83 196 CYS A O 1
ATOM 1515 N N . LEU A 1 197 ? -8.295 -12.927 1.815 1 98.81 197 LEU A N 1
ATOM 1516 C CA . LEU A 1 197 ? -8.142 -14.022 0.863 1 98.81 197 LEU A CA 1
ATOM 1517 C C . LEU A 1 197 ? -7.241 -13.611 -0.297 1 98.81 197 LEU A C 1
ATOM 1519 O O . LEU A 1 197 ? -7.523 -12.632 -0.991 1 98.81 197 LEU A O 1
ATOM 1523 N N . VAL A 1 198 ? -6.209 -14.362 -0.484 1 98.71 198 VAL A N 1
ATOM 1524 C CA . VAL A 1 198 ? -5.334 -14.089 -1.619 1 98.71 198 VAL A CA 1
ATOM 1525 C C . VAL A 1 198 ? -5.081 -15.378 -2.398 1 98.71 198 VAL A C 1
ATOM 1527 O O . VAL A 1 198 ? -5.168 -16.475 -1.841 1 98.71 198 VAL A O 1
ATOM 1530 N N . GLY A 1 199 ? -4.862 -15.205 -3.671 1 97.63 199 GLY A N 1
ATOM 1531 C CA . GLY A 1 199 ? -4.4 -16.326 -4.474 1 97.63 199 GLY A CA 1
ATOM 1532 C C . GLY A 1 199 ? -2.894 -16.499 -4.447 1 97.63 199 GLY A C 1
ATOM 1533 O O . GLY A 1 199 ? -2.203 -15.851 -3.657 1 97.63 199 GLY A O 1
ATOM 1534 N N . ALA A 1 200 ? -2.439 -17.431 -5.232 1 96.28 200 ALA A N 1
ATOM 1535 C CA . ALA A 1 200 ? -1.003 -17.639 -5.403 1 96.28 200 ALA A CA 1
ATOM 1536 C C . ALA A 1 200 ? -0.678 -18.074 -6.829 1 96.28 200 ALA A C 1
ATOM 1538 O O . ALA A 1 200 ? -1.397 -18.886 -7.416 1 96.28 200 ALA A O 1
ATOM 1539 N N . GLU A 1 201 ? 0.323 -17.443 -7.326 1 92.88 201 GLU A N 1
ATOM 1540 C CA . GLU A 1 201 ? 0.863 -17.927 -8.594 1 92.88 201 GLU A CA 1
ATOM 1541 C C . GLU A 1 201 ? 1.687 -19.195 -8.395 1 92.88 201 GLU A C 1
ATOM 1543 O O . GLU A 1 201 ? 1.753 -20.045 -9.285 1 92.88 201 GLU A O 1
ATOM 1548 N N . ALA A 1 202 ? 2.252 -19.218 -7.25 1 93.33 202 ALA A N 1
ATOM 1549 C CA . ALA A 1 202 ? 3.006 -20.394 -6.823 1 93.33 202 ALA A CA 1
ATOM 1550 C C . ALA A 1 202 ? 3.175 -20.416 -5.306 1 93.33 202 ALA A C 1
ATOM 1552 O O . ALA A 1 202 ? 3.106 -19.373 -4.652 1 93.33 202 ALA A O 1
ATOM 1553 N N . VAL A 1 203 ? 3.357 -21.606 -4.799 1 94.92 203 VAL A N 1
ATOM 1554 C CA . VAL A 1 203 ? 3.633 -21.802 -3.38 1 94.92 203 VAL A CA 1
ATOM 1555 C C . VAL A 1 203 ? 5.021 -22.415 -3.204 1 94.92 203 VAL A C 1
ATOM 1557 O O . VAL A 1 203 ? 5.31 -23.482 -3.751 1 94.92 203 VAL A O 1
ATOM 1560 N N . ALA A 1 204 ? 5.833 -21.683 -2.493 1 92.84 204 ALA A N 1
ATOM 1561 C CA . ALA A 1 204 ? 7.185 -22.172 -2.236 1 92.84 204 ALA A CA 1
ATOM 1562 C C . ALA A 1 204 ? 7.177 -23.281 -1.188 1 92.84 204 ALA A C 1
ATOM 1564 O O . ALA A 1 204 ? 6.261 -23.36 -0.366 1 92.84 204 ALA A O 1
ATOM 1565 N N . GLU A 1 205 ? 8.196 -24.028 -1.177 1 90.89 205 GLU A N 1
ATOM 1566 C CA . GLU A 1 205 ? 8.319 -25.127 -0.225 1 90.89 205 GLU A CA 1
ATOM 1567 C C . GLU A 1 205 ? 8.364 -24.611 1.21 1 90.89 205 GLU A C 1
ATOM 1569 O O . GLU A 1 205 ? 7.936 -25.302 2.137 1 90.89 205 GLU A O 1
ATOM 1574 N N . SER A 1 206 ? 8.808 -23.422 1.4 1 90.44 206 SER A N 1
ATOM 1575 C CA . SER A 1 206 ? 8.9 -22.796 2.715 1 90.44 206 SER A CA 1
ATOM 1576 C C . SER A 1 206 ? 7.52 -22.438 3.255 1 90.44 206 SER A C 1
ATOM 1578 O O . SER A 1 206 ? 7.369 -22.142 4.442 1 90.44 206 SER A O 1
ATOM 1580 N N . GLY A 1 207 ? 6.608 -22.464 2.322 1 94.44 207 GLY A N 1
ATOM 1581 C CA . GLY A 1 207 ? 5.259 -22.098 2.725 1 94.44 207 GLY A CA 1
ATOM 1582 C C . GLY A 1 207 ? 4.896 -20.67 2.364 1 94.44 207 GLY A C 1
ATOM 1583 O O . GLY A 1 207 ? 3.758 -20.243 2.569 1 94.44 207 GLY A O 1
ATOM 1584 N N . GLY A 1 208 ? 5.88 -19.981 1.827 1 95.63 208 GLY A N 1
ATOM 1585 C CA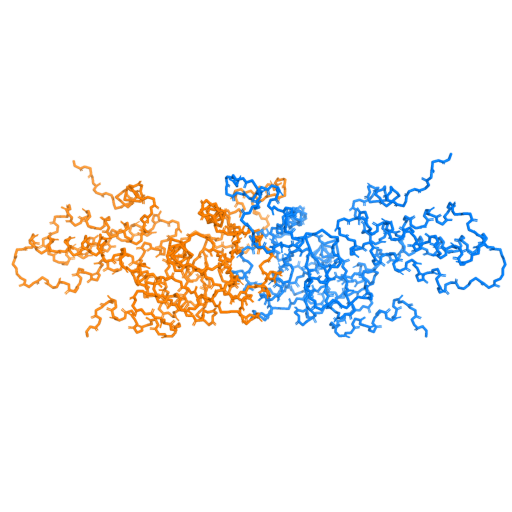 . GLY A 1 208 ? 5.561 -18.667 1.292 1 95.63 208 GLY A CA 1
ATOM 1586 C C . GLY A 1 208 ? 4.902 -18.722 -0.073 1 95.63 208 GLY A C 1
ATOM 1587 O O . GLY A 1 208 ? 4.863 -19.779 -0.707 1 95.63 208 GLY A O 1
ATOM 1588 N N . ILE A 1 209 ? 4.332 -17.625 -0.48 1 96.29 209 ILE A N 1
ATOM 1589 C CA . ILE A 1 209 ? 3.642 -17.647 -1.765 1 96.29 209 ILE A CA 1
ATOM 1590 C C . ILE A 1 209 ? 4.165 -16.518 -2.651 1 96.29 209 ILE A C 1
ATOM 1592 O O . ILE A 1 209 ? 4.586 -15.473 -2.151 1 96.29 209 ILE A O 1
ATOM 1596 N N . PHE A 1 210 ? 4.149 -16.775 -3.945 1 94.17 210 PHE A N 1
ATOM 1597 C CA . PHE A 1 210 ? 4.338 -15.749 -4.963 1 94.17 210 PHE A CA 1
ATOM 1598 C C . PHE A 1 210 ? 2.996 -15.264 -5.499 1 94.17 210 PHE A C 1
ATOM 1600 O O . PHE A 1 210 ? 2.148 -16.071 -5.885 1 94.17 210 PHE A O 1
ATOM 1607 N N . ASN A 1 211 ? 2.813 -14.041 -5.473 1 94.91 211 ASN A N 1
ATOM 1608 C CA . ASN A 1 211 ? 1.565 -13.463 -5.961 1 94.91 211 ASN A CA 1
ATOM 1609 C C . ASN A 1 211 ? 1.764 -12.03 -6.446 1 94.91 211 ASN A C 1
ATOM 1611 O O . ASN A 1 211 ? 2.883 -11.514 -6.43 1 94.91 211 ASN A O 1
ATOM 1615 N N . ALA A 1 212 ? 0.692 -11.468 -6.945 1 94.8 212 ALA A N 1
ATOM 1616 C CA . ALA A 1 212 ? 0.734 -10.09 -7.429 1 94.8 212 ALA A CA 1
ATOM 1617 C C . ALA A 1 212 ? 1.404 -9.172 -6.411 1 94.8 212 ALA A C 1
ATOM 1619 O O . ALA A 1 212 ? 1.178 -9.301 -5.206 1 94.8 212 ALA A O 1
ATOM 1620 N N . ILE A 1 213 ? 2.257 -8.244 -6.92 1 95.11 213 ILE A N 1
ATOM 1621 C CA . ILE A 1 213 ? 2.919 -7.277 -6.052 1 95.11 213 ILE A CA 1
ATOM 1622 C C . ILE A 1 213 ? 1.886 -6.591 -5.161 1 95.11 213 ILE A C 1
ATOM 1624 O O . ILE A 1 213 ? 0.815 -6.198 -5.631 1 95.11 213 ILE A O 1
ATOM 1628 N N . GLY A 1 214 ? 2.16 -6.529 -3.854 1 97.16 214 GLY A N 1
ATOM 1629 C CA . GLY A 1 214 ? 1.228 -5.97 -2.888 1 97.16 214 GLY A CA 1
ATOM 1630 C C . GLY A 1 214 ? 0.692 -6.999 -1.911 1 97.16 214 GLY A C 1
ATOM 1631 O O . GLY A 1 214 ? 0.19 -6.646 -0.842 1 97.16 214 GLY A O 1
ATOM 1632 N N . SER A 1 215 ? 0.754 -8.265 -2.272 1 98.07 215 SER A N 1
ATOM 1633 C CA . SER A 1 215 ? 0.309 -9.32 -1.367 1 98.07 215 SER A CA 1
ATOM 1634 C C . SER A 1 215 ? 1.167 -9.367 -0.108 1 98.07 215 SER A C 1
ATOM 1636 O O . SER A 1 215 ? 0.655 -9.588 0.992 1 98.07 215 SER A O 1
ATOM 1638 N N . TYR A 1 216 ? 2.433 -9.171 -0.281 1 97.59 216 TYR A N 1
ATOM 1639 C CA . TYR A 1 216 ? 3.373 -9.177 0.835 1 97.59 216 TYR A CA 1
ATOM 1640 C C . TYR A 1 216 ? 3.022 -8.097 1.85 1 97.59 216 TYR A C 1
ATOM 1642 O O . TYR A 1 216 ? 2.858 -8.383 3.039 1 97.59 216 TYR A O 1
ATOM 1650 N N . GLN A 1 217 ? 2.833 -6.881 1.392 1 98.51 217 GLN A N 1
ATOM 1651 C CA . GLN A 1 217 ? 2.557 -5.795 2.326 1 98.51 217 GLN A CA 1
ATOM 1652 C C . GLN A 1 217 ? 1.153 -5.916 2.911 1 98.51 217 GLN A C 1
ATOM 1654 O O . GLN A 1 217 ? 0.924 -5.559 4.069 1 98.51 217 GLN A O 1
ATOM 1659 N N . LEU A 1 218 ? 0.184 -6.402 2.082 1 98.77 218 LEU A N 1
ATOM 1660 C CA . LEU A 1 218 ? -1.147 -6.666 2.617 1 98.77 218 LEU A CA 1
ATOM 1661 C C . LEU A 1 218 ? -1.077 -7.631 3.796 1 98.77 218 LEU A C 1
ATOM 1663 O O . LEU A 1 218 ? -1.728 -7.415 4.82 1 98.77 218 LEU A O 1
ATOM 1667 N N . SER A 1 219 ? -0.274 -8.608 3.671 1 98.84 219 SER A N 1
ATOM 1668 C CA . SER A 1 219 ? -0.158 -9.626 4.711 1 98.84 219 SER A CA 1
ATOM 1669 C C . SER A 1 219 ? 0.532 -9.072 5.953 1 98.84 219 SER A C 1
ATOM 1671 O O . SER A 1 219 ? 0.215 -9.472 7.075 1 98.84 219 SER A O 1
ATOM 1673 N N . ILE A 1 220 ? 1.522 -8.208 5.785 1 98.82 220 ILE A N 1
ATOM 1674 C CA . ILE A 1 220 ? 2.159 -7.546 6.918 1 98.82 220 ILE A CA 1
ATOM 1675 C C . ILE A 1 220 ? 1.122 -6.735 7.691 1 98.82 220 ILE A C 1
ATOM 1677 O O . ILE A 1 220 ? 1.057 -6.81 8.921 1 98.82 220 ILE A O 1
ATOM 1681 N N . ILE A 1 221 ? 0.316 -6.006 6.97 1 98.8 221 ILE A N 1
ATOM 1682 C CA . ILE A 1 221 ? -0.701 -5.146 7.566 1 98.8 221 ILE A CA 1
ATOM 1683 C C . ILE A 1 221 ? -1.742 -6.001 8.285 1 98.8 221 ILE A C 1
ATOM 1685 O O . ILE A 1 221 ? -2.141 -5.689 9.41 1 98.8 221 ILE A O 1
ATOM 1689 N N . ALA A 1 222 ? -2.167 -7.047 7.614 1 98.84 222 ALA A N 1
ATOM 1690 C CA . ALA A 1 222 ? -3.155 -7.946 8.205 1 98.84 222 ALA A CA 1
ATOM 1691 C C . ALA A 1 222 ? -2.639 -8.546 9.51 1 98.84 222 ALA A C 1
ATOM 1693 O O . ALA A 1 222 ? -3.364 -8.596 10.507 1 98.84 222 ALA A O 1
ATOM 1694 N N . LYS A 1 223 ? -1.415 -9.004 9.498 1 98.5 223 LYS A N 1
ATOM 1695 C CA . LYS A 1 223 ? -0.821 -9.581 10.701 1 98.5 223 LYS A CA 1
ATOM 1696 C C . LYS A 1 223 ? -0.764 -8.558 11.832 1 98.5 223 LYS A C 1
ATOM 1698 O O . LYS A 1 223 ? -1.084 -8.874 12.979 1 98.5 223 LYS A O 1
ATOM 1703 N N . ALA A 1 224 ? -0.333 -7.37 11.515 1 97.89 224 ALA A N 1
ATOM 1704 C CA . ALA A 1 224 ? -0.266 -6.308 12.516 1 97.89 224 ALA A CA 1
ATOM 1705 C C . ALA A 1 224 ? -1.636 -6.052 13.137 1 97.89 224 ALA A C 1
ATOM 1707 O O . ALA A 1 224 ? -1.735 -5.714 14.319 1 97.89 224 ALA A O 1
ATOM 1708 N N . ALA A 1 225 ? -2.681 -6.215 12.388 1 97.5 225 ALA A N 1
ATOM 1709 C CA . ALA A 1 225 ? -4.046 -5.973 12.846 1 97.5 225 ALA A CA 1
ATOM 1710 C C . ALA A 1 225 ? -4.687 -7.259 13.362 1 97.5 225 ALA A C 1
ATOM 1712 O O . ALA A 1 225 ? -5.878 -7.281 13.682 1 97.5 225 ALA A O 1
ATOM 1713 N N . LYS A 1 226 ? -3.964 -8.345 13.338 1 98.15 226 LYS A N 1
ATOM 1714 C CA . LYS A 1 226 ? -4.414 -9.645 13.826 1 98.15 226 LYS A CA 1
ATOM 1715 C C . LYS A 1 226 ? -5.583 -10.17 12.996 1 98.15 226 LYS A C 1
ATOM 1717 O O . LYS A 1 226 ? -6.571 -10.66 13.547 1 98.15 226 LYS A O 1
ATOM 1722 N N . LYS A 1 227 ? -5.522 -9.962 11.731 1 98.61 227 LYS A N 1
ATOM 1723 C CA . LYS A 1 227 ? -6.485 -10.519 10.786 1 98.61 227 LYS A CA 1
ATOM 1724 C C . LYS A 1 227 ? -5.919 -11.751 10.085 1 98.61 227 LYS A C 1
ATOM 1726 O O . LYS A 1 227 ? -4.765 -11.748 9.65 1 98.61 227 LYS A O 1
ATOM 1731 N N . PRO A 1 228 ? -6.653 -12.808 9.96 1 98.69 228 PRO A N 1
ATOM 1732 C CA . PRO A 1 228 ? -6.132 -14 9.288 1 98.69 228 PRO A CA 1
ATOM 1733 C C . PRO A 1 228 ? -5.971 -13.805 7.782 1 98.69 228 PRO A C 1
ATOM 1735 O O . PRO A 1 228 ? -6.801 -13.147 7.149 1 98.69 228 PRO A O 1
ATOM 1738 N N . VAL A 1 229 ? -4.916 -14.344 7.261 1 98.86 229 VAL A N 1
ATOM 1739 C CA . VAL A 1 229 ? -4.642 -14.348 5.827 1 98.86 229 VAL A CA 1
ATOM 1740 C C . VAL A 1 229 ? -4.675 -15.78 5.298 1 98.86 229 VAL A C 1
ATOM 1742 O O . VAL A 1 229 ? -3.868 -16.618 5.707 1 98.86 229 VAL A O 1
ATOM 1745 N N . PHE A 1 230 ? -5.577 -16.057 4.389 1 98.84 230 PHE A N 1
ATOM 1746 C CA . PHE A 1 230 ? -5.672 -17.362 3.746 1 98.84 230 PHE A CA 1
ATOM 1747 C C . PHE A 1 230 ? -5.204 -17.287 2.297 1 98.84 230 PHE A C 1
ATOM 1749 O O . PHE A 1 230 ? -5.729 -16.497 1.51 1 98.84 230 PHE A O 1
ATOM 1756 N N . ALA A 1 231 ? -4.248 -18.086 2.012 1 98.77 231 ALA A N 1
ATOM 1757 C CA . ALA A 1 231 ? -3.817 -18.235 0.624 1 98.77 231 ALA A CA 1
ATOM 1758 C C . ALA A 1 231 ? -4.475 -19.449 -0.027 1 98.77 231 ALA A C 1
ATOM 1760 O O . ALA A 1 231 ? -4.346 -20.572 0.467 1 98.77 231 ALA A O 1
ATOM 1761 N N . LEU A 1 232 ? -5.201 -19.22 -1.065 1 98.5 232 LEU A N 1
ATOM 1762 C CA . LEU A 1 232 ? -5.831 -20.292 -1.829 1 98.5 232 LEU A CA 1
ATOM 1763 C C . LEU A 1 232 ? -4.968 -20.688 -3.022 1 98.5 232 LEU A C 1
ATOM 1765 O O . LEU A 1 232 ? -4.659 -19.853 -3.876 1 98.5 232 LEU A O 1
ATOM 1769 N N . ALA A 1 233 ? -4.59 -21.939 -3.067 1 96.43 233 ALA A N 1
ATOM 1770 C CA . ALA A 1 233 ? -3.695 -22.357 -4.143 1 96.43 233 ALA A CA 1
ATOM 1771 C C . ALA A 1 233 ? -3.886 -23.835 -4.471 1 96.43 233 ALA A C 1
ATOM 1773 O O . ALA A 1 233 ? -3.939 -24.676 -3.57 1 96.43 233 ALA A O 1
ATOM 1774 N N . GLU A 1 234 ? -3.983 -24.128 -5.7 1 94.43 234 GLU A N 1
ATOM 1775 C CA . GLU A 1 234 ? -4.015 -25.516 -6.15 1 94.43 234 GLU A CA 1
ATOM 1776 C C . GLU A 1 234 ? -2.658 -26.189 -5.961 1 94.43 234 GLU A C 1
ATOM 1778 O O . GLU A 1 234 ? -1.615 -25.561 -6.158 1 94.43 234 GLU A O 1
ATOM 1783 N N . SER A 1 235 ? -2.654 -27.395 -5.689 1 91.82 235 SER A N 1
ATOM 1784 C CA . SER A 1 235 ? -1.433 -28.12 -5.349 1 91.82 235 SER A CA 1
ATOM 1785 C C . SER A 1 235 ? -0.465 -28.154 -6.527 1 91.82 235 SER A C 1
ATOM 1787 O O . SER A 1 235 ? 0.751 -28.228 -6.336 1 91.82 235 SER A O 1
ATOM 1789 N N . PHE A 1 236 ? -0.996 -28.027 -7.721 1 90.77 236 PHE A N 1
ATOM 1790 C CA . PHE A 1 236 ? -0.113 -28.082 -8.88 1 90.77 236 PHE A CA 1
ATOM 1791 C C . PHE A 1 236 ? 0.694 -26.795 -9.007 1 90.77 236 PHE A C 1
ATOM 1793 O O . PHE A 1 236 ? 1.565 -26.685 -9.873 1 90.77 236 PHE A O 1
ATOM 1800 N N . LYS A 1 237 ? 0.488 -25.814 -8.134 1 93.32 237 LYS A N 1
ATOM 1801 C CA . LYS A 1 237 ? 1.244 -24.565 -8.105 1 93.32 237 LYS A CA 1
ATOM 1802 C C . LYS A 1 237 ? 2.365 -24.625 -7.072 1 93.32 237 LYS A C 1
ATOM 1804 O O . LYS A 1 237 ? 3.065 -23.635 -6.849 1 93.32 237 LYS A O 1
ATOM 1809 N N . PHE A 1 238 ? 2.524 -25.769 -6.398 1 91.59 238 PHE A N 1
ATOM 1810 C CA . PHE A 1 238 ? 3.565 -25.915 -5.388 1 91.59 238 PHE A CA 1
ATOM 1811 C C . PHE A 1 238 ? 4.923 -26.145 -6.04 1 91.59 238 PHE A C 1
ATOM 1813 O O . PHE A 1 238 ? 5.054 -26.98 -6.937 1 91.59 238 PHE A O 1
ATOM 1820 N N . LEU A 1 239 ? 5.868 -25.379 -5.555 1 88.19 239 LEU A N 1
ATOM 1821 C CA . LEU A 1 239 ? 7.221 -25.434 -6.098 1 88.19 239 LEU A CA 1
ATOM 1822 C C . LEU A 1 239 ? 8.222 -25.84 -5.023 1 88.19 239 LEU A C 1
ATOM 1824 O O . LEU A 1 239 ? 8.099 -25.43 -3.866 1 88.19 239 LEU A O 1
ATOM 1828 N N . ARG A 1 240 ? 9.223 -26.566 -5.558 1 84.86 240 ARG A N 1
ATOM 1829 C CA . ARG A 1 240 ? 10.371 -26.834 -4.698 1 84.86 240 ARG A CA 1
ATOM 1830 C C . ARG A 1 240 ? 11.374 -25.687 -4.75 1 84.86 240 ARG A C 1
ATOM 1832 O O . ARG A 1 240 ? 12.451 -25.823 -5.335 1 84.86 240 ARG A O 1
ATOM 1839 N N . LEU A 1 241 ? 10.958 -24.618 -4.242 1 83.96 241 LEU A N 1
ATOM 1840 C CA . LEU A 1 241 ? 11.768 -23.406 -4.189 1 83.96 241 LEU A CA 1
ATOM 1841 C C . LEU A 1 241 ? 11.836 -22.858 -2.767 1 83.96 241 LEU A C 1
ATOM 1843 O O . LEU A 1 241 ? 10.838 -22.875 -2.043 1 83.96 241 LEU A O 1
ATOM 1847 N N . PHE A 1 242 ? 13.089 -22.355 -2.423 1 82.11 242 PHE A N 1
ATOM 1848 C CA . PHE A 1 242 ? 13.311 -21.815 -1.086 1 82.11 242 PHE A CA 1
ATOM 1849 C C . PHE A 1 242 ? 13.847 -20.391 -1.16 1 82.11 242 PHE A C 1
ATOM 1851 O O . PHE A 1 242 ? 15.024 -20.15 -0.883 1 82.11 242 PHE A O 1
ATOM 1858 N N . PRO A 1 243 ? 12.931 -19.502 -1.449 1 83.76 243 PRO A N 1
ATOM 1859 C CA . PRO A 1 243 ? 13.4 -18.115 -1.486 1 83.76 243 PRO A CA 1
ATOM 1860 C C . PRO A 1 243 ? 13.763 -17.577 -0.104 1 83.76 243 PRO A C 1
ATOM 1862 O O . PRO A 1 243 ? 13.073 -17.869 0.877 1 83.76 243 PRO A O 1
ATOM 1865 N N . LEU A 1 244 ? 14.877 -16.814 -0.065 1 77.77 244 LEU A N 1
ATOM 1866 C CA . LEU A 1 244 ? 15.29 -16.223 1.202 1 77.77 244 LEU A CA 1
ATOM 1867 C C . LEU A 1 244 ? 14.854 -14.764 1.29 1 77.77 244 LEU A C 1
ATOM 1869 O O . LEU A 1 244 ? 14.802 -14.192 2.381 1 77.77 244 LEU A O 1
ATOM 1873 N N . SER A 1 245 ? 14.603 -14.234 0.145 1 79.8 245 SER A N 1
ATOM 1874 C CA . SER A 1 245 ? 14.196 -12.833 0.118 1 79.8 245 SER A CA 1
ATOM 1875 C C . SER A 1 245 ? 13.445 -12.501 -1.167 1 79.8 245 SER A C 1
ATOM 1877 O O . SER A 1 245 ? 13.244 -13.37 -2.017 1 79.8 245 SER A O 1
ATOM 1879 N N . GLN A 1 246 ? 12.967 -11.259 -1.254 1 82.37 246 GLN A N 1
ATOM 1880 C CA . GLN A 1 246 ? 12.281 -10.762 -2.442 1 82.37 246 GLN A CA 1
ATOM 1881 C C . GLN A 1 246 ? 13.165 -10.884 -3.68 1 82.37 246 GLN A C 1
ATOM 1883 O O . GLN A 1 246 ? 12.663 -11.004 -4.799 1 82.37 246 GLN A O 1
ATOM 1888 N N . TYR A 1 247 ? 14.409 -10.933 -3.449 1 76.72 247 TYR A N 1
ATOM 1889 C CA . TYR A 1 247 ? 15.343 -10.838 -4.565 1 76.72 247 TYR A CA 1
ATOM 1890 C C . TYR A 1 247 ? 15.701 -12.221 -5.096 1 76.72 247 TYR A C 1
ATOM 1892 O O . TYR A 1 247 ? 16.427 -12.345 -6.084 1 76.72 247 TYR A O 1
ATOM 1900 N N . ASP A 1 248 ? 15.105 -13.268 -4.443 1 73.42 248 ASP A N 1
ATOM 1901 C CA . ASP A 1 248 ? 15.263 -14.639 -4.918 1 73.42 248 ASP A CA 1
ATOM 1902 C C . ASP A 1 248 ? 14.104 -15.043 -5.826 1 73.42 248 ASP A C 1
ATOM 1904 O O . ASP A 1 248 ? 14.046 -16.18 -6.299 1 73.42 248 ASP A O 1
ATOM 1908 N N . VAL A 1 249 ? 13.212 -14.176 -5.929 1 68.29 249 VAL A N 1
ATOM 1909 C CA . VAL A 1 249 ? 12.106 -14.431 -6.846 1 68.29 249 VAL A CA 1
ATOM 1910 C C . VAL A 1 249 ? 12.627 -14.491 -8.28 1 68.29 249 VAL A C 1
ATOM 1912 O O . VAL A 1 249 ? 13.284 -13.559 -8.748 1 68.29 249 VAL A O 1
ATOM 1915 N N . PRO A 1 250 ? 12.585 -15.79 -8.779 1 61.25 250 PRO A N 1
ATOM 1916 C CA . PRO A 1 250 ? 13.081 -15.909 -10.152 1 61.25 250 PRO A CA 1
ATOM 1917 C C . PRO A 1 250 ? 12.355 -14.984 -11.125 1 61.25 250 PRO A C 1
ATOM 1919 O O . PRO A 1 250 ? 11.125 -15.022 -11.218 1 61.25 250 PRO A O 1
ATOM 1922 N N . HIS A 1 251 ? 12.63 -13.81 -11.088 1 59.01 251 HIS A N 1
ATOM 1923 C CA . HIS A 1 251 ? 12.042 -12.945 -12.105 1 59.01 251 HIS A CA 1
ATOM 1924 C C . HIS A 1 251 ? 13.065 -12.578 -13.175 1 59.01 251 HIS A C 1
ATOM 1926 O O . HIS A 1 251 ? 14.257 -12.458 -12.884 1 59.01 251 HIS A O 1
ATOM 1932 N N . ALA A 1 252 ? 12.873 -13.115 -14.258 1 53.32 252 ALA A N 1
ATOM 1933 C CA . ALA A 1 252 ? 13.774 -12.471 -15.21 1 53.32 252 ALA A CA 1
ATOM 1934 C C . ALA A 1 252 ? 14.093 -11.042 -14.783 1 53.32 252 ALA A C 1
ATOM 1936 O O . ALA A 1 252 ? 15.249 -10.614 -14.838 1 53.32 252 ALA A O 1
ATOM 1937 N N . ALA A 1 253 ? 13.167 -10.072 -14.879 1 51.2 253 ALA A N 1
ATOM 1938 C CA . ALA A 1 253 ? 13.216 -8.653 -15.219 1 51.2 253 ALA A CA 1
ATOM 1939 C C . ALA A 1 253 ? 13.422 -7.796 -13.973 1 51.2 253 ALA A C 1
ATOM 1941 O O . ALA A 1 253 ? 14.449 -7.129 -13.834 1 51.2 253 ALA A O 1
ATOM 1942 N N . ARG A 1 254 ? 12.144 -7.416 -13.249 1 61.38 254 ARG A N 1
ATOM 1943 C CA . ARG A 1 254 ? 12 -6.036 -12.797 1 61.38 254 ARG A CA 1
ATOM 1944 C C . ARG A 1 254 ? 12.295 -5.914 -11.306 1 61.38 254 ARG A C 1
ATOM 1946 O O . ARG A 1 254 ? 11.547 -6.434 -10.476 1 61.38 254 ARG A O 1
ATOM 1953 N N . CYS A 1 255 ? 13.545 -5.912 -10.937 1 66.88 255 CYS A N 1
ATOM 1954 C CA . CYS A 1 255 ? 13.88 -5.472 -9.588 1 66.88 255 CYS A CA 1
ATOM 1955 C C . CYS A 1 255 ? 14.022 -3.956 -9.527 1 66.88 255 CYS A C 1
ATOM 1957 O O . CYS A 1 255 ? 14.638 -3.35 -10.405 1 66.88 255 CYS A O 1
ATOM 1959 N N . ILE A 1 256 ? 13.306 -3.498 -8.608 1 72.74 256 ILE A N 1
ATOM 1960 C CA . ILE A 1 256 ? 13.48 -2.06 -8.436 1 72.74 256 ILE A CA 1
ATOM 1961 C C . ILE A 1 256 ? 14.959 -1.741 -8.231 1 72.74 256 ILE A C 1
ATOM 1963 O O . ILE A 1 256 ? 15.572 -2.2 -7.265 1 72.74 256 ILE A O 1
ATOM 1967 N N . PRO A 1 257 ? 15.505 -1.099 -9.161 1 72.77 257 PRO A N 1
ATOM 1968 C CA . PRO A 1 257 ? 16.915 -0.741 -8.989 1 72.77 257 PRO A CA 1
ATOM 1969 C C . PRO A 1 257 ? 17.136 0.257 -7.855 1 72.77 257 PRO A C 1
ATOM 1971 O O . PRO A 1 257 ? 16.199 0.942 -7.439 1 72.77 257 PRO A O 1
ATOM 1974 N N . LEU A 1 258 ? 18.392 0.207 -7.397 1 80.35 258 LEU A N 1
ATOM 1975 C CA . LEU A 1 258 ? 18.763 1.321 -6.53 1 80.35 258 LEU A CA 1
ATOM 1976 C C . LEU A 1 258 ? 18.633 2.65 -7.267 1 80.35 258 LEU A C 1
ATOM 1978 O O . LEU A 1 258 ? 18.964 2.743 -8.451 1 80.35 258 LEU A O 1
ATOM 1982 N N . PRO A 1 259 ? 18.056 3.609 -6.607 1 85.24 259 PRO A N 1
ATOM 1983 C CA . PRO A 1 259 ? 17.883 4.902 -7.275 1 85.24 259 PRO A CA 1
ATOM 1984 C C . PRO A 1 259 ? 19.177 5.422 -7.897 1 85.24 259 PRO A C 1
ATOM 1986 O O . PRO A 1 259 ? 20.253 5.27 -7.312 1 85.24 259 PRO A O 1
ATOM 1989 N N . ALA A 1 260 ? 19.06 5.952 -9.125 1 82.02 260 ALA A N 1
ATOM 1990 C CA . ALA A 1 260 ? 20.19 6.521 -9.856 1 82.02 260 ALA A CA 1
ATOM 1991 C C . ALA A 1 260 ? 19.812 7.853 -10.498 1 82.02 260 ALA A C 1
ATOM 1993 O O . ALA A 1 260 ? 18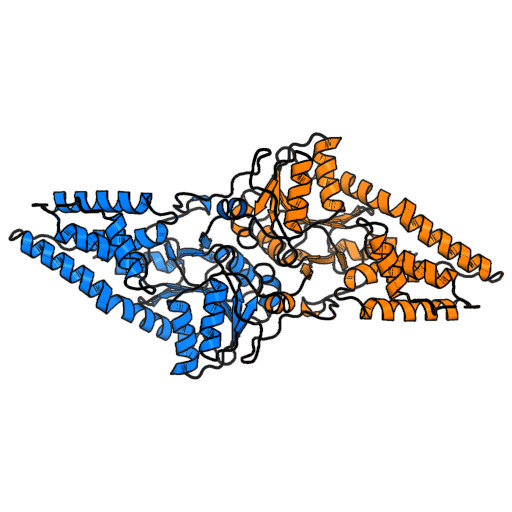.63 8.138 -10.702 1 82.02 260 ALA A O 1
ATOM 1994 N N . VAL A 1 261 ? 20.775 8.682 -10.716 1 78.96 261 VAL A N 1
ATOM 1995 C CA . VAL A 1 261 ? 20.568 10.03 -11.234 1 78.96 261 VAL A CA 1
ATOM 1996 C C . VAL A 1 261 ? 20.128 9.961 -12.695 1 78.96 261 VAL A C 1
ATOM 1998 O O . VAL A 1 261 ? 19.281 10.743 -13.132 1 78.96 261 VAL A O 1
ATOM 2001 N N . ASP A 1 262 ? 20.591 9.046 -13.397 1 70.09 262 ASP A N 1
ATOM 2002 C CA . ASP A 1 262 ? 20.411 9.043 -14.845 1 70.09 262 ASP A CA 1
ATOM 2003 C C . ASP A 1 262 ? 19.247 8.142 -15.252 1 70.09 262 ASP A C 1
ATOM 2005 O O . ASP A 1 262 ? 19.141 7.742 -16.413 1 70.09 262 ASP A O 1
ATOM 2009 N N . GLU A 1 263 ? 18.448 8.056 -14.378 1 69.3 263 GLU A N 1
ATOM 2010 C CA . GLU A 1 263 ? 17.301 7.231 -14.742 1 69.3 263 GLU A CA 1
ATOM 2011 C C . GLU A 1 263 ? 16.288 8.024 -15.563 1 69.3 263 GLU A C 1
ATOM 2013 O O . GLU A 1 263 ? 15.823 9.081 -15.131 1 69.3 263 GLU A O 1
ATOM 2018 N N . ASP A 1 264 ? 16.254 7.747 -16.803 1 73.3 264 ASP A N 1
ATOM 2019 C CA . ASP A 1 264 ? 15.255 8.409 -17.635 1 73.3 264 ASP A CA 1
ATOM 2020 C C . ASP A 1 264 ? 13.951 7.615 -17.665 1 73.3 264 ASP A C 1
ATOM 2022 O O . ASP A 1 264 ? 13.765 6.749 -18.522 1 73.3 264 ASP A O 1
ATOM 2026 N N . ALA A 1 265 ? 13.173 7.879 -16.719 1 76.72 265 ALA A N 1
ATOM 2027 C CA . ALA A 1 265 ? 11.897 7.17 -16.679 1 76.72 265 ALA A CA 1
ATOM 2028 C C . ALA A 1 265 ? 10.759 8.06 -17.171 1 76.72 265 ALA A C 1
ATOM 2030 O O . ALA A 1 265 ? 9.584 7.724 -17.005 1 76.72 265 ALA A O 1
ATOM 2031 N N . GLY A 1 266 ? 11.133 9.166 -17.882 1 81.73 266 GLY A N 1
ATOM 2032 C CA . GLY A 1 266 ? 10.109 10.069 -18.385 1 81.73 266 GLY A CA 1
ATOM 2033 C C . GLY A 1 266 ? 9.544 10.985 -17.315 1 81.73 266 GLY A C 1
ATOM 2034 O O . GLY A 1 266 ? 9.959 10.924 -16.156 1 81.73 266 GLY A O 1
ATOM 2035 N N . VAL A 1 267 ? 8.641 11.904 -17.735 1 86.54 267 VAL A N 1
ATOM 2036 C CA . VAL A 1 267 ? 8.022 12.88 -16.843 1 86.54 267 VAL A CA 1
ATOM 2037 C C . VAL A 1 267 ? 6.592 12.452 -16.522 1 86.54 267 VAL A C 1
ATOM 2039 O O . VAL A 1 267 ? 5.787 12.228 -17.429 1 86.54 267 VAL A O 1
ATOM 2042 N N . PRO A 1 268 ? 6.401 12.238 -15.271 1 88.73 268 PRO A N 1
ATOM 2043 C CA . PRO A 1 268 ? 5.017 11.909 -14.923 1 88.73 268 PRO A CA 1
ATOM 2044 C C . PRO A 1 268 ? 4.017 12.943 -15.437 1 88.73 268 PRO A C 1
ATOM 2046 O O . PRO A 1 268 ? 4.347 14.127 -15.54 1 88.73 268 PRO A O 1
ATOM 2049 N N . GLU A 1 269 ? 2.827 12.426 -15.783 1 84.34 269 GLU A N 1
ATOM 2050 C CA . GLU A 1 269 ? 1.75 13.305 -16.229 1 84.34 269 GLU A CA 1
ATOM 2051 C C . GLU A 1 269 ? 0.464 13.041 -15.451 1 84.34 269 GLU A C 1
ATOM 2053 O O . GLU A 1 269 ? 0.112 11.887 -15.197 1 84.34 269 GLU A O 1
ATOM 2058 N N . ASP A 1 270 ? -0.187 14.107 -15.064 1 82.34 270 ASP A N 1
ATOM 2059 C CA . ASP A 1 270 ? -1.493 14.06 -14.413 1 82.34 270 ASP A CA 1
ATOM 2060 C C . ASP A 1 270 ? -1.444 13.214 -13.143 1 82.34 270 ASP A C 1
ATOM 2062 O O . ASP A 1 270 ? -2.357 12.43 -12.877 1 82.34 270 ASP A O 1
ATOM 2066 N N . GLY A 1 271 ? -0.267 13.237 -12.544 1 85.48 271 GLY A N 1
ATOM 2067 C CA . GLY A 1 271 ? -0.143 12.553 -11.267 1 85.48 271 GLY A CA 1
ATOM 2068 C C . GLY A 1 271 ? -0.052 11.045 -11.404 1 85.48 271 GLY A C 1
ATOM 2069 O O . GLY A 1 271 ? -0.395 10.309 -10.477 1 85.48 271 GLY A O 1
ATOM 2070 N N . ARG A 1 272 ? 0.391 10.606 -12.645 1 91.72 272 ARG A N 1
ATOM 2071 C CA . ARG A 1 272 ? 0.481 9.173 -12.903 1 91.72 272 ARG A CA 1
ATOM 2072 C C . ARG A 1 272 ? 1.889 8.783 -13.342 1 91.72 272 ARG A C 1
ATOM 2074 O O . ARG A 1 272 ? 2.578 9.565 -14 1 91.72 272 ARG A O 1
ATOM 2081 N N . MET A 1 273 ? 2.239 7.598 -12.973 1 93.82 273 MET A N 1
ATOM 2082 C CA . MET A 1 273 ? 3.517 7.049 -13.416 1 93.82 273 MET A CA 1
ATOM 2083 C C . MET A 1 273 ? 3.524 6.835 -14.926 1 93.82 273 MET A C 1
ATOM 2085 O O . MET A 1 273 ? 2.498 6.482 -15.512 1 93.82 273 MET A O 1
ATOM 2089 N N . THR A 1 274 ? 4.699 7.044 -15.559 1 93.69 274 THR A N 1
ATOM 2090 C CA . THR A 1 274 ? 4.88 6.664 -16.955 1 93.69 274 THR A CA 1
ATOM 2091 C C . THR A 1 274 ? 5.005 5.149 -17.092 1 93.69 274 THR A C 1
ATOM 2093 O O . THR A 1 274 ? 5.306 4.456 -16.118 1 93.69 274 THR A O 1
ATOM 2096 N N . PRO A 1 275 ? 4.768 4.671 -18.274 1 90.92 275 PRO A N 1
ATOM 2097 C CA . PRO A 1 275 ? 4.98 3.238 -18.492 1 90.92 275 PRO A CA 1
ATOM 2098 C C . PRO A 1 275 ? 6.394 2.789 -18.129 1 90.92 275 PRO A C 1
ATOM 2100 O O . PRO A 1 275 ? 6.582 1.684 -17.615 1 90.92 275 PRO A O 1
ATOM 2103 N N . ALA A 1 276 ? 7.322 3.618 -18.344 1 90.6 276 ALA A N 1
ATOM 2104 C CA . ALA A 1 276 ? 8.711 3.291 -18.036 1 90.6 276 ALA A CA 1
ATOM 2105 C C . ALA A 1 276 ? 8.927 3.179 -16.529 1 90.6 276 ALA A C 1
ATOM 2107 O O . ALA A 1 276 ? 9.677 2.317 -16.065 1 90.6 276 ALA A O 1
ATOM 2108 N N . MET A 1 277 ? 8.333 4.044 -15.768 1 91.36 277 MET A N 1
ATOM 2109 C CA . MET A 1 277 ? 8.405 3.979 -14.311 1 91.36 277 MET A CA 1
ATOM 2110 C C . MET A 1 277 ? 7.768 2.695 -13.792 1 91.36 277 MET A C 1
ATOM 2112 O O . MET A 1 277 ? 8.332 2.023 -12.926 1 91.36 277 MET A O 1
ATOM 2116 N N . GLU A 1 278 ? 6.603 2.38 -14.349 1 91.35 278 GLU A N 1
ATOM 2117 C CA . GLU A 1 278 ? 5.893 1.175 -13.933 1 91.35 278 GLU A CA 1
ATOM 2118 C C . GLU A 1 278 ? 6.695 -0.081 -14.266 1 91.35 278 GLU A C 1
ATOM 2120 O O . GLU A 1 278 ? 6.71 -1.038 -13.49 1 91.35 278 GLU A O 1
ATOM 2125 N N . ALA A 1 279 ? 7.357 -0.056 -15.368 1 88.04 279 ALA A N 1
ATOM 2126 C CA . ALA A 1 279 ? 8.101 -1.216 -15.852 1 88.04 279 ALA A CA 1
ATOM 2127 C C . ALA A 1 279 ? 9.282 -1.531 -14.937 1 88.04 279 ALA A C 1
ATOM 2129 O O . ALA A 1 279 ? 9.781 -2.658 -14.925 1 88.04 279 ALA A O 1
ATOM 2130 N N . ARG A 1 280 ? 9.69 -0.617 -14.112 1 88.61 280 ARG A N 1
ATOM 2131 C CA . ARG A 1 280 ? 10.818 -0.812 -13.207 1 88.61 280 ARG A CA 1
ATOM 2132 C C . ARG A 1 280 ? 10.366 -1.449 -11.897 1 88.61 280 ARG A C 1
ATOM 2134 O O . ARG A 1 280 ? 11.195 -1.884 -11.095 1 88.61 280 ARG A O 1
ATOM 2141 N N . ASN A 1 281 ? 9.096 -1.489 -11.719 1 91.45 281 ASN A N 1
ATOM 2142 C CA . ASN A 1 281 ? 8.528 -2.114 -10.53 1 91.45 281 ASN A CA 1
ATOM 2143 C C . ASN A 1 281 ? 8.191 -3.582 -10.774 1 91.45 281 ASN A C 1
ATOM 2145 O O . ASN A 1 281 ? 7.828 -3.963 -11.889 1 91.45 281 ASN A O 1
ATOM 2149 N N . PRO A 1 282 ? 8.32 -4.347 -9.753 1 90.22 282 PRO A N 1
ATOM 2150 C CA . PRO A 1 282 ? 7.989 -5.765 -9.914 1 90.22 282 PRO A CA 1
ATOM 2151 C C . PRO A 1 282 ? 6.487 -6.007 -10.054 1 90.22 282 PRO A C 1
ATOM 2153 O O . PRO A 1 282 ? 5.682 -5.195 -9.592 1 90.22 282 PRO A O 1
ATOM 2156 N N . LEU A 1 283 ? 6.184 -7.125 -10.661 1 91.01 283 LEU A N 1
ATOM 2157 C CA . LEU A 1 283 ? 4.781 -7.492 -10.825 1 91.01 283 LEU A CA 1
ATOM 2158 C C . LEU A 1 283 ? 4.342 -8.463 -9.734 1 91.01 283 LEU A C 1
ATOM 2160 O O . LEU A 1 283 ? 3.146 -8.612 -9.475 1 91.01 283 LEU A O 1
ATOM 2164 N N . ILE A 1 284 ? 5.32 -9.125 -9.136 1 91.78 284 ILE A N 1
ATOM 2165 C CA . ILE A 1 284 ? 5.032 -10.149 -8.137 1 91.78 284 ILE A CA 1
ATOM 2166 C C . ILE A 1 284 ? 5.932 -9.95 -6.92 1 91.78 284 ILE A C 1
ATOM 2168 O O . ILE A 1 284 ? 6.999 -9.34 -7.022 1 91.78 284 ILE A O 1
ATOM 2172 N N . ASP A 1 285 ? 5.479 -10.419 -5.815 1 93.41 285 ASP A N 1
ATOM 2173 C CA . ASP A 1 285 ? 6.306 -10.443 -4.613 1 93.41 285 ASP A CA 1
ATOM 2174 C C . ASP A 1 285 ? 6.185 -11.783 -3.89 1 93.41 285 ASP A C 1
ATOM 2176 O O . ASP A 1 285 ? 5.39 -12.638 -4.285 1 93.41 285 ASP A O 1
ATOM 2180 N N . TYR A 1 286 ? 7.117 -11.981 -3.064 1 94.28 286 TYR A N 1
ATOM 2181 C CA . TYR A 1 286 ? 7.155 -13.175 -2.226 1 94.28 286 TYR A CA 1
ATOM 2182 C C . TYR A 1 286 ? 6.645 -12.872 -0.822 1 94.28 286 TYR A C 1
ATOM 2184 O O . TYR A 1 286 ? 7.258 -12.094 -0.086 1 94.28 286 TYR A O 1
ATOM 2192 N N . THR A 1 287 ? 5.466 -13.413 -0.51 1 96.78 287 THR A N 1
ATOM 2193 C CA . THR A 1 287 ? 4.912 -13.274 0.832 1 96.78 287 THR A CA 1
ATOM 2194 C C . THR A 1 287 ? 5.487 -14.334 1.767 1 96.78 287 THR A C 1
ATOM 2196 O O . THR A 1 287 ? 5.337 -15.533 1.522 1 96.78 287 THR A O 1
ATOM 2199 N N . LEU A 1 288 ? 6.076 -13.938 2.843 1 96.3 288 LEU A N 1
ATOM 2200 C CA . LEU A 1 288 ? 6.759 -14.832 3.772 1 96.3 288 LEU A CA 1
ATOM 2201 C C . LEU A 1 288 ? 5.766 -15.763 4.46 1 96.3 288 LEU A C 1
ATOM 2203 O O . LEU A 1 288 ? 4.619 -15.382 4.704 1 96.3 288 LEU A O 1
ATOM 2207 N N . PRO A 1 289 ? 6.222 -16.967 4.774 1 96.47 289 PRO A N 1
ATOM 2208 C CA . PRO A 1 289 ? 5.336 -17.97 5.369 1 96.47 289 PRO A CA 1
ATOM 2209 C C . PRO A 1 289 ? 4.718 -17.505 6.686 1 96.47 289 PRO A C 1
ATOM 2211 O O . PRO A 1 289 ? 3.555 -17.807 6.967 1 96.47 289 PRO A O 1
ATOM 2214 N N . GLU A 1 290 ? 5.399 -16.752 7.489 1 97.07 290 GLU A N 1
ATOM 2215 C CA . GLU A 1 290 ? 4.934 -16.369 8.819 1 97.07 290 GLU A CA 1
ATOM 2216 C C . GLU A 1 290 ? 3.76 -15.398 8.734 1 97.07 290 GLU A C 1
ATOM 2218 O O . GLU A 1 290 ? 3.072 -15.16 9.729 1 97.07 290 GLU A O 1
ATOM 2223 N N . LEU A 1 291 ? 3.526 -14.873 7.558 1 98.17 291 LEU A N 1
ATOM 2224 C CA . LEU A 1 291 ? 2.467 -13.886 7.378 1 98.17 291 LEU A CA 1
ATOM 2225 C C . LEU A 1 291 ? 1.183 -14.549 6.892 1 98.17 291 LEU A C 1
ATOM 2227 O O . LEU A 1 291 ? 0.154 -13.886 6.745 1 98.17 291 LEU A O 1
ATOM 2231 N N . ILE A 1 292 ? 1.251 -15.811 6.649 1 98.35 292 ILE A N 1
ATOM 2232 C CA . ILE A 1 292 ? 0.116 -16.566 6.13 1 98.35 292 ILE A CA 1
ATOM 2233 C C . ILE A 1 292 ? -0.457 -17.457 7.23 1 98.35 292 ILE A C 1
ATOM 2235 O O . ILE A 1 292 ? 0.27 -18.239 7.846 1 98.35 292 ILE A O 1
ATOM 2239 N N . THR A 1 293 ? -1.741 -17.352 7.485 1 98.5 293 THR A N 1
ATOM 2240 C CA . THR A 1 293 ? -2.4 -18.162 8.504 1 98.5 293 THR A CA 1
ATOM 2241 C C . THR A 1 293 ? -2.574 -19.599 8.023 1 98.5 293 THR A C 1
ATOM 2243 O O . THR A 1 293 ? -2.164 -20.541 8.704 1 98.5 293 THR A O 1
ATOM 2246 N N . PHE A 1 294 ? -3.195 -19.759 6.861 1 98.24 294 PHE A N 1
ATOM 2247 C CA . PHE A 1 294 ? -3.357 -21.074 6.252 1 98.24 294 PHE A CA 1
ATOM 2248 C C . PHE A 1 294 ? -3.201 -20.992 4.738 1 98.24 294 PHE A C 1
ATOM 2250 O O . PHE A 1 294 ? -3.529 -19.972 4.129 1 98.24 294 PHE A O 1
ATOM 2257 N N . ILE A 1 295 ? -2.695 -22.044 4.229 1 98.17 295 ILE A N 1
ATOM 2258 C CA . ILE A 1 295 ? -2.78 -22.311 2.797 1 98.17 295 ILE A CA 1
ATOM 2259 C C . ILE A 1 295 ? -3.883 -23.332 2.527 1 98.17 295 ILE A C 1
ATOM 2261 O O . ILE A 1 295 ? -3.796 -24.48 2.97 1 98.17 295 ILE A O 1
ATOM 2265 N N . VAL A 1 296 ? -4.877 -22.907 1.865 1 98.13 296 VAL A N 1
ATOM 2266 C CA . VAL A 1 296 ? -5.987 -23.795 1.536 1 98.13 296 VAL A CA 1
ATOM 2267 C C . VAL A 1 296 ? -5.784 -24.381 0.14 1 98.13 296 VAL A C 1
ATOM 2269 O O . VAL A 1 296 ? -5.818 -23.654 -0.855 1 98.13 296 VAL A O 1
ATOM 2272 N N . SER A 1 297 ? -5.563 -25.644 0.058 1 96.43 297 SER A N 1
ATOM 2273 C CA . SER A 1 297 ? -5.279 -26.337 -1.194 1 96.43 297 SER A CA 1
ATOM 2274 C C . SER A 1 297 ? -6.188 -27.548 -1.375 1 96.43 297 SER A C 1
ATOM 2276 O O . SER A 1 297 ? -6.951 -27.899 -0.472 1 96.43 297 SER A O 1
ATOM 2278 N N . ASP A 1 298 ? -6.12 -28.097 -2.519 1 94.13 298 ASP A N 1
ATOM 2279 C CA . ASP A 1 298 ? -6.918 -29.283 -2.816 1 94.13 298 ASP A CA 1
ATOM 2280 C C . ASP A 1 298 ? -6.408 -30.496 -2.04 1 94.13 298 ASP A C 1
ATOM 2282 O O . ASP A 1 298 ? -7.108 -31.505 -1.926 1 94.13 298 ASP A O 1
ATOM 2286 N N . VAL A 1 299 ? -5.24 -30.359 -1.451 1 92.46 299 VAL A N 1
ATOM 2287 C CA . VAL A 1 299 ? -4.709 -31.472 -0.671 1 92.46 299 VAL A CA 1
ATOM 2288 C C . VAL A 1 299 ? -4.956 -31.226 0.815 1 92.46 299 VAL A C 1
ATOM 2290 O O . VAL A 1 299 ? -4.491 -31.991 1.663 1 92.46 299 VAL A O 1
ATOM 2293 N N . GLY A 1 300 ? -5.618 -30.097 1.152 1 93.94 300 GLY A N 1
ATOM 2294 C CA . GLY A 1 300 ? -5.977 -29.83 2.535 1 93.94 300 GLY A CA 1
ATOM 2295 C C . GLY A 1 300 ? -5.687 -28.404 2.963 1 93.94 300 GLY A C 1
ATOM 2296 O O . GLY A 1 300 ? -5.288 -27.574 2.143 1 93.94 300 GLY A O 1
ATOM 2297 N N . ILE A 1 301 ? -6.032 -28.14 4.198 1 96.9 301 ILE A N 1
ATOM 2298 C CA . ILE A 1 301 ? -5.663 -26.884 4.842 1 96.9 301 ILE A CA 1
ATOM 2299 C C . ILE A 1 301 ? -4.288 -27.022 5.493 1 96.9 301 ILE A C 1
ATOM 2301 O O . ILE A 1 301 ? -4.109 -27.819 6.417 1 96.9 301 ILE A O 1
ATOM 2305 N N . LEU A 1 302 ? -3.417 -26.202 5.02 1 96.38 302 LEU A N 1
ATOM 2306 C CA . LEU A 1 302 ? -2.032 -26.372 5.444 1 96.38 302 LEU A CA 1
ATOM 2307 C C . LEU A 1 302 ? -1.543 -25.145 6.207 1 96.38 302 LEU A C 1
ATOM 2309 O O . LEU A 1 302 ? -1.883 -24.013 5.854 1 96.38 302 LEU A O 1
ATOM 2313 N N . THR A 1 303 ? -0.77 -25.408 7.211 1 95.81 303 THR A N 1
ATOM 2314 C CA . THR A 1 303 ? 0.095 -24.344 7.707 1 95.81 303 THR A CA 1
ATOM 2315 C C . THR A 1 303 ? 1.302 -24.158 6.792 1 95.81 303 THR A C 1
ATOM 2317 O O . THR A 1 303 ? 1.659 -25.062 6.035 1 95.81 303 THR A O 1
ATOM 2320 N N . PRO A 1 304 ? 1.882 -23.014 6.821 1 93.65 304 PRO A N 1
ATOM 2321 C CA . PRO A 1 304 ? 3.055 -22.818 5.966 1 93.65 304 PRO A CA 1
ATOM 2322 C C . PRO A 1 304 ? 4.13 -23.881 6.186 1 93.65 304 PRO A C 1
ATOM 2324 O O . PRO A 1 304 ? 4.74 -24.355 5.225 1 93.65 304 PRO A O 1
ATOM 2327 N N . SER A 1 305 ? 4.267 -24.308 7.336 1 90.53 305 SER A N 1
ATOM 2328 C CA . SER A 1 305 ? 5.267 -25.33 7.626 1 90.53 305 SER A CA 1
ATOM 2329 C C . SER A 1 305 ? 4.838 -26.691 7.09 1 90.53 305 SER A C 1
ATOM 2331 O O . SER A 1 305 ? 5.671 -27.579 6.894 1 90.53 305 SER A O 1
ATOM 2333 N N . GLY A 1 306 ? 3.546 -26.841 6.799 1 89.71 306 GLY A N 1
ATOM 2334 C CA . GLY A 1 306 ? 3.015 -28.111 6.333 1 89.71 306 GLY A CA 1
ATOM 2335 C C . GLY A 1 306 ? 3.125 -28.289 4.83 1 89.71 306 GLY A C 1
ATOM 2336 O O . GLY A 1 306 ? 2.836 -29.365 4.304 1 89.71 306 GLY A O 1
ATOM 2337 N N . VAL A 1 307 ? 3.598 -27.294 4.166 1 89.52 307 VAL A N 1
ATOM 2338 C CA . VAL A 1 307 ? 3.622 -27.315 2.707 1 89.52 307 VAL A CA 1
ATOM 2339 C C . VAL A 1 307 ? 4.648 -28.336 2.221 1 89.52 307 VAL A C 1
ATOM 2341 O O . VAL A 1 307 ? 4.413 -29.04 1.236 1 89.52 307 VAL A O 1
ATOM 2344 N N . SER A 1 308 ? 5.731 -28.388 2.892 1 85.11 308 SER A N 1
ATOM 2345 C CA . SER A 1 308 ? 6.78 -29.322 2.495 1 85.11 308 SER A CA 1
ATOM 2346 C C . SER A 1 308 ? 6.265 -30.758 2.481 1 85.11 308 SER A C 1
ATOM 2348 O O . SER A 1 308 ? 6.565 -31.522 1.562 1 85.11 308 SER A O 1
ATOM 2350 N N . ASP A 1 309 ? 5.478 -31.092 3.416 1 84.55 309 ASP A N 1
ATOM 2351 C CA . ASP A 1 309 ? 4.899 -32.43 3.486 1 84.55 309 ASP A CA 1
ATOM 2352 C C . ASP A 1 309 ? 3.906 -32.66 2.349 1 84.55 309 ASP A C 1
ATOM 2354 O O . ASP A 1 309 ? 3.851 -33.75 1.777 1 84.55 309 ASP A O 1
ATOM 2358 N N . ALA A 1 310 ? 3.191 -31.698 2.073 1 85.09 310 ALA A N 1
ATOM 2359 C CA . ALA A 1 310 ? 2.205 -31.795 1 1 85.09 310 ALA A CA 1
ATOM 2360 C C . ALA A 1 310 ? 2.883 -31.974 -0.355 1 85.09 310 ALA A C 1
ATOM 2362 O O . ALA A 1 310 ? 2.366 -32.676 -1.227 1 85.09 310 ALA A O 1
ATOM 2363 N N . LEU A 1 311 ? 3.966 -31.308 -0.511 1 80.49 311 LEU A N 1
ATOM 2364 C CA . LEU A 1 311 ? 4.729 -31.413 -1.75 1 80.49 311 LEU A CA 1
ATOM 2365 C C . LEU A 1 311 ? 5.174 -32.851 -1.994 1 80.49 311 LEU A C 1
ATOM 2367 O O . LEU A 1 311 ? 5.209 -33.308 -3.138 1 80.49 311 LEU A O 1
ATOM 2371 N N . LEU A 1 312 ? 5.442 -33.476 -0.968 1 71.74 312 LEU A N 1
ATOM 2372 C CA . LEU A 1 312 ? 5.808 -34.883 -1.081 1 71.74 312 LEU A CA 1
ATOM 2373 C C . LEU A 1 312 ? 4.644 -35.705 -1.624 1 71.74 312 LEU A C 1
ATOM 2375 O O . LEU A 1 312 ? 4.848 -36.634 -2.409 1 71.74 312 LEU A O 1
ATOM 2379 N N . ALA A 1 313 ? 3.504 -35.317 -1.226 1 69.41 313 ALA A N 1
ATOM 2380 C CA . ALA A 1 313 ? 2.316 -36.024 -1.698 1 69.41 313 ALA A CA 1
ATOM 2381 C C . ALA A 1 313 ? 2.052 -35.73 -3.172 1 69.41 313 ALA A C 1
ATOM 2383 O O . ALA A 1 313 ? 1.598 -36.604 -3.914 1 69.41 313 ALA A O 1
ATOM 2384 N N . VAL A 1 314 ? 2.292 -34.55 -3.521 1 67.29 314 VAL A N 1
ATOM 2385 C CA . VAL A 1 314 ? 2.071 -34.122 -4.899 1 67.29 314 VAL A CA 1
ATOM 2386 C C . VAL A 1 314 ? 3.131 -34.738 -5.808 1 67.29 314 VAL A C 1
ATOM 2388 O O . VAL A 1 314 ? 2.832 -35.147 -6.933 1 67.29 314 VAL A O 1
ATOM 2391 N N . TYR A 1 315 ? 4.344 -34.742 -5.316 1 63.97 315 TYR A N 1
ATOM 2392 C CA . TYR A 1 315 ? 5.453 -35.184 -6.155 1 63.97 315 TYR A CA 1
ATOM 2393 C C . TYR A 1 315 ? 5.767 -36.655 -5.914 1 63.97 315 TYR A C 1
ATOM 2395 O O . TYR A 1 315 ? 6.545 -37.26 -6.656 1 63.97 315 TYR A O 1
ATOM 2403 N N . GLY A 1 316 ? 4.937 -37.53 -5.432 1 57.69 316 GLY A N 1
ATOM 2404 C CA . GLY A 1 316 ? 5.057 -38.976 -5.341 1 57.69 316 GLY A CA 1
ATOM 2405 C C . GLY A 1 316 ? 6.145 -39.426 -4.385 1 57.69 316 GLY A C 1
ATOM 2406 O O . GLY A 1 316 ? 6.692 -40.521 -4.528 1 57.69 316 GLY A O 1
ATOM 2407 N N . GLY A 1 317 ? 6.719 -38.759 -3.368 1 42.77 317 GLY A N 1
ATOM 2408 C CA . GLY A 1 317 ? 7.72 -39.54 -2.659 1 42.77 317 GLY A CA 1
ATOM 2409 C C . GLY A 1 317 ? 7.184 -40.855 -2.126 1 42.77 317 GLY A C 1
ATOM 2410 O O . GLY A 1 317 ? 6.272 -40.869 -1.297 1 42.77 317 GLY A O 1
ATOM 2411 N N . ASN A 1 318 ? 6.873 -41.801 -2.937 1 35.98 318 ASN A N 1
ATOM 2412 C CA . ASN A 1 318 ? 6.878 -43.132 -2.338 1 35.98 318 ASN A CA 1
ATOM 2413 C C . ASN A 1 318 ? 8.054 -43.311 -1.381 1 35.98 318 ASN A C 1
ATOM 2415 O O . ASN A 1 318 ? 9.16 -42.842 -1.655 1 35.98 318 ASN A O 1
ATOM 2419 N N . MET B 1 1 ? -20.18 47.007 0.518 1 40.4 1 MET B N 1
ATOM 2420 C CA . MET B 1 1 ? -19.062 46.37 1.209 1 40.4 1 MET B CA 1
ATOM 2421 C C . MET B 1 1 ? -19.253 44.859 1.275 1 40.4 1 MET B C 1
ATOM 2423 O O . MET B 1 1 ? -20.226 44.376 1.857 1 40.4 1 MET B O 1
ATOM 2427 N N . THR B 1 2 ? -18.802 44.132 0.338 1 53.73 2 THR B N 1
ATOM 2428 C CA . THR B 1 2 ? -19.034 42.701 0.183 1 53.73 2 THR B CA 1
ATOM 2429 C C . THR B 1 2 ? -18.639 41.949 1.451 1 53.73 2 THR B C 1
ATOM 2431 O O . THR B 1 2 ? -17.67 42.315 2.12 1 53.73 2 THR B O 1
ATOM 2434 N N . ALA B 1 3 ? -19.565 41.301 2.172 1 79.28 3 ALA B N 1
ATOM 2435 C CA . ALA B 1 3 ? -19.436 40.557 3.422 1 79.28 3 ALA B CA 1
ATOM 2436 C C . ALA B 1 3 ? -18.185 39.682 3.413 1 79.28 3 ALA B C 1
ATOM 2438 O O . ALA B 1 3 ? -17.855 39.072 2.394 1 79.28 3 ALA B O 1
ATOM 2439 N N . PHE B 1 4 ? -17.266 39.901 4.31 1 89.78 4 PHE B N 1
ATOM 2440 C CA . PHE B 1 4 ? -16.035 39.132 4.455 1 89.78 4 PHE B CA 1
ATOM 2441 C C . PHE B 1 4 ? -16.323 37.637 4.406 1 89.78 4 PHE B C 1
ATOM 2443 O O . PHE B 1 4 ? -17.266 37.159 5.041 1 89.78 4 PHE B O 1
ATOM 2450 N N . SER B 1 5 ? -15.664 37.011 3.517 1 94.63 5 SER B N 1
ATOM 2451 C CA . SER B 1 5 ? -15.735 35.555 3.46 1 94.63 5 SER B CA 1
ATOM 2452 C C . SER B 1 5 ? -14.419 34.92 3.898 1 94.63 5 SER B C 1
ATOM 2454 O O . SER B 1 5 ? -13.401 35.056 3.217 1 94.63 5 SER B O 1
ATOM 2456 N N . ILE B 1 6 ? -14.44 34.214 4.972 1 96.09 6 ILE B N 1
ATOM 2457 C CA . ILE B 1 6 ? -13.247 33.553 5.49 1 96.09 6 ILE B CA 1
ATOM 2458 C C . ILE B 1 6 ? -12.75 32.52 4.482 1 96.09 6 ILE B C 1
ATOM 2460 O O . ILE B 1 6 ? -11.542 32.325 4.328 1 96.09 6 ILE B O 1
ATOM 2464 N N . VAL B 1 7 ? -13.606 31.84 3.766 1 96.83 7 VAL B N 1
ATOM 2465 C CA . VAL B 1 7 ? -13.275 30.8 2.798 1 96.83 7 VAL B CA 1
ATOM 2466 C C . VAL B 1 7 ? -12.537 31.415 1.611 1 96.83 7 VAL B C 1
ATOM 2468 O O . VAL B 1 7 ? -11.524 30.879 1.156 1 96.83 7 VAL B O 1
ATOM 2471 N N . GLU B 1 8 ? -13.028 32.527 1.189 1 96.26 8 GLU B N 1
ATOM 2472 C CA . GLU B 1 8 ? -12.389 33.202 0.063 1 96.26 8 GLU B CA 1
ATOM 2473 C C . GLU B 1 8 ? -11.009 33.729 0.447 1 96.26 8 GLU B C 1
ATOM 2475 O O . GLU B 1 8 ? -10.072 33.67 -0.351 1 96.26 8 GLU B O 1
ATOM 2480 N N . SER B 1 9 ? -10.973 34.301 1.601 1 96.2 9 SER B N 1
ATOM 2481 C CA . SER B 1 9 ? -9.688 34.796 2.082 1 96.2 9 SER B CA 1
ATOM 2482 C C . SER B 1 9 ? -8.665 33.669 2.185 1 96.2 9 SER B C 1
ATOM 2484 O O . SER B 1 9 ? -7.51 33.833 1.788 1 96.2 9 SER B O 1
ATOM 2486 N N . PHE B 1 10 ? -9.068 32.553 2.665 1 96.2 10 PHE B N 1
ATOM 2487 C CA . PHE B 1 10 ? -8.22 31.374 2.794 1 96.2 10 PHE B CA 1
ATOM 2488 C C . PHE B 1 10 ? -7.742 30.898 1.428 1 96.2 10 PHE B C 1
ATOM 2490 O O . PHE B 1 10 ? -6.545 30.691 1.22 1 96.2 10 PHE B O 1
ATOM 2497 N N . ARG B 1 11 ? -8.604 30.752 0.546 1 96.13 11 ARG B N 1
ATOM 2498 C CA . ARG B 1 11 ? -8.277 30.272 -0.792 1 96.13 11 ARG B CA 1
ATOM 2499 C C . ARG B 1 11 ? -7.35 31.245 -1.512 1 96.13 11 ARG B C 1
ATOM 2501 O O . ARG B 1 11 ? -6.45 30.828 -2.244 1 96.13 11 ARG B O 1
ATOM 2508 N N . SER B 1 12 ? -7.647 32.534 -1.311 1 95.04 12 SER B N 1
ATOM 2509 C CA . SER B 1 12 ? -6.794 33.558 -1.905 1 95.04 12 SER B CA 1
ATOM 2510 C C . SER B 1 12 ? -5.373 33.479 -1.357 1 95.04 12 SER B C 1
ATOM 2512 O O . SER B 1 12 ? -4.405 33.672 -2.096 1 95.04 12 SER B O 1
ATOM 2514 N N . SER B 1 13 ? -5.299 33.245 -0.067 1 93.44 13 SER B N 1
ATOM 2515 C CA . SER B 1 13 ? -3.994 33.122 0.575 1 93.44 13 SER B CA 1
ATOM 2516 C C . SER B 1 13 ? -3.205 31.95 0.001 1 93.44 13 SER B C 1
ATOM 2518 O O . SER B 1 13 ? -2 32.063 -0.234 1 93.44 13 SER B O 1
ATOM 2520 N N . LEU B 1 14 ? -3.804 30.82 -0.223 1 92.72 14 LEU B N 1
ATOM 2521 C CA . LEU B 1 14 ? -3.152 29.64 -0.781 1 92.72 14 LEU B CA 1
ATOM 2522 C C . LEU B 1 14 ? -2.739 29.881 -2.229 1 92.72 14 LEU B C 1
ATOM 2524 O O . LEU B 1 14 ? -1.703 29.382 -2.675 1 92.72 14 LEU B O 1
ATOM 2528 N N . ALA B 1 15 ? -3.563 30.643 -2.927 1 92.85 15 ALA B N 1
ATOM 2529 C CA . ALA B 1 15 ? -3.302 30.923 -4.337 1 92.85 15 ALA B CA 1
ATOM 2530 C C . ALA B 1 15 ? -2.107 31.859 -4.498 1 92.85 15 ALA B C 1
ATOM 2532 O O . ALA B 1 15 ? -1.39 31.794 -5.499 1 92.85 15 ALA B O 1
ATOM 2533 N N . GLU B 1 16 ? -1.869 32.671 -3.603 1 90.41 16 GLU B N 1
ATOM 2534 C CA . GLU B 1 16 ? -0.803 33.667 -3.649 1 90.41 16 GLU B CA 1
ATOM 2535 C C . GLU B 1 16 ? 0.57 33.012 -3.536 1 90.41 16 GLU B C 1
ATOM 2537 O O . GLU B 1 16 ? 1.557 33.532 -4.06 1 90.41 16 GLU B O 1
ATOM 2542 N N . ASP B 1 17 ? 0.624 31.948 -2.791 1 86.78 17 ASP B N 1
ATOM 2543 C CA . ASP B 1 17 ? 1.87 31.229 -2.544 1 86.78 17 ASP B CA 1
ATOM 2544 C C . ASP B 1 17 ? 1.635 29.721 -2.499 1 86.78 17 ASP B C 1
ATOM 2546 O O . ASP B 1 17 ? 1.123 29.196 -1.508 1 86.78 17 ASP B O 1
ATOM 2550 N N . VAL B 1 18 ? 2.168 29.027 -3.522 1 80.16 18 VAL B N 1
ATOM 2551 C CA . VAL B 1 18 ? 1.921 27.597 -3.675 1 80.16 18 VAL B CA 1
ATOM 2552 C C . VAL B 1 18 ? 2.614 26.83 -2.551 1 80.16 18 VAL B C 1
ATOM 2554 O O . VAL B 1 18 ? 2.187 25.732 -2.185 1 80.16 18 VAL B O 1
ATOM 2557 N N . ASP B 1 19 ? 3.51 27.47 -1.908 1 81.24 19 ASP B N 1
ATOM 2558 C CA . ASP B 1 19 ? 4.283 26.782 -0.879 1 81.24 19 ASP B CA 1
ATOM 2559 C C . ASP B 1 19 ? 3.777 27.137 0.517 1 81.24 19 ASP B C 1
ATOM 2561 O O . ASP B 1 19 ? 4.33 26.678 1.519 1 81.24 19 ASP B O 1
ATOM 2565 N N . ARG B 1 20 ? 2.707 27.906 0.586 1 88.66 20 ARG B N 1
ATOM 2566 C CA . ARG B 1 20 ? 2.161 28.274 1.888 1 88.66 20 ARG B CA 1
ATOM 2567 C C . ARG B 1 20 ? 1.388 27.114 2.507 1 88.66 20 ARG B C 1
ATOM 2569 O O . ARG B 1 20 ? 0.457 26.586 1.896 1 88.66 20 ARG B O 1
ATOM 2576 N N . PRO B 1 21 ? 1.814 26.763 3.683 1 91.41 21 PRO B N 1
ATOM 2577 C CA . PRO B 1 21 ? 1.055 25.7 4.346 1 91.41 21 PRO B CA 1
ATOM 2578 C C . PRO B 1 21 ? -0.363 26.13 4.716 1 91.41 21 PRO B C 1
ATOM 2580 O O . PRO B 1 21 ? -0.602 27.308 4.995 1 91.41 21 PRO B O 1
ATOM 2583 N N . GLU B 1 22 ? -1.208 25.253 4.791 1 92.31 22 GLU B N 1
ATOM 2584 C CA . GLU B 1 22 ? -2.617 25.531 5.054 1 92.31 22 GLU B CA 1
ATOM 2585 C C . GLU B 1 22 ? -2.806 26.174 6.425 1 92.31 22 GLU B C 1
ATOM 2587 O O . GLU B 1 22 ? -3.613 27.094 6.579 1 92.31 22 GLU B O 1
ATOM 2592 N N . PRO B 1 23 ? -2.1 25.726 7.486 1 93.14 23 PRO B N 1
ATOM 2593 C CA . PRO B 1 23 ? -2.26 26.409 8.772 1 93.14 23 PRO B CA 1
ATOM 2594 C C . PRO B 1 23 ? -1.927 27.897 8.695 1 93.14 23 PRO B C 1
ATOM 2596 O O . PRO B 1 23 ? -2.59 28.716 9.338 1 93.14 23 PRO B O 1
ATOM 2599 N N . ILE B 1 24 ? -0.953 28.186 7.928 1 93.57 24 ILE B N 1
ATOM 2600 C CA . ILE B 1 24 ? -0.522 29.574 7.803 1 93.57 24 ILE B CA 1
ATOM 2601 C C . ILE B 1 24 ? -1.542 30.359 6.981 1 93.57 24 ILE B C 1
ATOM 2603 O O . ILE B 1 24 ? -1.837 31.516 7.287 1 93.57 24 ILE B O 1
ATOM 2607 N N . ALA B 1 25 ? -2.077 29.711 5.993 1 95.21 25 ALA B N 1
ATOM 2608 C CA . ALA B 1 25 ? -3.158 30.335 5.234 1 95.21 25 ALA B CA 1
ATOM 2609 C C . ALA B 1 25 ? -4.354 30.637 6.132 1 95.21 25 ALA B C 1
ATOM 2611 O O . ALA B 1 25 ? -5.008 31.672 5.978 1 95.21 25 ALA B O 1
ATOM 2612 N N . ALA B 1 26 ? -4.617 29.76 7.011 1 95.31 26 ALA B N 1
ATOM 2613 C CA . ALA B 1 26 ? -5.714 29.954 7.955 1 95.31 26 ALA B CA 1
ATOM 2614 C C . ALA B 1 26 ? -5.45 31.149 8.866 1 95.31 26 ALA B C 1
ATOM 2616 O O . ALA B 1 26 ? -6.358 31.934 9.15 1 95.31 26 ALA B O 1
ATOM 2617 N N . ILE B 1 27 ? -4.271 31.293 9.285 1 93.04 27 ILE B N 1
ATOM 2618 C CA . ILE B 1 27 ? -3.881 32.414 10.133 1 93.04 27 ILE B CA 1
ATOM 2619 C C . ILE B 1 27 ? -4.044 33.724 9.365 1 93.04 27 ILE B C 1
ATOM 2621 O O . ILE B 1 27 ? -4.574 34.701 9.899 1 93.04 27 ILE B O 1
ATOM 2625 N N . PHE B 1 28 ? -3.64 33.712 8.13 1 94.1 28 PHE B N 1
ATOM 2626 C CA . PHE B 1 28 ? -3.803 34.904 7.305 1 94.1 28 PHE B CA 1
ATOM 2627 C C . PHE B 1 28 ? -5.279 35.238 7.122 1 94.1 28 PHE B C 1
ATOM 2629 O O . PHE B 1 28 ? -5.668 36.406 7.184 1 94.1 28 PHE B O 1
ATOM 2636 N N . ALA B 1 29 ? -6.026 34.258 6.933 1 95.56 29 ALA B N 1
ATOM 2637 C CA . ALA B 1 29 ? -7.458 34.471 6.738 1 95.56 29 ALA B CA 1
ATOM 2638 C C . ALA B 1 29 ? -8.101 35.06 7.991 1 95.56 29 ALA B C 1
ATOM 2640 O O . ALA B 1 29 ? -8.916 35.981 7.903 1 95.56 29 ALA B O 1
ATOM 2641 N N . LEU B 1 30 ? -7.759 34.569 9.127 1 94.54 30 LEU B N 1
ATOM 2642 C CA . LEU B 1 30 ? -8.29 35.094 10.38 1 94.54 30 LEU B CA 1
ATOM 2643 C C . LEU B 1 30 ? -7.769 36.503 10.644 1 94.54 30 LEU B C 1
ATOM 2645 O O . LEU B 1 30 ? -8.476 37.334 11.218 1 94.54 30 LEU B O 1
ATOM 2649 N N . SER B 1 31 ? -6.534 36.746 10.289 1 93.36 31 SER B N 1
ATOM 2650 C CA . SER B 1 31 ? -5.995 38.098 10.395 1 93.36 31 SER B CA 1
ATOM 2651 C C . SER B 1 31 ? -6.803 39.083 9.557 1 93.36 31 SER B C 1
ATOM 2653 O O . SER B 1 31 ? -7.08 40.2 9.999 1 93.36 31 SER B O 1
ATOM 2655 N N . ASP B 1 32 ? -7.141 38.618 8.372 1 93.83 32 ASP B N 1
ATOM 2656 C CA . ASP B 1 32 ? -7.986 39.44 7.511 1 93.83 32 ASP B CA 1
ATOM 2657 C C . ASP B 1 32 ? -9.338 39.713 8.166 1 93.83 32 ASP B C 1
ATOM 2659 O O . ASP B 1 32 ? -9.873 40.818 8.06 1 93.83 32 ASP B O 1
ATOM 2663 N N . LEU B 1 33 ? -9.855 38.718 8.767 1 94.21 33 LEU B N 1
ATOM 2664 C CA . LEU B 1 33 ? -11.124 38.856 9.473 1 94.21 33 LEU B CA 1
ATOM 2665 C C . LEU B 1 33 ? -11.024 39.911 10.57 1 94.21 33 LEU B C 1
ATOM 2667 O O . LEU B 1 33 ? -11.896 40.775 10.687 1 94.21 33 LEU B O 1
ATOM 2671 N N . ILE B 1 34 ? -9.978 39.841 11.358 1 90.82 34 ILE B N 1
ATOM 2672 C CA . ILE B 1 34 ? -9.776 40.781 12.455 1 90.82 34 ILE B CA 1
ATOM 2673 C C . ILE B 1 34 ? -9.619 42.195 11.901 1 90.82 34 ILE B C 1
ATOM 2675 O O . ILE B 1 34 ? -10.142 43.154 12.4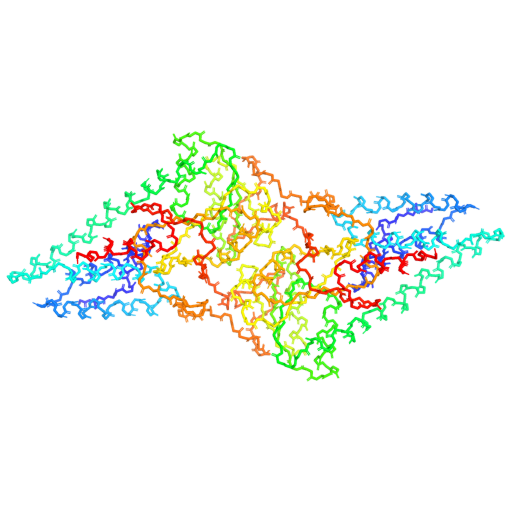73 1 90.82 34 ILE B O 1
ATOM 2679 N N . GLY B 1 35 ? -8.872 42.291 10.818 1 89.61 35 GLY B N 1
ATOM 2680 C CA . GLY B 1 35 ? -8.665 43.591 10.199 1 89.61 35 GLY B CA 1
ATOM 2681 C C . GLY B 1 35 ? -9.958 44.261 9.773 1 89.61 35 GLY B C 1
ATOM 2682 O O . GLY B 1 35 ? -10.05 45.491 9.76 1 89.61 35 GLY B O 1
ATOM 2683 N N . GLN B 1 36 ? -10.919 43.431 9.56 1 89.3 36 GLN B N 1
ATOM 2684 C CA . GLN B 1 36 ? -12.183 43.969 9.069 1 89.3 36 GLN B CA 1
ATOM 2685 C C . GLN B 1 36 ? -13.258 43.922 10.15 1 89.3 36 GLN B C 1
ATOM 2687 O O . GLN B 1 36 ? -14.382 44.382 9.936 1 89.3 36 GLN B O 1
ATOM 2692 N N . SER B 1 37 ? -12.93 43.39 11.226 1 88 37 SER B N 1
ATOM 2693 C CA . SER B 1 37 ? -13.913 43.163 12.28 1 88 37 SER B CA 1
ATOM 2694 C C . SER B 1 37 ? -14.31 44.471 12.956 1 88 37 SER B C 1
ATOM 2696 O O . SER B 1 37 ? -13.468 45.344 13.174 1 88 37 SER B O 1
ATOM 2698 N N . LYS B 1 38 ? -15.578 44.589 13.317 1 85.71 38 LYS B N 1
ATOM 2699 C CA . LYS B 1 38 ? -16.091 45.748 14.042 1 85.71 38 LYS B CA 1
ATOM 2700 C C . LYS B 1 38 ? -16.276 45.431 15.524 1 85.71 38 LYS B C 1
ATOM 2702 O O . LYS B 1 38 ? -16.902 46.201 16.255 1 85.71 38 LYS B O 1
ATOM 2707 N N . ALA B 1 39 ? -15.72 44.205 15.814 1 86.11 39 ALA B N 1
ATOM 2708 C CA . ALA B 1 39 ? -15.83 43.813 17.217 1 86.11 39 ALA B CA 1
ATOM 2709 C C . ALA B 1 39 ? -15.23 44.876 18.132 1 86.11 39 ALA B C 1
ATOM 2711 O O . ALA B 1 39 ? -14.19 45.46 17.818 1 86.11 39 ALA B O 1
ATOM 2712 N N . ALA B 1 40 ? -15.927 45.146 19.267 1 85.25 40 ALA B N 1
ATOM 2713 C CA . ALA B 1 40 ? -15.483 46.185 20.192 1 85.25 40 ALA B CA 1
ATOM 2714 C C . ALA B 1 40 ? -14.956 45.577 21.489 1 85.25 40 ALA B C 1
ATOM 2716 O O . ALA B 1 40 ? -14.391 46.283 22.328 1 85.25 40 ALA B O 1
ATOM 2717 N N . THR B 1 41 ? -15.132 44.265 21.652 1 83.71 41 THR B N 1
ATOM 2718 C CA . THR B 1 41 ? -14.649 43.566 22.838 1 83.71 41 THR B CA 1
ATOM 2719 C C . THR B 1 41 ? -13.914 42.286 22.449 1 83.71 41 THR B C 1
ATOM 2721 O O . THR B 1 41 ? -14.073 41.787 21.333 1 83.71 41 THR B O 1
ATOM 2724 N N . THR B 1 42 ? -13.176 41.827 23.377 1 83.89 42 THR B N 1
ATOM 2725 C CA . THR B 1 42 ? -12.458 40.573 23.18 1 83.89 42 THR B CA 1
ATOM 2726 C C . THR B 1 42 ? -13.435 39.413 23.004 1 83.89 42 THR B C 1
ATOM 2728 O O . THR B 1 42 ? -13.191 38.504 22.208 1 83.89 42 THR B O 1
ATOM 2731 N N . SER B 1 43 ? -14.509 39.463 23.732 1 87.07 43 SER B N 1
ATOM 2732 C CA . SER B 1 43 ? -15.517 38.411 23.644 1 87.07 43 SER B CA 1
ATOM 2733 C C . SER B 1 43 ? -16.146 38.362 22.256 1 87.07 43 SER B C 1
ATOM 2735 O O . SER B 1 43 ? -16.348 37.282 21.697 1 87.07 43 SER B O 1
ATOM 2737 N N . GLU B 1 44 ? -16.406 39.521 21.745 1 88.83 44 GLU B N 1
ATOM 2738 C CA . GLU B 1 44 ? -16.974 39.597 20.403 1 88.83 44 GLU B CA 1
ATOM 2739 C C . GLU B 1 44 ? -15.977 39.113 19.354 1 88.83 44 GLU B C 1
ATOM 2741 O O . GLU B 1 44 ? -16.36 38.466 18.377 1 88.83 44 GLU B O 1
ATOM 2746 N N . LEU B 1 45 ? -14.79 39.512 19.611 1 88.75 45 LEU B N 1
ATOM 2747 C CA . LEU B 1 45 ? -13.734 39.093 18.696 1 88.75 45 LEU B CA 1
ATOM 2748 C C . LEU B 1 45 ? -13.568 37.578 18.714 1 88.75 45 LEU B C 1
ATOM 2750 O O . LEU B 1 45 ? -13.467 36.947 17.659 1 88.75 45 LEU B O 1
ATOM 2754 N N . MET B 1 46 ? -13.588 37.003 19.881 1 89.16 46 MET B N 1
ATOM 2755 C CA . MET B 1 46 ? -13.448 35.558 20.043 1 89.16 46 MET B CA 1
ATOM 2756 C C . MET B 1 46 ? -14.604 34.821 19.375 1 89.16 46 MET B C 1
ATOM 2758 O O . MET B 1 46 ? -14.401 33.785 18.74 1 89.16 46 MET B O 1
ATOM 2762 N N . GLU B 1 47 ? -15.688 35.341 19.477 1 91.98 47 GLU B N 1
ATOM 2763 C CA . GLU B 1 47 ? -16.859 34.736 18.851 1 91.98 47 GLU B CA 1
ATOM 2764 C C . GLU B 1 47 ? -16.757 34.781 17.329 1 91.98 47 GLU B C 1
ATOM 2766 O O . GLU B 1 47 ? -17.125 33.822 16.647 1 91.98 47 GLU B O 1
ATOM 2771 N N . SER B 1 48 ? -16.316 35.934 16.885 1 92.2 48 SER B N 1
ATOM 2772 C CA . SER B 1 48 ? -16.138 36.074 15.443 1 92.2 48 SER B CA 1
ATOM 2773 C C . SER B 1 48 ? -15.114 35.077 14.913 1 92.2 48 SER B C 1
ATOM 2775 O O . SER B 1 48 ? -15.315 34.475 13.856 1 92.2 48 SER B O 1
ATOM 2777 N N . VAL B 1 49 ? -14.04 34.897 15.656 1 92.29 49 VAL B N 1
ATOM 2778 C CA . VAL B 1 49 ? -12.977 33.978 15.262 1 92.29 49 VAL B CA 1
ATOM 2779 C C . VAL B 1 49 ? -13.496 32.542 15.299 1 92.29 49 VAL B C 1
ATOM 2781 O O . VAL B 1 49 ? -13.235 31.757 14.384 1 92.29 49 VAL B O 1
ATOM 2784 N N . LYS B 1 50 ? -14.21 32.213 16.274 1 94.09 50 LYS B N 1
ATOM 2785 C CA . LYS B 1 50 ? -14.768 30.872 16.42 1 94.09 50 LYS B CA 1
ATOM 2786 C C . LYS B 1 50 ? -15.731 30.55 15.281 1 94.09 50 LYS B C 1
ATOM 2788 O O . LYS B 1 50 ? -15.66 29.472 14.687 1 94.09 50 LYS B O 1
ATOM 2793 N N . GLN B 1 51 ? -16.574 31.487 15.003 1 95.01 51 GLN B N 1
ATOM 2794 C CA . GLN B 1 51 ? -17.554 31.288 13.94 1 95.01 51 GLN B CA 1
ATOM 2795 C C . GLN B 1 51 ? -16.872 31.144 12.583 1 95.01 51 GLN B C 1
ATOM 2797 O O . GLN B 1 51 ? -17.238 30.278 11.786 1 95.01 51 GLN B O 1
ATOM 2802 N N . ALA B 1 52 ? -15.984 31.996 12.372 1 95.15 52 ALA B N 1
ATOM 2803 C CA . ALA B 1 52 ? -15.24 31.935 11.116 1 95.15 52 ALA B CA 1
ATOM 2804 C C . ALA B 1 52 ? -14.466 30.625 11 1 95.15 52 ALA B C 1
ATOM 2806 O O . ALA B 1 52 ? -14.375 30.045 9.916 1 95.15 52 ALA B O 1
ATOM 2807 N N . SER B 1 53 ? -13.873 30.16 12.076 1 94.93 53 SER B N 1
ATOM 2808 C CA . SER B 1 53 ? -13.129 28.905 12.099 1 94.93 53 SER B CA 1
ATOM 2809 C C . SER B 1 53 ? -14.026 27.724 11.742 1 94.93 53 SER B C 1
ATOM 2811 O O . SER B 1 53 ? -13.641 26.863 10.948 1 94.93 53 SER B O 1
ATOM 2813 N N . GLU B 1 54 ? -15.14 27.71 12.273 1 94.46 54 GLU B N 1
ATOM 2814 C CA . GLU B 1 54 ? -16.09 26.636 11.997 1 94.46 54 GLU B CA 1
ATOM 2815 C C . GLU B 1 54 ? -16.541 26.66 10.539 1 94.46 54 GLU B C 1
ATOM 2817 O O . GLU B 1 54 ? -16.683 25.61 9.911 1 94.46 54 GLU B O 1
ATOM 2822 N N . GLU B 1 55 ? -16.767 27.843 10.107 1 95.37 55 GLU B N 1
ATOM 2823 C CA . GLU B 1 55 ? -17.159 27.997 8.71 1 95.37 55 GLU B CA 1
ATOM 2824 C C . GLU B 1 55 ? -16.069 27.485 7.771 1 95.37 55 GLU B C 1
ATOM 2826 O O . GLU B 1 55 ? -16.359 26.781 6.801 1 95.37 55 GLU B O 1
ATOM 2831 N N . LEU B 1 56 ? -14.886 27.808 8.056 1 95.25 56 LEU B N 1
ATOM 2832 C CA . LEU B 1 56 ? -13.769 27.383 7.219 1 95.25 56 LEU B CA 1
ATOM 2833 C C . LEU B 1 56 ? -13.612 25.867 7.252 1 95.25 56 LEU B C 1
ATOM 2835 O O . LEU B 1 56 ? -13.501 25.227 6.203 1 95.25 56 LEU B O 1
ATOM 2839 N N . LYS B 1 57 ? -13.634 25.306 8.382 1 91.66 57 LYS B N 1
ATOM 2840 C CA . LYS B 1 57 ? -13.489 23.861 8.531 1 91.66 57 LYS B CA 1
ATOM 2841 C C . LYS B 1 57 ? -14.566 23.117 7.746 1 91.66 57 LYS B C 1
ATOM 2843 O O . LYS B 1 57 ? -14.277 22.126 7.073 1 91.66 57 LYS B O 1
ATOM 2848 N N . ALA B 1 58 ? -15.701 23.614 7.76 1 89.89 58 ALA B N 1
ATOM 2849 C CA . ALA B 1 58 ? -16.839 22.974 7.106 1 89.89 58 ALA B CA 1
ATOM 2850 C C . ALA B 1 58 ? -16.711 23.046 5.587 1 89.89 58 ALA B C 1
ATOM 2852 O O . ALA B 1 58 ? -17.306 22.239 4.868 1 89.89 58 ALA B O 1
ATOM 2853 N N . SER B 1 59 ? -15.974 23.954 5.149 1 92.08 59 SER B N 1
ATOM 2854 C CA . SER B 1 59 ? -15.865 24.179 3.711 1 92.08 59 SER B CA 1
ATOM 2855 C C . SER B 1 59 ? -14.744 23.342 3.104 1 92.08 59 SER B C 1
ATOM 2857 O O . SER B 1 59 ? -14.649 23.216 1.881 1 92.08 59 SER B O 1
ATOM 2859 N N . LEU B 1 60 ? -13.983 22.733 3.929 1 88.89 60 LEU B N 1
ATOM 2860 C CA . LEU B 1 60 ? -12.8 22.031 3.445 1 88.89 60 LEU B CA 1
ATOM 2861 C C . LEU B 1 60 ? -13.041 20.526 3.4 1 88.89 60 LEU B C 1
ATOM 2863 O O . LEU B 1 60 ? -13.7 19.972 4.282 1 88.89 60 LEU B O 1
ATOM 2867 N N . GLU B 1 61 ? -12.465 19.93 2.39 1 81.6 61 GLU B N 1
ATOM 2868 C CA . GLU B 1 61 ? -12.51 18.473 2.302 1 81.6 61 GLU B CA 1
ATOM 2869 C C . GLU B 1 61 ? -11.698 17.827 3.421 1 81.6 61 GLU B C 1
ATOM 2871 O O . GLU B 1 61 ? -12.128 16.836 4.014 1 81.6 61 GLU B O 1
ATOM 2876 N N . ASN B 1 62 ? -10.564 18.384 3.632 1 83.9 62 ASN B N 1
ATOM 2877 C CA . ASN B 1 62 ? -9.697 17.997 4.74 1 83.9 62 ASN B CA 1
ATOM 2878 C C . ASN B 1 62 ? -9.377 19.185 5.643 1 83.9 62 ASN B C 1
ATOM 2880 O O . ASN B 1 62 ? -8.46 19.958 5.358 1 83.9 62 ASN B O 1
ATOM 2884 N N . PRO B 1 63 ? -10.033 19.254 6.706 1 88.71 63 PRO B N 1
ATOM 2885 C CA . PRO B 1 63 ? -9.864 20.441 7.546 1 88.71 63 PRO B CA 1
ATOM 2886 C C . PRO B 1 63 ? -8.679 20.323 8.503 1 88.71 63 PRO B C 1
ATOM 2888 O O . PRO B 1 63 ? -8.357 21.279 9.214 1 88.71 63 PRO B O 1
ATOM 2891 N N . VAL B 1 64 ? -7.996 19.228 8.492 1 87.24 64 VAL B N 1
ATOM 2892 C CA . VAL B 1 64 ? -7.029 18.903 9.536 1 87.24 64 VAL B CA 1
ATOM 2893 C C . VAL B 1 64 ? -5.902 19.933 9.536 1 87.24 64 VAL B C 1
ATOM 2895 O O . VAL B 1 64 ? -5.614 20.546 10.567 1 87.24 64 VAL B O 1
ATOM 2898 N N . PRO B 1 65 ? -5.353 20.23 8.413 1 89.6 65 PRO B N 1
ATOM 2899 C CA . PRO B 1 65 ? -4.246 21.188 8.455 1 89.6 65 PRO B CA 1
ATOM 2900 C C . PRO B 1 65 ? -4.696 22.594 8.845 1 89.6 65 PRO B C 1
ATOM 2902 O O . PRO B 1 65 ? -4.027 23.263 9.636 1 89.6 65 PRO B O 1
ATOM 2905 N N . ALA B 1 66 ? -5.803 23.026 8.348 1 92.21 66 ALA B N 1
ATOM 2906 C CA . ALA B 1 66 ? -6.302 24.36 8.67 1 92.21 66 ALA B CA 1
ATOM 2907 C C . ALA B 1 66 ? -6.643 24.476 10.153 1 92.21 66 ALA B C 1
ATOM 2909 O O . ALA B 1 66 ? -6.472 25.539 10.754 1 92.21 66 ALA B O 1
ATOM 2910 N N . THR B 1 67 ? -7.081 23.387 10.715 1 91.3 67 THR B N 1
ATOM 2911 C CA . THR B 1 67 ? -7.466 23.375 12.122 1 91.3 67 THR B CA 1
ATOM 2912 C C . THR B 1 67 ? -6.283 23.748 13.01 1 91.3 67 THR B C 1
ATOM 2914 O O . THR B 1 67 ? -6.446 24.457 14.005 1 91.3 67 THR B O 1
ATOM 2917 N N . ALA B 1 68 ? -5.152 23.304 12.67 1 89.55 68 ALA B N 1
ATOM 2918 C CA . ALA B 1 68 ? -3.959 23.638 13.443 1 89.55 68 ALA B CA 1
ATOM 2919 C C . ALA B 1 68 ? -3.723 25.146 13.463 1 89.55 68 ALA B C 1
ATOM 2921 O O . ALA B 1 68 ? -3.419 25.718 14.512 1 89.55 68 ALA B O 1
ATOM 2922 N N . GLY B 1 69 ? -3.896 25.796 12.346 1 91.02 69 GLY B N 1
ATOM 2923 C CA . GLY B 1 69 ? -3.733 27.238 12.262 1 91.02 69 GLY B CA 1
ATOM 2924 C C . GLY B 1 69 ? -4.811 28.005 13.005 1 91.02 69 GLY B C 1
ATOM 2925 O O . GLY B 1 69 ? -4.527 29.014 13.654 1 91.02 69 GLY B O 1
ATOM 2926 N N . LEU B 1 70 ? -5.968 27.531 12.897 1 92.61 70 LEU B N 1
ATOM 2927 C CA . LEU B 1 70 ? -7.099 28.163 13.567 1 92.61 70 LEU B CA 1
ATOM 2928 C C . LEU B 1 70 ? -6.939 28.099 15.082 1 92.61 70 LEU B C 1
ATOM 2930 O O . LEU B 1 70 ? -7.165 29.092 15.777 1 92.61 70 LEU B O 1
ATOM 2934 N N . GLU B 1 71 ? -6.485 26.998 15.516 1 88.67 71 GLU B N 1
ATOM 2935 C CA . GLU B 1 71 ? -6.278 26.83 16.951 1 88.67 71 GLU B CA 1
ATOM 2936 C C . GLU B 1 71 ? -5.114 27.684 17.445 1 88.67 71 GLU B C 1
ATOM 2938 O O . GLU B 1 71 ? -5.178 28.26 18.534 1 88.67 71 GLU B O 1
ATOM 2943 N N . LEU B 1 72 ? -4.119 27.712 16.726 1 87.76 72 LEU B N 1
ATOM 2944 C CA . LEU B 1 72 ? -2.974 28.541 17.084 1 87.76 72 LEU B CA 1
ATOM 2945 C C . LEU B 1 72 ? -3.37 30.012 17.16 1 87.76 72 LEU B C 1
ATOM 2947 O O . LEU B 1 72 ? -2.972 30.72 18.088 1 87.76 72 LEU B O 1
ATOM 2951 N N . PHE B 1 73 ? -4.149 30.488 16.176 1 90.32 73 PHE B N 1
ATOM 2952 C CA . PHE B 1 73 ? -4.608 31.872 16.177 1 90.32 73 PHE B CA 1
ATOM 2953 C C . PHE B 1 73 ? -5.471 32.156 17.401 1 90.32 73 PHE B C 1
ATOM 2955 O O . PHE B 1 73 ? -5.34 33.209 18.029 1 90.32 73 PHE B O 1
ATOM 2962 N N . MET B 1 74 ? -6.319 31.237 17.66 1 87.09 74 MET B N 1
ATOM 2963 C CA . MET B 1 74 ? -7.171 31.385 18.837 1 87.09 74 MET B CA 1
ATOM 2964 C C . MET B 1 74 ? -6.332 31.524 20.103 1 87.09 74 MET B C 1
ATOM 2966 O O . MET B 1 74 ? -6.687 32.281 21.008 1 87.09 74 MET B O 1
ATOM 2970 N N . ARG B 1 75 ? -5.381 30.922 20.098 1 83.1 75 ARG B N 1
ATOM 2971 C CA . ARG B 1 75 ? -4.483 31.02 21.244 1 83.1 75 ARG B CA 1
ATOM 2972 C C . ARG B 1 75 ? -3.834 32.398 21.315 1 83.1 75 ARG B C 1
ATOM 2974 O O . ARG B 1 75 ? -3.634 32.94 22.404 1 83.1 75 ARG B O 1
ATOM 2981 N N . PHE B 1 76 ? -3.39 32.895 20.195 1 82.18 76 PHE B N 1
ATOM 2982 C CA . PHE B 1 76 ? -2.876 34.259 20.177 1 82.18 76 PHE B CA 1
ATOM 2983 C C . PHE B 1 76 ? -3.886 35.226 20.785 1 82.18 76 PHE B C 1
ATOM 2985 O O . PHE B 1 76 ? -3.52 36.101 21.572 1 82.18 76 PHE B O 1
ATOM 2992 N N . VAL B 1 77 ? -5.091 34.986 20.477 1 82.04 77 VAL B N 1
ATOM 2993 C CA . VAL B 1 77 ? -6.159 35.88 20.912 1 82.04 77 VAL B CA 1
ATOM 2994 C C . VAL B 1 77 ? -6.389 35.72 22.413 1 82.04 77 VAL B C 1
ATOM 2996 O O . VAL B 1 77 ? -6.613 36.705 23.122 1 82.04 77 VAL B O 1
ATOM 2999 N N . THR B 1 78 ? -6.273 34.529 22.859 1 79.72 78 THR B N 1
ATOM 3000 C CA . THR B 1 78 ? -6.608 34.252 24.251 1 79.72 78 THR B CA 1
ATOM 3001 C C . THR B 1 78 ? -5.447 34.619 25.171 1 79.72 78 THR B C 1
ATOM 3003 O O . THR B 1 78 ? -5.657 34.985 26.329 1 79.72 78 THR B O 1
ATOM 3006 N N . THR B 1 79 ? -4.297 34.406 24.755 1 77.17 79 THR B N 1
ATOM 3007 C CA . THR B 1 79 ? -3.137 34.644 25.605 1 77.17 79 THR B CA 1
ATOM 3008 C C . THR B 1 79 ? -2.804 36.132 25.661 1 77.17 79 THR B C 1
ATOM 3010 O O . THR B 1 79 ? -2.28 36.619 26.665 1 77.17 79 THR B O 1
ATOM 3013 N N . LYS B 1 80 ? -3.036 36.772 24.528 1 75.62 80 LYS B N 1
ATOM 3014 C CA . LYS B 1 80 ? -2.787 38.21 24.537 1 75.62 80 LYS B CA 1
ATOM 3015 C C . LYS B 1 80 ? -3.934 38.963 25.205 1 75.62 80 LYS B C 1
ATOM 3017 O O . LYS B 1 80 ? -4.996 39.145 24.607 1 75.62 80 LYS B O 1
ATOM 3022 N N . ASN B 1 81 ? -3.823 39.045 26.499 1 67.74 81 ASN B N 1
ATOM 3023 C CA . ASN B 1 81 ? -4.849 39.69 27.311 1 67.74 81 ASN B CA 1
ATOM 3024 C C . ASN B 1 81 ? -4.967 41.177 26.988 1 67.74 81 ASN B C 1
ATOM 3026 O O . ASN B 1 81 ? -3.957 41.863 26.82 1 67.74 81 ASN B O 1
ATOM 3030 N N . TRP B 1 82 ? -6.22 41.499 26.662 1 70.67 82 TRP B N 1
ATOM 3031 C CA . TRP B 1 82 ? -6.522 42.92 26.52 1 70.67 82 TRP B CA 1
ATOM 3032 C C . TRP B 1 82 ? -6.642 43.589 27.885 1 70.67 82 TRP B C 1
ATOM 3034 O O . TRP B 1 82 ? -7.48 43.201 28.702 1 70.67 82 TRP B O 1
ATOM 3044 N N . ALA B 1 83 ? -5.588 44.293 28.338 1 66 83 ALA B N 1
ATOM 3045 C CA . ALA B 1 83 ? -5.493 44.903 29.662 1 66 83 ALA B CA 1
ATOM 3046 C C . ALA B 1 83 ? -6.33 46.176 29.742 1 66 83 ALA B C 1
ATOM 3048 O O . ALA B 1 83 ? -6.037 47.07 30.539 1 66 83 ALA B O 1
ATOM 3049 N N . GLY B 1 84 ? -7.227 46.329 29.033 1 70.54 84 GLY B N 1
ATOM 3050 C CA . GLY B 1 84 ? -8.012 47.544 29.183 1 70.54 84 GLY B CA 1
ATOM 3051 C C . GLY B 1 84 ? -7.423 48.729 28.441 1 70.54 84 GLY B C 1
ATOM 3052 O O . GLY B 1 84 ? -6.212 48.789 28.219 1 70.54 84 GLY B O 1
ATOM 3053 N N . GLY B 1 85 ? -8.078 49.346 27.452 1 73.75 85 GLY B N 1
ATOM 3054 C CA . GLY B 1 85 ? -7.651 50.514 26.699 1 73.75 85 GLY B CA 1
ATOM 3055 C C . GLY B 1 85 ? -8.259 50.583 25.311 1 73.75 85 GLY B C 1
ATOM 3056 O O . GLY B 1 85 ? -9.461 50.368 25.142 1 73.75 85 GLY B O 1
ATOM 3057 N N . ASP B 1 86 ? -7.268 50.849 24.406 1 84.23 86 ASP B N 1
ATOM 3058 C CA . ASP B 1 86 ? -7.651 51.001 23.006 1 84.23 86 ASP B CA 1
ATOM 3059 C C . ASP B 1 86 ? -7.777 49.643 22.319 1 84.23 86 ASP B C 1
ATOM 3061 O O . ASP B 1 86 ? -6.77 49.015 21.985 1 84.23 86 ASP B O 1
ATOM 3065 N N . PHE B 1 87 ? -8.973 49.275 22.104 1 86.67 87 PHE B N 1
ATOM 3066 C CA . PHE B 1 87 ? -9.257 47.969 21.521 1 86.67 87 PHE B CA 1
ATOM 3067 C C . PHE B 1 87 ? -8.709 47.878 20.102 1 86.67 87 PHE B C 1
ATOM 3069 O O . PHE B 1 87 ? -8.296 46.805 19.658 1 86.67 87 PHE B O 1
ATOM 3076 N N . GLN B 1 88 ? -8.595 48.973 19.482 1 86.99 88 GLN B N 1
ATOM 3077 C CA . GLN B 1 88 ? -8.022 48.994 18.141 1 86.99 88 GLN B CA 1
ATOM 3078 C C . GLN B 1 88 ? -6.525 48.703 18.177 1 86.99 88 GLN B C 1
ATOM 3080 O O . GLN B 1 88 ? -5.997 48.026 17.293 1 86.99 88 GLN B O 1
ATOM 3085 N N . ALA B 1 89 ? -5.964 49.218 19.201 1 87.31 89 ALA B N 1
ATOM 3086 C CA . ALA B 1 89 ? -4.543 48.935 19.385 1 87.31 89 ALA B CA 1
ATOM 3087 C C . ALA B 1 89 ? -4.315 47.46 19.703 1 87.31 89 ALA B C 1
ATOM 3089 O O . ALA B 1 89 ? -3.313 46.876 19.283 1 87.31 89 ALA B O 1
ATOM 3090 N N . HIS B 1 90 ? -5.225 46.936 20.431 1 87.84 90 HIS B N 1
ATOM 3091 C CA . HIS B 1 90 ? -5.153 45.516 20.758 1 87.84 90 HIS B CA 1
ATOM 3092 C C . HIS B 1 90 ? -5.298 44.655 19.508 1 87.84 90 HIS B C 1
ATOM 3094 O O . HIS B 1 90 ? -4.546 43.696 19.319 1 87.84 90 HIS B O 1
ATOM 3100 N N . LYS B 1 91 ? -6.187 44.936 18.676 1 88.93 91 LYS B N 1
ATOM 3101 C CA . LYS B 1 91 ? -6.387 44.223 17.417 1 88.93 91 LYS B CA 1
ATOM 3102 C C . LYS B 1 91 ? -5.138 44.291 16.543 1 88.93 91 LYS B C 1
ATOM 3104 O O . LYS B 1 91 ? -4.733 43.288 15.952 1 88.93 91 LYS B O 1
ATOM 3109 N N . ARG B 1 92 ? -4.585 45.443 16.518 1 89.31 92 ARG B N 1
ATOM 3110 C CA . ARG B 1 92 ? -3.372 45.63 15.729 1 89.31 92 ARG B CA 1
ATOM 3111 C C . ARG B 1 92 ? -2.226 44.788 16.279 1 89.31 92 ARG B C 1
ATOM 3113 O O . ARG B 1 92 ? -1.439 44.226 15.514 1 89.31 92 ARG B O 1
ATOM 3120 N N . SER B 1 93 ? -2.149 44.759 17.54 1 88.48 93 SER B N 1
ATOM 3121 C CA . SER B 1 93 ? -1.104 43.958 18.169 1 88.48 93 SER B CA 1
ATOM 3122 C C . SER B 1 93 ? -1.274 42.477 17.847 1 88.48 93 SER B C 1
ATOM 3124 O O . SER B 1 93 ? -0.29 41.767 17.629 1 88.48 93 SER B O 1
ATOM 3126 N N . LEU B 1 94 ? -2.479 42.038 17.793 1 87.55 94 LEU B N 1
ATOM 3127 C CA . LEU B 1 94 ? -2.781 40.654 17.444 1 87.55 94 LEU B CA 1
ATOM 3128 C C . LEU B 1 94 ? -2.386 40.359 16.001 1 87.55 94 LEU B C 1
ATOM 3130 O O . LEU B 1 94 ? -1.801 39.312 15.714 1 87.55 94 LEU B O 1
ATOM 3134 N N . LEU B 1 95 ? -2.676 41.238 15.147 1 90.44 95 LEU B N 1
ATOM 3135 C CA . LEU B 1 95 ? -2.328 41.105 13.737 1 90.44 95 LEU B CA 1
ATOM 3136 C C . LEU B 1 95 ? -0.814 41.065 13.552 1 90.44 95 LEU B C 1
ATOM 3138 O O . LEU B 1 95 ? -0.299 40.251 12.783 1 90.44 95 LEU B O 1
ATOM 3142 N N . ASP B 1 96 ? -0.191 41.894 14.285 1 90.16 96 ASP B N 1
ATOM 3143 C CA . ASP B 1 96 ? 1.265 41.947 14.205 1 90.16 96 ASP B CA 1
ATOM 3144 C C . ASP B 1 96 ? 1.889 40.636 14.678 1 90.16 96 ASP B C 1
ATOM 3146 O O . ASP B 1 96 ? 2.862 40.158 14.091 1 90.16 96 ASP B O 1
ATOM 3150 N N . THR B 1 97 ? 1.34 40.135 15.696 1 87.18 97 THR B N 1
ATOM 3151 C CA . THR B 1 97 ? 1.832 38.869 16.229 1 87.18 97 THR B CA 1
ATOM 3152 C C . THR B 1 97 ? 1.641 37.745 15.216 1 87.18 97 THR B C 1
ATOM 3154 O O . THR B 1 97 ? 2.559 36.958 14.974 1 87.18 97 THR B O 1
ATOM 3157 N N . ALA B 1 98 ? 0.471 37.654 14.643 1 87.32 98 ALA B N 1
ATOM 3158 C CA . ALA B 1 98 ? 0.151 36.614 13.669 1 87.32 98 ALA B CA 1
ATOM 3159 C C . ALA B 1 98 ? 1.037 36.728 12.433 1 87.32 98 ALA B C 1
ATOM 3161 O O . ALA B 1 98 ? 1.525 35.721 11.915 1 87.32 98 ALA B O 1
ATOM 3162 N N . LEU B 1 99 ? 1.256 37.919 11.992 1 87.55 99 LEU B N 1
ATOM 3163 C CA . LEU B 1 99 ? 2.058 38.16 10.798 1 87.55 99 LEU B CA 1
ATOM 3164 C C . LEU B 1 99 ? 3.533 37.88 11.069 1 87.55 99 LEU B C 1
ATOM 3166 O O . LEU B 1 99 ? 4.234 37.338 10.211 1 87.55 99 LEU B O 1
ATOM 3170 N N . GLU B 1 100 ? 3.963 38.3 12.238 1 88.23 100 GLU B N 1
ATOM 3171 C CA . GLU B 1 100 ? 5.335 37.996 12.633 1 88.23 100 GLU B CA 1
ATOM 3172 C C . GLU B 1 100 ? 5.576 36.49 12.678 1 88.23 100 GLU B C 1
ATOM 3174 O O . GLU B 1 100 ? 6.628 36.011 12.249 1 88.23 100 GLU B O 1
ATOM 3179 N N . PHE B 1 101 ? 4.698 35.796 13.186 1 87.57 101 PHE B N 1
ATOM 3180 C CA . PHE B 1 101 ? 4.788 34.342 13.24 1 87.57 101 PHE B CA 1
ATOM 3181 C C . PHE B 1 101 ? 4.848 33.751 11.836 1 87.57 101 PHE B C 1
ATOM 3183 O O . PHE B 1 101 ? 5.736 32.952 11.531 1 87.57 101 PHE B O 1
ATOM 3190 N N . ALA B 1 102 ? 3.934 34.133 10.969 1 86.04 102 ALA B N 1
ATOM 3191 C CA . ALA B 1 102 ? 3.794 33.579 9.625 1 86.04 102 ALA B CA 1
ATOM 3192 C C . ALA B 1 102 ? 5.011 33.911 8.766 1 86.04 102 ALA B C 1
ATOM 3194 O O . ALA B 1 102 ? 5.492 33.066 8.007 1 86.04 102 ALA B O 1
ATOM 3195 N N . HIS B 1 103 ? 5.526 35.087 8.904 1 85.7 103 HIS B N 1
ATOM 3196 C CA . HIS B 1 103 ? 6.56 35.563 7.992 1 85.7 103 HIS B CA 1
ATOM 3197 C C . HIS B 1 103 ? 7.953 35.223 8.511 1 85.7 103 HIS B C 1
ATOM 3199 O O . HIS B 1 103 ? 8.866 34.962 7.725 1 85.7 103 HIS B O 1
ATOM 3205 N N . ASN B 1 104 ? 8.122 35.168 9.773 1 85.45 104 ASN B N 1
ATOM 3206 C CA . ASN B 1 104 ? 9.474 35.057 10.31 1 85.45 104 ASN B CA 1
ATOM 3207 C C . ASN B 1 104 ? 9.683 33.728 11.031 1 85.45 104 ASN B C 1
ATOM 3209 O O . ASN B 1 104 ? 10.76 33.136 10.949 1 85.45 104 ASN B O 1
ATOM 3213 N N . THR B 1 105 ? 8.722 33.34 11.771 1 83.66 105 THR B N 1
ATOM 3214 C CA . THR B 1 105 ? 8.889 32.157 12.608 1 83.66 105 THR B CA 1
ATOM 3215 C C . THR B 1 105 ? 8.805 30.885 11.77 1 83.66 105 THR B C 1
ATOM 3217 O O . THR B 1 105 ? 9.609 29.966 11.944 1 83.66 105 THR B O 1
ATOM 3220 N N . VAL B 1 106 ? 7.883 30.828 10.801 1 85.71 106 VAL B N 1
ATOM 3221 C CA . VAL B 1 106 ? 7.563 29.627 10.037 1 85.71 106 VAL B CA 1
ATOM 3222 C C . VAL B 1 106 ? 8.787 29.179 9.242 1 85.71 106 VAL B C 1
ATOM 3224 O O . VAL B 1 106 ? 9.185 28.014 9.308 1 85.71 106 VAL B O 1
ATOM 3227 N N . PRO B 1 107 ? 9.455 30.022 8.479 1 84.55 107 PRO B N 1
ATOM 3228 C CA . PRO B 1 107 ? 10.638 29.586 7.733 1 84.55 107 PRO B CA 1
ATOM 3229 C C . PRO B 1 107 ? 11.74 29.044 8.64 1 84.55 107 PRO B C 1
ATOM 3231 O O . PRO B 1 107 ? 12.444 28.102 8.267 1 84.55 107 PRO B O 1
ATOM 3234 N N . HIS B 1 108 ? 11.868 29.595 9.8 1 90.52 108 HIS B N 1
ATOM 3235 C CA . HIS B 1 108 ? 12.905 29.164 10.73 1 90.52 108 HIS B CA 1
ATOM 3236 C C . HIS B 1 108 ? 12.595 27.785 11.302 1 90.52 108 HIS B C 1
ATOM 3238 O O . HIS B 1 108 ? 13.506 27.048 11.686 1 90.52 108 HIS B O 1
ATOM 3244 N N . CYS B 1 109 ? 11.365 27.47 11.328 1 91.07 109 CYS B N 1
ATOM 3245 C CA . CYS B 1 109 ? 10.971 26.155 11.82 1 91.07 109 CYS B CA 1
ATOM 3246 C C . CYS B 1 109 ? 11.547 25.05 10.943 1 91.07 109 CYS B C 1
ATOM 3248 O O . CYS B 1 109 ? 12.135 24.093 11.45 1 91.07 109 CYS B O 1
ATOM 3250 N N . ARG B 1 110 ? 11.49 25.208 9.661 1 91.16 110 ARG B N 1
ATOM 3251 C CA . ARG B 1 110 ? 11.951 24.175 8.739 1 91.16 110 ARG B CA 1
ATOM 3252 C C . ARG B 1 110 ? 13.47 24.041 8.782 1 91.16 110 ARG B C 1
ATOM 3254 O O . ARG B 1 110 ? 14.003 22.934 8.688 1 91.16 110 ARG B O 1
ATOM 3261 N N . GLU B 1 111 ? 14.092 25.194 8.878 1 93.35 111 GLU B N 1
ATOM 3262 C CA . GLU B 1 111 ? 15.548 25.169 8.98 1 93.35 111 GLU B CA 1
ATOM 3263 C C . GLU B 1 111 ? 16.001 24.396 10.215 1 93.35 111 GLU B C 1
ATOM 3265 O O . GLU B 1 111 ? 16.942 23.603 10.146 1 93.35 111 GLU B O 1
ATOM 3270 N N . ARG B 1 112 ? 15.369 24.661 11.269 1 95.38 112 ARG B N 1
ATOM 3271 C CA . ARG B 1 112 ? 15.708 23.981 12.515 1 95.38 112 ARG B CA 1
ATOM 3272 C C . ARG B 1 112 ? 15.469 22.479 12.402 1 95.38 112 ARG B C 1
ATOM 3274 O O . ARG B 1 112 ? 16.28 21.679 12.875 1 95.38 112 ARG B O 1
ATOM 3281 N N . ILE B 1 113 ? 14.422 22.083 11.776 1 96.88 113 ILE B N 1
ATOM 3282 C CA . ILE B 1 113 ? 14.085 20.675 11.597 1 96.88 113 ILE B CA 1
ATOM 3283 C C . ILE B 1 113 ? 15.173 19.984 10.779 1 96.88 113 ILE B C 1
ATOM 3285 O O . ILE B 1 113 ? 15.623 18.89 11.13 1 96.88 113 ILE B O 1
ATOM 3289 N N . THR B 1 114 ? 15.562 20.661 9.707 1 95.99 114 THR B N 1
ATOM 3290 C CA . THR B 1 114 ? 16.601 20.118 8.84 1 95.99 114 THR B CA 1
ATOM 3291 C C . THR B 1 114 ? 17.896 19.901 9.617 1 95.99 114 THR B C 1
ATOM 3293 O O . THR B 1 114 ? 18.546 18.863 9.473 1 95.99 114 THR B O 1
ATOM 3296 N N . HIS B 1 115 ? 18.209 20.86 10.443 1 96.31 115 HIS B N 1
ATOM 3297 C CA . HIS B 1 115 ? 19.423 20.778 11.247 1 96.31 115 HIS B CA 1
ATOM 3298 C C . HIS B 1 115 ? 19.348 19.623 12.241 1 96.31 115 HIS B C 1
ATOM 3300 O O . HIS B 1 115 ? 20.321 18.887 12.417 1 96.31 115 HIS B O 1
ATOM 3306 N N . LEU B 1 116 ? 18.271 19.465 12.852 1 97.53 116 LEU B N 1
ATOM 3307 C CA . LEU B 1 116 ? 18.093 18.44 13.875 1 97.53 116 LEU B CA 1
ATOM 3308 C C . LEU B 1 116 ? 18.105 17.046 13.255 1 97.53 116 LEU B C 1
ATOM 3310 O O . LEU B 1 116 ? 18.529 16.081 13.895 1 97.53 116 LEU B O 1
ATOM 3314 N N . LEU B 1 117 ? 17.663 16.934 12.004 1 97.95 117 LEU B N 1
ATOM 3315 C CA . LEU B 1 117 ? 17.537 15.648 11.327 1 97.95 117 LEU B CA 1
ATOM 3316 C C . LEU B 1 117 ? 18.889 15.176 10.801 1 97.95 117 LEU B C 1
ATOM 3318 O O . LEU B 1 117 ? 19.118 13.973 10.659 1 97.95 117 LEU B O 1
ATOM 3322 N N . LEU B 1 118 ? 19.827 16.081 10.509 1 97.03 118 LEU B N 1
ATOM 3323 C CA . LEU B 1 118 ? 21.039 15.856 9.729 1 97.03 118 LEU B CA 1
ATOM 3324 C C . LEU B 1 118 ? 21.862 14.716 10.32 1 97.03 118 LEU B C 1
ATOM 3326 O O . LEU B 1 118 ? 22.369 13.865 9.585 1 97.03 118 LEU B O 1
ATOM 3330 N N . PRO B 1 119 ? 21.981 14.621 11.652 1 96.58 119 PRO B N 1
ATOM 3331 C CA . PRO B 1 119 ? 22.801 13.551 12.225 1 96.58 119 PRO B CA 1
ATOM 3332 C C . PRO B 1 119 ? 22.232 12.161 11.95 1 96.58 119 PRO B C 1
ATOM 3334 O O . PRO B 1 119 ? 22.961 11.168 12.014 1 96.58 119 PRO B O 1
ATOM 3337 N N . PHE B 1 120 ? 20.972 12.016 11.661 1 97.27 120 PHE B N 1
ATOM 3338 C CA . PHE B 1 120 ? 20.322 10.727 11.456 1 97.27 120 PHE B CA 1
ATOM 3339 C C . PHE B 1 120 ? 20.484 10.263 10.013 1 97.27 120 PHE B C 1
ATOM 3341 O O . PHE B 1 120 ? 20.24 9.095 9.701 1 97.27 120 PHE B O 1
ATOM 3348 N N . ILE B 1 121 ? 20.809 11.179 9.125 1 97.39 121 ILE B N 1
ATOM 3349 C CA . ILE B 1 121 ? 21.029 10.815 7.729 1 97.39 121 ILE B CA 1
ATOM 3350 C C . ILE B 1 121 ? 22.498 10.456 7.515 1 97.39 121 ILE B C 1
ATOM 3352 O O . ILE B 1 121 ? 23.351 11.341 7.413 1 97.39 121 ILE B O 1
ATOM 3356 N N . LYS B 1 122 ? 22.732 9.219 7.389 1 96.05 122 LYS B N 1
ATOM 3357 C CA . LYS B 1 122 ? 24.089 8.741 7.144 1 96.05 122 LYS B CA 1
ATOM 3358 C C . LYS B 1 122 ? 24.451 8.846 5.666 1 96.05 122 LYS B C 1
ATOM 3360 O O . LYS B 1 122 ? 23.568 8.884 4.806 1 96.05 122 LYS B O 1
ATOM 3365 N N . ASP B 1 123 ? 25.77 8.856 5.47 1 96.18 123 ASP B N 1
ATOM 3366 C CA . ASP B 1 123 ? 26.24 8.83 4.088 1 96.18 123 ASP B CA 1
ATOM 3367 C C . ASP B 1 123 ? 25.845 7.526 3.399 1 96.18 123 ASP B C 1
ATOM 3369 O O . ASP B 1 123 ? 25.907 6.454 4.004 1 96.18 123 ASP B O 1
ATOM 3373 N N . GLU B 1 124 ? 25.327 7.602 2.216 1 95.13 124 GLU B N 1
ATOM 3374 C CA . GLU B 1 124 ? 24.933 6.487 1.361 1 95.13 124 GLU B CA 1
ATOM 3375 C C . GLU B 1 124 ? 23.609 5.881 1.818 1 95.13 124 GLU B C 1
ATOM 3377 O O . GLU B 1 124 ? 23.283 4.747 1.46 1 95.13 124 GLU B O 1
ATOM 3382 N N . SER B 1 125 ? 22.927 6.696 2.599 1 96.77 125 SER B N 1
ATOM 3383 C CA . SER B 1 125 ? 21.636 6.214 3.077 1 96.77 125 SER B CA 1
ATOM 3384 C C . SER B 1 125 ? 20.62 6.136 1.943 1 96.77 125 SER B C 1
ATOM 3386 O O . SER B 1 125 ? 20.626 6.974 1.039 1 96.77 125 SER B O 1
ATOM 3388 N N . VAL B 1 126 ? 19.821 5.13 2.014 1 97.69 126 VAL B N 1
ATOM 3389 C CA . VAL B 1 126 ? 18.644 5.028 1.157 1 97.69 126 VAL B CA 1
ATOM 3390 C C . VAL B 1 126 ? 17.398 5.434 1.94 1 97.69 126 VAL B C 1
ATOM 3392 O O . VAL B 1 126 ? 17.058 4.808 2.946 1 97.69 126 VAL B O 1
ATOM 3395 N N . ILE B 1 127 ? 16.752 6.461 1.434 1 98.54 127 ILE B N 1
ATOM 3396 C CA . ILE B 1 127 ? 15.613 7.044 2.135 1 98.54 127 ILE B CA 1
ATOM 3397 C C . ILE B 1 127 ? 14.32 6.686 1.405 1 98.54 127 ILE B C 1
ATOM 3399 O O . ILE B 1 127 ? 14.256 6.748 0.175 1 98.54 127 ILE B O 1
ATOM 3403 N N . LEU B 1 128 ? 13.365 6.234 2.147 1 98.73 128 LEU B N 1
ATOM 3404 C CA . LEU B 1 128 ? 12.015 6.061 1.621 1 98.73 128 LEU B CA 1
ATOM 3405 C C . LEU B 1 128 ? 11.095 7.177 2.106 1 98.73 128 LEU B C 1
ATOM 3407 O O . LEU B 1 128 ? 11.095 7.517 3.291 1 98.73 128 LEU B O 1
ATOM 3411 N N . THR B 1 129 ? 10.372 7.796 1.158 1 98.74 129 THR B N 1
ATOM 3412 C CA . THR B 1 129 ? 9.436 8.841 1.557 1 98.74 129 THR B CA 1
ATOM 3413 C C . THR B 1 129 ? 8.102 8.677 0.833 1 98.74 129 THR B C 1
ATOM 3415 O O . THR B 1 129 ? 7.983 7.858 -0.082 1 98.74 129 THR B O 1
ATOM 3418 N N . HIS B 1 130 ? 7.074 9.354 1.345 1 98.64 130 HIS B N 1
ATOM 3419 C CA . HIS B 1 130 ? 5.698 9.252 0.871 1 98.64 130 HIS B CA 1
ATOM 3420 C C . HIS B 1 130 ? 5.039 10.625 0.794 1 98.64 130 HIS B C 1
ATOM 3422 O O . HIS B 1 130 ? 5.089 11.397 1.753 1 98.64 130 HIS B O 1
ATOM 3428 N N . GLY B 1 131 ? 4.432 10.836 -0.367 1 96.68 131 GLY B N 1
ATOM 3429 C CA . GLY B 1 131 ? 3.782 12.12 -0.577 1 96.68 131 GLY B CA 1
ATOM 3430 C C . GLY B 1 131 ? 4.751 13.226 -0.947 1 96.68 131 GLY B C 1
ATOM 3431 O O . GLY B 1 131 ? 5.828 12.961 -1.485 1 96.68 131 GLY B O 1
ATOM 3432 N N . HIS B 1 132 ? 4.272 14.502 -0.79 1 96.01 132 HIS B N 1
ATOM 3433 C CA . HIS B 1 132 ? 5.084 15.687 -1.043 1 96.01 132 HIS B CA 1
ATOM 3434 C C . HIS B 1 132 ? 5.047 16.645 0.143 1 96.01 132 HIS B C 1
ATOM 3436 O O . HIS B 1 132 ? 4.065 17.366 0.333 1 96.01 132 HIS B O 1
ATOM 3442 N N . SER B 1 133 ? 6.061 16.594 0.866 1 95.6 133 SER B N 1
ATOM 3443 C CA . SER B 1 133 ? 6.221 17.457 2.032 1 95.6 133 SER B CA 1
ATOM 3444 C C . SER B 1 133 ? 7.333 18.478 1.815 1 95.6 133 SER B C 1
ATOM 3446 O O . SER B 1 133 ? 8.466 18.111 1.496 1 95.6 133 SER B O 1
ATOM 3448 N N . ARG B 1 134 ? 7.055 19.687 2.07 1 92.99 134 ARG B N 1
ATOM 3449 C CA . ARG B 1 134 ? 8.04 20.751 1.905 1 92.99 134 ARG B CA 1
ATOM 3450 C C . ARG B 1 134 ? 9.206 20.572 2.872 1 92.99 134 ARG B C 1
ATOM 3452 O O . ARG B 1 134 ? 10.362 20.801 2.508 1 92.99 134 ARG B O 1
ATOM 3459 N N . VAL B 1 135 ? 8.892 20.237 4.061 1 95.62 135 VAL B N 1
ATOM 3460 C CA . VAL B 1 135 ? 9.937 20.105 5.072 1 95.62 135 VAL B CA 1
ATOM 3461 C C . VAL B 1 135 ? 10.81 18.893 4.757 1 95.62 135 VAL B C 1
ATOM 3463 O O . VAL B 1 135 ? 12.029 18.934 4.938 1 95.62 135 VAL B O 1
ATOM 3466 N N . VAL B 1 136 ? 10.265 17.76 4.283 1 97.69 136 VAL B N 1
ATOM 3467 C CA . VAL B 1 136 ? 11.037 16.585 3.892 1 97.69 136 VAL B CA 1
ATOM 3468 C C . VAL B 1 136 ? 11.949 16.932 2.718 1 97.69 136 VAL B C 1
ATOM 3470 O O . VAL B 1 136 ? 13.132 16.583 2.718 1 97.69 136 VAL B O 1
ATOM 3473 N N . MET B 1 137 ? 11.386 17.651 1.731 1 96.59 137 MET B N 1
ATOM 3474 C CA . MET B 1 137 ? 12.164 18.083 0.574 1 96.59 137 MET B CA 1
ATOM 3475 C C . MET B 1 137 ? 13.354 18.933 1.005 1 96.59 137 MET B C 1
ATOM 3477 O O . MET B 1 137 ? 14.481 18.699 0.566 1 96.59 137 MET B O 1
ATOM 3481 N N . GLN B 1 138 ? 13.062 19.879 1.822 1 95.62 138 GLN B N 1
ATOM 3482 C CA . GLN B 1 138 ? 14.119 20.775 2.281 1 95.62 138 GLN B CA 1
ATOM 3483 C C . GLN B 1 138 ? 15.198 20.009 3.04 1 95.62 138 GLN B C 1
ATOM 3485 O O . GLN B 1 138 ? 16.387 20.306 2.907 1 95.62 138 GLN B O 1
ATOM 3490 N N . ALA B 1 139 ? 14.763 19.082 3.846 1 97.37 139 ALA B N 1
ATOM 3491 C CA . ALA B 1 139 ? 15.709 18.297 4.634 1 97.37 139 ALA B CA 1
ATOM 3492 C C . ALA B 1 139 ? 16.634 17.484 3.731 1 97.37 139 ALA B C 1
ATOM 3494 O O . ALA B 1 139 ? 17.849 17.458 3.939 1 97.37 139 ALA B O 1
ATOM 3495 N N . ILE B 1 140 ? 16.113 16.814 2.732 1 97.77 140 ILE B N 1
ATOM 3496 C CA . ILE B 1 140 ? 16.902 15.998 1.815 1 97.77 140 ILE B CA 1
ATOM 3497 C C . ILE B 1 140 ? 17.839 16.892 1.005 1 97.77 140 ILE B C 1
ATOM 3499 O O . ILE B 1 140 ? 19.025 16.587 0.859 1 97.77 140 ILE B O 1
ATOM 3503 N N . LEU B 1 141 ? 17.299 18 0.523 1 97.18 141 LEU B N 1
ATOM 3504 C CA . LEU B 1 141 ? 18.107 18.925 -0.263 1 97.18 141 LEU B CA 1
ATOM 3505 C C . LEU B 1 141 ? 19.26 19.48 0.566 1 97.18 141 LEU B C 1
ATOM 3507 O O . LEU B 1 141 ? 20.39 19.573 0.082 1 97.18 141 LEU B O 1
ATOM 3511 N N . ALA B 1 142 ? 18.936 19.861 1.769 1 96.33 142 ALA B N 1
ATOM 3512 C CA . ALA B 1 142 ? 19.979 20.393 2.642 1 96.33 142 ALA B CA 1
ATOM 3513 C C . ALA B 1 142 ? 21.057 19.347 2.91 1 96.33 142 ALA B C 1
ATOM 3515 O O . ALA B 1 142 ? 22.249 19.662 2.917 1 96.33 142 ALA B O 1
ATOM 3516 N N . ALA B 1 143 ? 20.639 18.107 3.163 1 96.65 143 ALA B N 1
ATOM 3517 C CA . ALA B 1 143 ? 21.593 17.03 3.413 1 96.65 143 ALA B CA 1
ATOM 3518 C C . ALA B 1 143 ? 22.549 16.86 2.235 1 96.65 143 ALA B C 1
ATOM 3520 O O . ALA B 1 143 ? 23.76 16.723 2.426 1 96.65 143 ALA B O 1
ATOM 3521 N N . VAL B 1 144 ? 22.023 16.982 1.05 1 96.56 144 VAL B N 1
ATOM 3522 C CA . VAL B 1 144 ? 22.805 16.691 -0.147 1 96.56 144 VAL B CA 1
ATOM 3523 C C . VAL B 1 144 ? 23.562 17.942 -0.587 1 96.56 144 VAL B C 1
ATOM 3525 O O . VAL B 1 144 ? 24.785 17.912 -0.743 1 96.56 144 VAL B O 1
ATOM 3528 N N . LYS B 1 145 ? 22.895 19.043 -0.684 1 95.7 145 LYS B N 1
ATOM 3529 C CA . LYS B 1 145 ? 23.457 20.237 -1.308 1 95.7 145 LYS B CA 1
ATOM 3530 C C . LYS B 1 145 ? 24.316 21.021 -0.32 1 95.7 145 LYS B C 1
ATOM 3532 O O . LYS B 1 145 ? 25.344 21.589 -0.698 1 95.7 145 LYS B O 1
ATOM 3537 N N . THR B 1 146 ? 23.868 21.034 0.85 1 94.97 146 THR B N 1
ATOM 3538 C CA . THR B 1 146 ? 24.565 21.858 1.832 1 94.97 146 THR B CA 1
ATOM 3539 C C . THR B 1 146 ? 25.596 21.032 2.596 1 94.97 146 THR B C 1
ATOM 3541 O O . THR B 1 146 ? 26.69 21.517 2.894 1 94.97 146 THR B O 1
ATOM 3544 N N . HIS B 1 147 ? 25.305 19.8 2.854 1 95.34 147 HIS B N 1
ATOM 3545 C CA . HIS B 1 147 ? 26.174 19.043 3.747 1 95.34 147 HIS B CA 1
ATOM 3546 C C . HIS B 1 147 ? 26.901 17.931 2.997 1 95.34 147 HIS B C 1
ATOM 3548 O O . HIS B 1 147 ? 27.627 17.14 3.602 1 95.34 147 HIS B O 1
ATOM 3554 N N . GLY B 1 148 ? 26.613 17.767 1.76 1 94.81 148 GLY B N 1
ATOM 3555 C CA . GLY B 1 148 ? 27.397 16.902 0.892 1 94.81 148 GLY B CA 1
ATOM 3556 C C . GLY B 1 148 ? 27.124 15.427 1.116 1 94.81 148 GLY B C 1
ATOM 3557 O O . GLY B 1 148 ? 27.949 14.578 0.772 1 94.81 148 GLY B O 1
ATOM 3558 N N . LYS B 1 149 ? 25.979 15.104 1.692 1 95.61 149 LYS B N 1
ATOM 3559 C CA . LYS B 1 149 ? 25.64 13.7 1.902 1 95.61 149 LYS B CA 1
ATOM 3560 C C . LYS B 1 149 ? 25.206 13.037 0.598 1 95.61 149 LYS B C 1
ATOM 3562 O O . LYS B 1 149 ? 24.529 13.657 -0.224 1 95.61 149 LYS B O 1
ATOM 3567 N N . ARG B 1 150 ? 25.753 11.862 0.379 1 96.01 150 ARG B N 1
ATOM 3568 C CA . ARG B 1 150 ? 25.265 11.058 -0.737 1 96.01 150 ARG B CA 1
ATOM 3569 C C . ARG B 1 150 ? 24.059 10.221 -0.323 1 96.01 150 ARG B C 1
ATOM 3571 O O . ARG B 1 150 ? 24.19 9.281 0.464 1 96.01 150 ARG B O 1
ATOM 3578 N N . VAL B 1 151 ? 22.892 10.595 -0.838 1 96.59 151 VAL B N 1
ATOM 3579 C CA . VAL B 1 151 ? 21.682 9.866 -0.472 1 96.59 151 VAL B CA 1
ATOM 3580 C C . VAL B 1 151 ? 20.957 9.4 -1.732 1 96.59 151 VAL B C 1
ATOM 3582 O O . VAL B 1 151 ? 21.139 9.974 -2.809 1 96.59 151 VAL B O 1
ATOM 3585 N N . ARG B 1 152 ? 20.289 8.342 -1.65 1 96.83 152 ARG B N 1
ATOM 3586 C CA . ARG B 1 152 ? 19.347 7.846 -2.648 1 96.83 152 ARG B CA 1
ATOM 3587 C C . ARG B 1 152 ? 17.926 7.817 -2.093 1 96.83 152 ARG B C 1
ATOM 3589 O O . ARG B 1 152 ? 17.721 7.53 -0.912 1 96.83 152 ARG B O 1
ATOM 3596 N N . VAL B 1 153 ? 17.015 8.148 -2.945 1 97.63 153 VAL B N 1
ATOM 3597 C CA . VAL B 1 153 ? 15.661 8.292 -2.422 1 97.63 153 VAL B CA 1
ATOM 3598 C C . VAL B 1 153 ? 14.705 7.396 -3.206 1 97.63 153 VAL B C 1
ATOM 3600 O O . VAL B 1 153 ? 14.711 7.4 -4.439 1 97.63 153 VAL B O 1
ATOM 3603 N N . CYS B 1 154 ? 13.951 6.577 -2.514 1 97.2 154 CYS B N 1
ATOM 3604 C CA . CYS B 1 154 ? 12.764 5.916 -3.044 1 97.2 154 CYS B CA 1
ATOM 3605 C C . CYS B 1 154 ? 11.5 6.681 -2.671 1 97.2 154 CYS B C 1
ATOM 3607 O O . CYS B 1 154 ? 11.272 6.976 -1.497 1 97.2 154 CYS B O 1
ATOM 3609 N N . VAL B 1 155 ? 10.761 6.994 -3.677 1 97.16 155 VAL B N 1
ATOM 3610 C CA . VAL B 1 155 ? 9.513 7.711 -3.434 1 97.16 155 VAL B CA 1
ATOM 3611 C C . VAL B 1 155 ? 8.332 6.868 -3.911 1 97.16 155 VAL B C 1
ATOM 3613 O O . VAL B 1 155 ? 8.372 6.291 -5 1 97.16 155 VAL B O 1
ATOM 3616 N N . THR B 1 156 ? 7.333 6.762 -3.093 1 97.85 156 THR B N 1
ATOM 3617 C CA . THR B 1 156 ? 6.137 6.058 -3.541 1 97.85 156 THR B CA 1
ATOM 3618 C C . THR B 1 156 ? 5.309 6.939 -4.473 1 97.85 156 THR B C 1
ATOM 3620 O O . THR B 1 156 ? 5.417 8.166 -4.435 1 97.85 156 THR B O 1
ATOM 3623 N N . GLU B 1 157 ? 4.517 6.356 -5.216 1 96 157 GLU B N 1
ATOM 3624 C CA . GLU B 1 157 ? 3.642 7.082 -6.131 1 96 157 GLU B CA 1
ATOM 3625 C C . GLU B 1 157 ? 2.627 7.93 -5.369 1 96 157 GLU B C 1
ATOM 3627 O O . GLU B 1 157 ? 2.327 9.057 -5.769 1 96 157 GLU B O 1
ATOM 3632 N N . SER B 1 158 ? 2.086 7.407 -4.285 1 96.64 158 SER B N 1
ATOM 3633 C CA . SER B 1 158 ? 1.165 8.092 -3.385 1 96.64 158 SER B CA 1
ATOM 3634 C C . SER B 1 158 ? -0.163 8.388 -4.073 1 96.64 158 SER B C 1
ATOM 3636 O O . SER B 1 158 ? -0.624 9.532 -4.079 1 96.64 158 SER B O 1
ATOM 3638 N N . ARG B 1 159 ? -0.744 7.381 -4.571 1 94.77 159 ARG B N 1
ATOM 3639 C CA . ARG B 1 159 ? -2.105 7.531 -5.075 1 94.77 159 ARG B CA 1
ATOM 3640 C C . ARG B 1 159 ? -3.08 7.826 -3.94 1 94.77 159 ARG B C 1
ATOM 3642 O O . ARG B 1 159 ? -2.842 7.44 -2.794 1 94.77 159 ARG B O 1
ATOM 3649 N N . PRO B 1 160 ? -4.193 8.547 -4.259 1 92.31 160 PRO B N 1
ATOM 3650 C CA . PRO B 1 160 ? -4.654 8.928 -5.596 1 92.31 160 PRO B CA 1
ATOM 3651 C C . PRO B 1 160 ? -4.107 10.282 -6.045 1 92.31 160 PRO B C 1
ATOM 3653 O O . PRO B 1 160 ? -4.311 10.683 -7.194 1 92.31 160 PRO B O 1
ATOM 3656 N N . THR B 1 161 ? -3.36 11.008 -5.219 1 91.78 161 THR B N 1
ATOM 3657 C CA . THR B 1 161 ? -2.998 12.385 -5.535 1 91.78 161 THR B CA 1
ATOM 3658 C C . THR B 1 161 ? -1.768 12.428 -6.438 1 91.78 161 THR B C 1
ATOM 3660 O O . THR B 1 161 ? -1.519 13.431 -7.109 1 91.78 161 THR B O 1
ATOM 3663 N N . GLY B 1 162 ? -0.95 11.393 -6.353 1 94.92 162 GLY B N 1
ATOM 3664 C CA . GLY B 1 162 ? 0.275 11.37 -7.135 1 94.92 162 GLY B CA 1
ATOM 3665 C C . GLY B 1 162 ? 1.341 12.31 -6.603 1 94.92 162 GLY B C 1
ATOM 3666 O O . GLY B 1 162 ? 2.279 12.663 -7.32 1 94.92 162 GLY B O 1
ATOM 3667 N N . GLN B 1 163 ? 1.216 12.671 -5.399 1 95.12 163 GLN B N 1
ATOM 3668 C CA . GLN B 1 163 ? 2.14 13.624 -4.792 1 95.12 163 GLN B CA 1
ATOM 3669 C C . GLN B 1 163 ? 3.563 13.074 -4.77 1 95.12 163 GLN B C 1
ATOM 3671 O O . GLN B 1 163 ? 4.53 13.837 -4.826 1 95.12 163 GLN B O 1
ATOM 3676 N N . GLY B 1 164 ? 3.706 11.799 -4.732 1 97.09 164 GLY B N 1
ATOM 3677 C CA . GLY B 1 164 ? 5.035 11.212 -4.791 1 97.09 164 GLY B CA 1
ATOM 3678 C C . GLY B 1 164 ? 5.759 11.505 -6.092 1 97.09 164 GLY B C 1
ATOM 3679 O O . GLY B 1 164 ? 6.986 11.63 -6.111 1 97.09 164 GLY B O 1
ATOM 3680 N N . LEU B 1 165 ? 5.037 11.652 -7.155 1 96.8 165 LEU B N 1
ATOM 3681 C CA . LEU B 1 165 ? 5.621 11.945 -8.459 1 96.8 165 LEU B CA 1
ATOM 3682 C C . LEU B 1 165 ? 6.146 13.375 -8.511 1 96.8 165 LEU B C 1
ATOM 3684 O O . LEU B 1 165 ? 7.157 13.647 -9.163 1 96.8 165 LEU B O 1
ATOM 3688 N N . ARG B 1 166 ? 5.447 14.217 -7.825 1 95.06 166 ARG B N 1
ATOM 3689 C CA . ARG B 1 166 ? 5.953 15.579 -7.696 1 95.06 166 ARG B CA 1
ATOM 3690 C C . ARG B 1 166 ? 7.284 15.601 -6.952 1 95.06 166 ARG B C 1
ATOM 3692 O O . ARG B 1 166 ? 8.218 16.294 -7.36 1 95.06 166 ARG B O 1
ATOM 3699 N N . THR B 1 167 ? 7.318 14.88 -5.878 1 96.42 167 THR B N 1
ATOM 3700 C CA . THR B 1 167 ? 8.553 14.752 -5.111 1 96.42 167 THR B CA 1
ATOM 3701 C C . THR B 1 167 ? 9.669 14.175 -5.977 1 96.42 167 THR B C 1
ATOM 3703 O O . THR B 1 167 ? 10.792 14.684 -5.971 1 96.42 167 THR B O 1
ATOM 3706 N N . TYR B 1 168 ? 9.34 13.17 -6.715 1 95.9 168 TYR B N 1
ATOM 3707 C CA . TYR B 1 168 ? 10.279 12.531 -7.63 1 95.9 168 TYR B CA 1
ATOM 3708 C C . TYR B 1 168 ? 10.852 13.542 -8.616 1 95.9 168 TYR B C 1
ATOM 3710 O O . TYR B 1 168 ? 12.071 13.642 -8.775 1 95.9 168 TYR B O 1
ATOM 3718 N N . GLU B 1 169 ? 9.994 14.313 -9.215 1 94.85 169 GLU B N 1
ATOM 3719 C CA . GLU B 1 169 ? 10.408 15.289 -10.219 1 94.85 169 GLU B CA 1
ATOM 3720 C C . GLU B 1 169 ? 11.324 16.348 -9.614 1 94.85 169 GLU B C 1
ATOM 3722 O O . GLU B 1 169 ? 12.328 16.728 -10.221 1 94.85 169 GLU B O 1
ATOM 3727 N N . ARG B 1 170 ? 10.97 16.759 -8.505 1 94.4 170 ARG B N 1
ATOM 3728 C CA . ARG B 1 170 ? 11.748 17.806 -7.851 1 94.4 170 ARG B CA 1
ATOM 3729 C C . ARG B 1 170 ? 13.135 17.301 -7.47 1 94.4 170 ARG B C 1
ATOM 3731 O O . ARG B 1 170 ? 14.131 18.003 -7.658 1 94.4 170 ARG B O 1
ATOM 3738 N N . LEU B 1 171 ? 13.188 16.13 -6.919 1 95.88 171 LEU B N 1
ATOM 3739 C CA . LEU B 1 171 ? 14.47 15.562 -6.518 1 95.88 171 LEU B CA 1
ATOM 3740 C C . LEU B 1 171 ? 15.363 15.325 -7.731 1 95.88 171 LEU B C 1
ATOM 3742 O O . LEU B 1 171 ? 16.555 15.64 -7.7 1 95.88 171 LEU B O 1
ATOM 3746 N N . ARG B 1 172 ? 14.767 14.858 -8.731 1 93.81 172 ARG B N 1
ATOM 3747 C CA . ARG B 1 172 ? 15.528 14.608 -9.951 1 93.81 172 ARG B CA 1
ATOM 3748 C C . ARG B 1 172 ? 16.062 15.91 -10.54 1 93.81 172 ARG B C 1
ATOM 3750 O O . ARG B 1 172 ? 17.192 15.958 -11.029 1 93.81 172 ARG B O 1
ATOM 3757 N N . ALA B 1 173 ? 15.214 16.867 -10.568 1 93.52 173 ALA B N 1
ATOM 3758 C CA . ALA B 1 173 ? 15.622 18.173 -11.08 1 93.52 173 ALA B CA 1
ATOM 3759 C C . ALA B 1 173 ? 16.828 18.709 -10.314 1 93.52 173 ALA B C 1
ATOM 3761 O O . ALA B 1 173 ? 17.64 19.455 -10.866 1 93.52 173 ALA B O 1
ATOM 3762 N N . GLU B 1 174 ? 16.982 18.256 -9.097 1 94.86 174 GLU B N 1
ATOM 3763 C CA . GLU B 1 174 ? 18.082 18.718 -8.256 1 94.86 174 GLU B CA 1
ATOM 3764 C C . GLU B 1 174 ? 19.271 17.765 -8.329 1 94.86 174 GLU B C 1
ATOM 3766 O O . GLU B 1 174 ? 20.238 17.911 -7.579 1 94.86 174 GLU B O 1
ATOM 3771 N N . GLY B 1 175 ? 19.15 16.735 -9.141 1 93.82 175 GLY B N 1
ATOM 3772 C CA . GLY B 1 175 ? 20.254 15.811 -9.346 1 93.82 175 GLY B CA 1
ATOM 3773 C C . GLY B 1 175 ? 20.373 14.771 -8.248 1 93.82 175 GLY B C 1
ATOM 3774 O O . GLY B 1 175 ? 21.438 14.178 -8.06 1 93.82 175 GLY B O 1
ATOM 3775 N N . ILE B 1 176 ? 19.403 14.558 -7.489 1 95.79 176 ILE B N 1
ATOM 3776 C CA . ILE B 1 176 ? 19.412 13.561 -6.424 1 95.79 176 ILE B CA 1
ATOM 3777 C C . ILE B 1 176 ? 18.877 12.234 -6.956 1 95.79 176 ILE B C 1
ATOM 3779 O O . ILE B 1 176 ? 17.778 12.179 -7.513 1 95.79 176 ILE B O 1
ATOM 3783 N N . PRO B 1 177 ? 19.666 11.168 -6.846 1 95.71 177 PRO B N 1
ATOM 3784 C CA . PRO B 1 177 ? 19.174 9.869 -7.309 1 95.71 177 PRO B CA 1
ATOM 3785 C C . PRO B 1 177 ? 17.839 9.483 -6.677 1 95.71 177 PRO B C 1
ATOM 3787 O O . PRO B 1 177 ? 17.716 9.462 -5.45 1 95.71 177 PRO B O 1
ATOM 3790 N N . CYS B 1 178 ? 16.892 9.207 -7.543 1 95.43 178 CYS B N 1
ATOM 3791 C CA . CYS B 1 178 ? 15.547 8.948 -7.043 1 95.43 178 CYS B CA 1
ATOM 3792 C C . CYS B 1 178 ? 14.825 7.933 -7.921 1 95.43 178 CYS B C 1
ATOM 3794 O O . CYS B 1 178 ? 14.97 7.95 -9.145 1 95.43 178 CYS B O 1
ATOM 3796 N N . THR B 1 179 ? 14.062 7.031 -7.299 1 94.16 179 THR B N 1
ATOM 3797 C CA . THR B 1 179 ? 13.223 6.059 -7.993 1 94.16 179 THR B CA 1
ATOM 3798 C C . THR B 1 179 ? 11.806 6.066 -7.427 1 94.16 179 THR B C 1
ATOM 3800 O O . THR B 1 179 ? 11.616 6.204 -6.216 1 94.16 179 THR B O 1
ATOM 3803 N N . VAL B 1 180 ? 10.862 5.96 -8.354 1 94.74 180 VAL B N 1
ATOM 3804 C CA . VAL B 1 180 ? 9.469 5.869 -7.928 1 94.74 180 VAL B CA 1
ATOM 3805 C C . VAL B 1 180 ? 9.075 4.404 -7.755 1 94.74 180 VAL B C 1
ATOM 3807 O O . VAL B 1 180 ? 9.333 3.578 -8.634 1 94.74 180 VAL B O 1
ATOM 3810 N N . VAL B 1 181 ? 8.464 4.202 -6.649 1 95.41 181 VAL B N 1
ATOM 3811 C CA . VAL B 1 181 ? 8.006 2.85 -6.347 1 95.41 181 VAL B CA 1
ATOM 3812 C C . VAL B 1 181 ? 6.48 2.823 -6.288 1 95.41 181 VAL B C 1
ATOM 3814 O O . VAL B 1 181 ? 5.855 3.767 -5.801 1 95.41 181 VAL B O 1
ATOM 3817 N N . LEU B 1 182 ? 5.888 1.747 -6.805 1 96.3 182 LEU B N 1
ATOM 3818 C CA . LEU B 1 182 ? 4.45 1.548 -6.658 1 96.3 182 LEU B CA 1
ATOM 3819 C C . LEU B 1 182 ? 4.054 1.514 -5.186 1 96.3 182 LEU B C 1
ATOM 3821 O O . LEU B 1 182 ? 4.814 1.028 -4.345 1 96.3 182 LEU B O 1
ATOM 3825 N N . ASP B 1 183 ? 2.849 1.989 -4.892 1 97.74 183 ASP B N 1
ATOM 3826 C CA . ASP B 1 183 ? 2.35 1.9 -3.524 1 97.74 183 ASP B CA 1
ATOM 3827 C C . ASP B 1 183 ? 2.251 0.445 -3.069 1 97.74 183 ASP B C 1
ATOM 3829 O O . ASP B 1 183 ? 2.316 0.157 -1.872 1 97.74 183 ASP B O 1
ATOM 3833 N N . THR B 1 184 ? 2.169 -0.501 -3.978 1 97 184 THR B N 1
ATOM 3834 C CA . THR B 1 184 ? 2.095 -1.928 -3.687 1 97 184 THR B CA 1
ATOM 3835 C C . THR B 1 184 ? 3.486 -2.503 -3.437 1 97 184 THR B C 1
ATOM 3837 O O . THR B 1 184 ? 3.621 -3.649 -3.003 1 97 184 THR B O 1
ATOM 3840 N N . ALA B 1 185 ? 4.551 -1.769 -3.627 1 96.23 185 ALA B N 1
ATOM 3841 C CA . ALA B 1 185 ? 5.892 -2.347 -3.653 1 96.23 185 ALA B CA 1
ATOM 3842 C C . ALA B 1 185 ? 6.723 -1.856 -2.471 1 96.23 185 ALA B C 1
ATOM 3844 O O . ALA B 1 185 ? 7.943 -2.032 -2.446 1 96.23 185 ALA B O 1
ATOM 3845 N N . VAL B 1 186 ? 6.087 -1.234 -1.527 1 97.8 186 VAL B N 1
ATOM 3846 C CA . VAL B 1 186 ? 6.805 -0.683 -0.382 1 97.8 186 VAL B CA 1
ATOM 3847 C C . VAL B 1 186 ? 7.49 -1.809 0.389 1 97.8 186 VAL B C 1
ATOM 3849 O O . VAL B 1 186 ? 8.686 -1.732 0.68 1 97.8 186 VAL B O 1
ATOM 3852 N N . ALA B 1 187 ? 6.741 -2.849 0.669 1 97.04 187 ALA B N 1
ATOM 3853 C CA . ALA B 1 187 ? 7.314 -3.969 1.412 1 97.04 187 ALA B CA 1
ATOM 3854 C C . ALA B 1 187 ? 8.423 -4.647 0.614 1 97.04 187 ALA B C 1
ATOM 3856 O O . ALA B 1 187 ? 9.384 -5.164 1.189 1 97.04 187 ALA B O 1
ATOM 3857 N N . TYR B 1 188 ? 8.288 -4.616 -0.692 1 94.83 188 TYR B N 1
ATOM 3858 C CA . TYR B 1 188 ? 9.271 -5.245 -1.567 1 94.83 188 TYR B CA 1
ATOM 3859 C C . TYR B 1 188 ? 10.635 -4.58 -1.422 1 94.83 188 TYR B C 1
ATOM 3861 O O . TYR B 1 188 ? 11.666 -5.256 -1.428 1 94.83 188 TYR B O 1
ATOM 3869 N N . VAL B 1 189 ? 10.703 -3.262 -1.218 1 95.12 189 VAL B N 1
ATOM 3870 C CA . VAL B 1 189 ? 11.966 -2.532 -1.271 1 95.12 189 VAL B CA 1
ATOM 3871 C C . VAL B 1 189 ? 12.46 -2.25 0.146 1 95.12 189 VAL B C 1
ATOM 3873 O O . VAL B 1 189 ? 13.58 -1.77 0.336 1 95.12 189 VAL B O 1
ATOM 3876 N N . ILE B 1 190 ? 11.72 -2.62 1.15 1 96.72 190 ILE B N 1
ATOM 3877 C CA . ILE B 1 190 ? 11.91 -2.109 2.504 1 96.72 190 ILE B CA 1
ATOM 3878 C C . ILE B 1 190 ? 13.262 -2.57 3.044 1 96.72 190 ILE B C 1
ATOM 3880 O O . ILE B 1 190 ? 13.904 -1.857 3.818 1 96.72 190 ILE B O 1
ATOM 3884 N N . ASP B 1 191 ? 13.728 -3.684 2.618 1 93.4 191 ASP B N 1
ATOM 3885 C CA . ASP B 1 191 ? 14.974 -4.232 3.145 1 93.4 191 ASP B CA 1
ATOM 3886 C C . ASP B 1 191 ? 16.175 -3.414 2.677 1 93.4 191 ASP B C 1
ATOM 3888 O O . ASP B 1 191 ? 17.258 -3.503 3.259 1 93.4 191 ASP B O 1
ATOM 3892 N N . ARG B 1 192 ? 16.012 -2.621 1.678 1 93.68 192 ARG B N 1
ATOM 3893 C CA . ARG B 1 192 ? 17.095 -1.804 1.14 1 93.68 192 ARG B CA 1
ATOM 3894 C C . ARG B 1 192 ? 17.042 -0.387 1.7 1 93.68 192 ARG B C 1
ATOM 3896 O O . ARG B 1 192 ? 17.93 0.426 1.432 1 93.68 192 ARG B O 1
ATOM 3903 N N . ILE B 1 193 ? 16.043 -0.069 2.433 1 97.01 193 ILE B N 1
ATOM 3904 C CA . ILE B 1 193 ? 15.824 1.264 2.985 1 97.01 193 ILE B CA 1
ATOM 3905 C C . ILE B 1 193 ? 16.548 1.393 4.324 1 97.01 193 ILE B C 1
ATOM 3907 O O . ILE B 1 193 ? 16.528 0.468 5.139 1 97.01 193 ILE B O 1
ATOM 3911 N N . ASP B 1 194 ? 17.119 2.503 4.539 1 98.05 194 ASP B N 1
ATOM 3912 C CA . ASP B 1 194 ? 17.796 2.755 5.807 1 98.05 194 ASP B CA 1
ATOM 3913 C C . ASP B 1 194 ? 16.904 3.551 6.757 1 98.05 194 ASP B C 1
ATOM 3915 O O . ASP B 1 194 ? 16.962 3.364 7.974 1 98.05 194 ASP B O 1
ATOM 3919 N N . LEU B 1 195 ? 16.137 4.42 6.161 1 97.95 195 LEU B N 1
ATOM 3920 C CA . LEU B 1 195 ? 15.293 5.289 6.974 1 97.95 195 LEU B CA 1
ATOM 3921 C C . LEU B 1 195 ? 14.092 5.782 6.175 1 97.95 195 LEU B C 1
ATOM 3923 O O . LEU B 1 195 ? 14.194 6.006 4.967 1 97.95 195 LEU B O 1
ATOM 3927 N N . CYS B 1 196 ? 12.979 5.92 6.866 1 98.83 196 CYS B N 1
ATOM 3928 C CA . CYS B 1 196 ? 11.77 6.475 6.268 1 98.83 196 CYS B CA 1
ATOM 3929 C C . CYS B 1 196 ? 11.52 7.895 6.76 1 98.83 196 CYS B C 1
ATOM 3931 O O . CYS B 1 196 ? 11.549 8.153 7.965 1 98.83 196 CYS B O 1
ATOM 3933 N N . LEU B 1 197 ? 11.337 8.819 5.837 1 98.81 197 LEU B N 1
ATOM 3934 C CA . LEU B 1 197 ? 10.997 10.202 6.152 1 98.81 197 LEU B CA 1
ATOM 3935 C C . LEU B 1 197 ? 9.602 10.548 5.643 1 98.81 197 LEU B C 1
ATOM 3937 O O . LEU B 1 197 ? 9.325 10.428 4.447 1 98.81 197 LEU B O 1
ATOM 3941 N N . VAL B 1 198 ? 8.775 10.971 6.539 1 98.72 198 VAL B N 1
ATOM 3942 C CA . VAL B 1 198 ? 7.441 11.399 6.129 1 98.72 198 VAL B CA 1
ATOM 3943 C C . VAL B 1 198 ? 7.134 12.772 6.721 1 98.72 198 VAL B C 1
ATOM 3945 O O . VAL B 1 198 ? 7.693 13.149 7.754 1 98.72 198 VAL B O 1
ATOM 3948 N N . GLY B 1 199 ? 6.332 13.503 6.006 1 97.65 199 GLY B N 1
ATOM 3949 C CA . GLY B 1 199 ? 5.798 14.736 6.565 1 97.65 199 GLY B CA 1
ATOM 3950 C C . GLY B 1 199 ? 4.545 14.522 7.393 1 97.65 199 GLY B C 1
ATOM 3951 O O . GLY B 1 199 ? 4.174 13.383 7.684 1 97.65 199 GLY B O 1
ATOM 3952 N N . ALA B 1 200 ? 3.984 15.615 7.822 1 96.35 200 ALA B N 1
ATOM 3953 C CA . ALA B 1 200 ? 2.708 15.579 8.531 1 96.35 200 ALA B CA 1
ATOM 3954 C C . ALA B 1 200 ? 1.864 16.808 8.205 1 96.35 200 ALA B C 1
ATOM 3956 O O . ALA B 1 200 ? 2.387 17.921 8.114 1 96.35 200 ALA B O 1
ATOM 3957 N N . GLU B 1 201 ? 0.64 16.518 7.961 1 92.89 201 GLU B N 1
ATOM 3958 C CA . GLU B 1 201 ? -0.309 17.622 7.854 1 92.89 201 GLU B CA 1
ATOM 3959 C C . GLU B 1 201 ? -0.667 18.177 9.23 1 92.89 201 GLU B C 1
ATOM 3961 O O . GLU B 1 201 ? -0.958 19.367 9.369 1 92.89 201 GLU B O 1
ATOM 3966 N N . ALA B 1 202 ? -0.627 17.28 10.127 1 93.34 202 ALA B N 1
ATOM 3967 C CA . ALA B 1 202 ? -0.839 17.626 11.53 1 93.34 202 ALA B CA 1
ATOM 3968 C C . ALA B 1 202 ? -0.289 16.541 12.452 1 93.34 202 ALA B C 1
ATOM 3970 O O . ALA B 1 202 ? -0.144 15.387 12.044 1 93.34 202 ALA B O 1
ATOM 3971 N N . VAL B 1 203 ? 0.03 16.951 13.643 1 94.92 203 VAL B N 1
ATOM 3972 C CA . VAL B 1 203 ? 0.481 16.031 14.682 1 94.92 203 VAL B CA 1
ATOM 3973 C C . VAL B 1 203 ? -0.512 16.034 15.842 1 94.92 203 VAL B C 1
ATOM 3975 O O . VAL B 1 203 ? -0.795 17.085 16.422 1 94.92 203 VAL B O 1
ATOM 3978 N N . ALA B 1 204 ? -1.033 14.87 16.093 1 92.87 204 ALA B N 1
ATOM 3979 C CA . ALA B 1 204 ? -1.982 14.738 17.196 1 92.87 204 ALA B CA 1
ATOM 3980 C C . ALA B 1 204 ? -1.265 14.767 18.543 1 92.87 204 ALA B C 1
ATOM 3982 O O . ALA B 1 204 ? -0.077 14.448 18.628 1 92.87 204 ALA B O 1
ATOM 3983 N N . GLU B 1 205 ? -1.999 15.058 19.546 1 90.96 205 GLU B N 1
ATOM 3984 C CA . GLU B 1 205 ? -1.443 15.12 20.894 1 90.96 205 GLU B CA 1
ATOM 3985 C C . GLU B 1 205 ? -0.918 13.758 21.338 1 90.96 205 GLU B C 1
ATOM 3987 O O . GLU B 1 205 ? 0.021 13.677 22.133 1 90.96 205 GLU B O 1
ATOM 3992 N N . SER B 1 206 ? -1.447 12.713 20.805 1 90.57 206 SER B N 1
ATOM 3993 C CA . SER B 1 206 ? -1.043 11.349 21.13 1 90.57 206 SER B CA 1
ATOM 3994 C C . SER B 1 206 ? 0.322 11.02 20.534 1 90.57 206 SER B C 1
ATOM 3996 O O . SER B 1 206 ? 0.942 10.021 20.903 1 90.57 206 SER B O 1
ATOM 3998 N N . GLY B 1 207 ? 0.679 11.882 19.629 1 94.5 207 GLY B N 1
ATOM 3999 C CA . GLY B 1 207 ? 1.951 11.636 18.967 1 94.5 207 GLY B CA 1
ATOM 4000 C C . GLY B 1 207 ? 1.799 10.988 17.604 1 94.5 207 GLY B C 1
ATOM 4001 O O . GLY B 1 207 ? 2.786 10.789 16.892 1 94.5 207 GLY B O 1
ATOM 4002 N N . GLY B 1 208 ? 0.559 10.679 17.289 1 95.64 208 GLY B N 1
ATOM 4003 C CA . GLY B 1 208 ? 0.311 10.222 15.931 1 95.64 208 GLY B CA 1
ATOM 4004 C C . GLY B 1 208 ? 0.266 11.353 14.92 1 95.64 208 GLY B C 1
ATOM 4005 O O . GLY B 1 208 ? 0.229 12.527 15.295 1 95.64 208 GLY B O 1
ATOM 4006 N N . ILE B 1 209 ? 0.342 11.008 13.67 1 96.34 209 ILE B N 1
ATOM 4007 C CA . ILE B 1 209 ? 0.356 12.066 12.666 1 96.34 209 ILE B CA 1
ATOM 4008 C C . ILE B 1 209 ? -0.736 11.81 11.63 1 96.34 209 ILE B C 1
ATOM 4010 O O . ILE B 1 209 ? -1.089 10.659 11.364 1 96.34 209 ILE B O 1
ATOM 4014 N N . PHE B 1 210 ? -1.26 12.887 11.09 1 94.21 210 PHE B N 1
ATOM 4015 C CA . PHE B 1 210 ? -2.103 12.862 9.901 1 94.21 210 PHE B CA 1
ATOM 4016 C C . PHE B 1 210 ? -1.29 13.187 8.654 1 94.21 210 PHE B C 1
ATOM 4018 O O . PHE B 1 210 ? -0.564 14.183 8.622 1 94.21 210 PHE B O 1
ATOM 4025 N N . ASN B 1 211 ? -1.378 12.376 7.725 1 94.98 211 ASN B N 1
ATOM 4026 C CA . ASN B 1 211 ? -0.645 12.584 6.481 1 94.98 211 ASN B CA 1
ATOM 4027 C C . ASN B 1 211 ? -1.335 11.904 5.303 1 94.98 211 ASN B C 1
ATOM 4029 O O . ASN B 1 211 ? -2.398 11.302 5.464 1 94.98 211 ASN B O 1
ATOM 4033 N N . ALA B 1 212 ? -0.75 12.091 4.147 1 94.85 212 ALA B N 1
ATOM 4034 C CA . ALA B 1 212 ? -1.293 11.48 2.937 1 94.85 212 ALA B CA 1
ATOM 4035 C C . ALA B 1 212 ? -1.598 10.001 3.158 1 94.85 212 ALA B C 1
ATOM 4037 O O . ALA B 1 212 ? -0.823 9.291 3.804 1 94.85 212 ALA B O 1
ATOM 4038 N N . ILE B 1 213 ? -2.768 9.555 2.625 1 95.16 213 ILE B N 1
ATOM 4039 C CA . ILE B 1 213 ? -3.144 8.149 2.726 1 95.16 213 ILE B CA 1
ATOM 4040 C C . ILE B 1 213 ? -1.987 7.271 2.256 1 95.16 213 ILE B C 1
ATOM 4042 O O . ILE B 1 213 ? -1.366 7.55 1.228 1 95.16 213 ILE B O 1
ATOM 4046 N N . GLY B 1 214 ? -1.633 6.246 3.048 1 97.15 214 GLY B N 1
ATOM 4047 C CA . GLY B 1 214 ? -0.5 5.382 2.755 1 97.15 214 GLY B CA 1
ATOM 4048 C C . GLY B 1 214 ? 0.626 5.512 3.763 1 97.15 214 GLY B C 1
ATOM 4049 O O . GLY B 1 214 ? 1.478 4.627 3.868 1 97.15 214 GLY B O 1
ATOM 4050 N N . SER B 1 215 ? 0.668 6.622 4.488 1 98.07 215 SER B N 1
ATOM 4051 C CA . SER B 1 215 ? 1.687 6.802 5.516 1 98.07 215 SER B CA 1
ATOM 4052 C C . SER B 1 215 ? 1.535 5.773 6.631 1 98.07 215 SER B C 1
ATOM 4054 O O . SER B 1 215 ? 2.529 5.264 7.153 1 98.07 215 SER B O 1
ATOM 4056 N N . TYR B 1 216 ? 0.327 5.49 6.977 1 97.62 216 TYR B N 1
ATOM 4057 C CA . TYR B 1 216 ? 0.029 4.518 8.023 1 97.62 216 TYR B CA 1
ATOM 4058 C C . TYR B 1 216 ? 0.577 3.143 7.662 1 97.62 216 TYR B C 1
ATOM 4060 O O . TYR B 1 216 ? 1.324 2.542 8.438 1 97.62 216 TYR B O 1
ATOM 4068 N N . GLN B 1 217 ? 0.279 2.671 6.464 1 98.52 217 GLN B N 1
ATOM 4069 C CA . GLN B 1 217 ? 0.721 1.332 6.09 1 98.52 217 GLN B CA 1
ATOM 4070 C C . GLN B 1 217 ? 2.227 1.297 5.85 1 98.52 217 GLN B C 1
ATOM 4072 O O . GLN B 1 217 ? 2.882 0.289 6.125 1 98.52 217 GLN B O 1
ATOM 4077 N N . LEU B 1 218 ? 2.788 2.413 5.297 1 98.77 218 LEU B N 1
ATOM 4078 C CA . LEU B 1 218 ? 4.239 2.497 5.166 1 98.77 218 LEU B CA 1
ATOM 4079 C C . LEU B 1 218 ? 4.918 2.316 6.519 1 98.77 218 LEU B C 1
ATOM 4081 O O . LEU B 1 218 ? 5.906 1.586 6.631 1 98.77 218 LEU B O 1
ATOM 4085 N N . SER B 1 219 ? 4.361 2.905 7.504 1 98.85 219 SER B N 1
ATOM 4086 C CA . SER B 1 219 ? 4.948 2.848 8.839 1 98.85 219 SER B CA 1
ATOM 4087 C C . SER B 1 219 ? 4.805 1.456 9.446 1 98.85 219 SER B C 1
ATOM 4089 O O . SER B 1 219 ? 5.676 1.007 10.195 1 98.85 219 SER B O 1
ATOM 4091 N N . ILE B 1 220 ? 3.694 0.779 9.206 1 98.82 220 ILE B N 1
ATOM 4092 C CA . ILE B 1 220 ? 3.525 -0.599 9.655 1 98.82 220 ILE B CA 1
ATOM 4093 C C . ILE B 1 220 ? 4.609 -1.479 9.038 1 98.82 220 ILE B C 1
ATOM 4095 O O . ILE B 1 220 ? 5.244 -2.274 9.736 1 98.82 220 ILE B O 1
ATOM 4099 N N . ILE B 1 221 ? 4.826 -1.308 7.758 1 98.8 221 ILE B N 1
ATOM 4100 C CA . ILE B 1 221 ? 5.8 -2.103 7.019 1 98.8 221 ILE B CA 1
ATOM 4101 C C . ILE B 1 221 ? 7.206 -1.806 7.535 1 98.8 221 ILE B C 1
ATOM 4103 O O . ILE B 1 221 ? 8.002 -2.724 7.752 1 98.8 221 ILE B O 1
ATOM 4107 N N . ALA B 1 222 ? 7.484 -0.532 7.708 1 98.85 222 ALA B N 1
ATOM 4108 C CA . ALA B 1 222 ? 8.795 -0.126 8.209 1 98.85 222 ALA B CA 1
ATOM 4109 C C . ALA B 1 222 ? 9.071 -0.736 9.58 1 98.85 222 ALA B C 1
ATOM 4111 O O . ALA B 1 222 ? 10.165 -1.246 9.831 1 98.85 222 ALA B O 1
ATOM 4112 N N . LYS B 1 223 ? 8.1 -0.67 10.453 1 98.52 223 LYS B N 1
ATOM 4113 C CA . LYS B 1 223 ? 8.256 -1.241 11.787 1 98.52 223 LYS B CA 1
ATOM 4114 C C . LYS B 1 223 ? 8.517 -2.743 11.715 1 98.52 223 LYS B C 1
ATOM 4116 O O . LYS B 1 223 ? 9.386 -3.262 12.419 1 98.52 223 LYS B O 1
ATOM 4121 N N . ALA B 1 224 ? 7.75 -3.421 10.909 1 97.9 224 ALA B N 1
ATOM 4122 C CA . ALA B 1 224 ? 7.934 -4.861 10.744 1 97.9 224 ALA B CA 1
ATOM 4123 C C . ALA B 1 224 ? 9.35 -5.183 10.275 1 97.9 224 ALA B C 1
ATOM 4125 O O . ALA B 1 224 ? 9.91 -6.221 10.637 1 97.9 224 ALA B O 1
ATOM 4126 N N . ALA B 1 225 ? 9.945 -4.333 9.499 1 97.51 225 ALA B N 1
ATOM 4127 C CA . ALA B 1 225 ? 11.284 -4.533 8.952 1 97.51 225 ALA B CA 1
ATOM 4128 C C . ALA B 1 225 ? 12.342 -3.883 9.839 1 97.51 225 ALA B C 1
ATOM 4130 O O . ALA B 1 225 ? 13.522 -3.843 9.482 1 97.51 225 ALA B O 1
ATOM 4131 N N . LYS B 1 226 ? 11.932 -3.275 10.921 1 98.15 226 LYS B N 1
ATOM 4132 C CA . LYS B 1 226 ? 12.815 -2.635 11.892 1 98.15 226 LYS B CA 1
ATOM 4133 C C . LYS B 1 226 ? 13.553 -1.454 11.269 1 98.15 226 LYS B C 1
ATOM 4135 O O . LYS B 1 226 ? 14.762 -1.301 11.457 1 98.15 226 LYS B O 1
ATOM 4140 N N . LYS B 1 227 ? 12.873 -0.727 10.461 1 98.61 227 LYS B N 1
ATOM 4141 C CA . LYS B 1 227 ? 13.388 0.514 9.892 1 98.61 227 LYS B CA 1
ATOM 4142 C C . LYS B 1 227 ? 12.834 1.729 10.631 1 98.61 227 LYS B C 1
ATOM 4144 O O . LYS B 1 227 ? 11.638 1.792 10.923 1 98.61 227 LYS B O 1
ATOM 4149 N N . PRO B 1 228 ? 13.635 2.701 10.969 1 98.7 228 PRO B N 1
ATOM 4150 C CA . PRO B 1 228 ? 13.124 3.879 11.673 1 98.7 228 PRO B CA 1
ATOM 4151 C C . PRO B 1 228 ? 12.253 4.765 10.786 1 98.7 228 PRO B C 1
ATOM 4153 O O . PRO B 1 228 ? 12.542 4.93 9.598 1 98.7 228 PRO B O 1
ATOM 4156 N N . VAL B 1 229 ? 11.213 5.279 11.363 1 98.86 229 VAL B N 1
ATOM 4157 C CA . VAL B 1 229 ? 10.319 6.226 10.705 1 98.86 229 VAL B CA 1
ATOM 4158 C C . VAL B 1 229 ? 10.399 7.582 11.402 1 98.86 229 VAL B C 1
ATOM 4160 O O . VAL B 1 229 ? 10.062 7.702 12.582 1 98.86 229 VAL B O 1
ATOM 4163 N N . PHE B 1 230 ? 10.821 8.599 10.683 1 98.85 230 PHE B N 1
ATOM 4164 C CA . PHE B 1 230 ? 10.878 9.961 11.201 1 98.85 230 PHE B CA 1
ATOM 4165 C C . PHE B 1 230 ? 9.792 10.825 10.57 1 98.85 230 PHE B C 1
ATOM 4167 O O . PHE B 1 230 ? 9.722 10.948 9.346 1 98.85 230 PHE B O 1
ATOM 4174 N N . ALA B 1 231 ? 8.998 11.365 11.409 1 98.78 231 ALA B N 1
ATOM 4175 C CA . ALA B 1 231 ? 8.019 12.348 10.951 1 98.78 231 ALA B CA 1
ATOM 4176 C C . ALA B 1 231 ? 8.537 13.77 11.145 1 98.78 231 ALA B C 1
ATOM 4178 O O . ALA B 1 231 ? 8.885 14.164 12.26 1 98.78 231 ALA B O 1
ATOM 4179 N N . LEU B 1 232 ? 8.647 14.496 10.082 1 98.52 232 LEU B N 1
ATOM 4180 C CA . LEU B 1 232 ? 9.062 15.894 10.126 1 98.52 232 LEU B CA 1
ATOM 4181 C C . LEU B 1 232 ? 7.85 16.82 10.149 1 98.52 232 LEU B C 1
ATOM 4183 O O . LEU B 1 232 ? 7.018 16.783 9.24 1 98.52 232 LEU B O 1
ATOM 4187 N N . ALA B 1 233 ? 7.76 17.628 11.174 1 96.46 233 ALA B N 1
ATOM 4188 C CA . ALA B 1 233 ? 6.581 18.482 11.292 1 96.46 233 ALA B CA 1
ATOM 4189 C C . ALA B 1 233 ? 6.903 19.759 12.062 1 96.46 233 ALA B C 1
ATOM 4191 O O . ALA B 1 233 ? 7.533 19.71 13.121 1 96.46 233 ALA B O 1
ATOM 4192 N N . GLU B 1 234 ? 6.488 20.845 11.55 1 94.42 234 GLU B N 1
ATOM 4193 C CA . GLU B 1 234 ? 6.596 22.113 12.266 1 94.42 234 GLU B CA 1
ATOM 4194 C C . GLU B 1 234 ? 5.65 22.154 13.463 1 94.42 234 GLU B C 1
ATOM 4196 O O . GLU B 1 234 ? 4.528 21.65 13.391 1 94.42 234 GLU B O 1
ATOM 4201 N N . SER B 1 235 ? 6.016 22.78 14.458 1 91.79 235 SER B N 1
ATOM 4202 C CA . SER B 1 235 ? 5.271 22.776 15.712 1 91.79 235 SER B CA 1
ATOM 4203 C C . SER B 1 235 ? 3.9 23.422 15.543 1 91.79 235 SER B C 1
ATOM 4205 O O . SER B 1 235 ? 2.956 23.083 16.26 1 91.79 235 SER B O 1
ATOM 4207 N N . PHE B 1 236 ? 3.788 24.291 14.557 1 90.64 236 PHE B N 1
ATOM 4208 C CA . PHE B 1 236 ? 2.501 24.952 14.374 1 90.64 236 PHE B CA 1
ATOM 4209 C C . PHE B 1 236 ? 1.479 23.993 13.777 1 90.64 236 PHE B C 1
ATOM 4211 O O . PHE B 1 236 ? 0.306 24.341 13.629 1 90.64 236 PHE B O 1
ATOM 4218 N N . LYS B 1 237 ? 1.839 22.747 13.475 1 93.29 237 LYS B N 1
ATOM 4219 C CA . LYS B 1 237 ? 0.94 21.716 12.963 1 93.29 237 LYS B CA 1
ATOM 4220 C C . LYS B 1 237 ? 0.459 20.8 14.084 1 93.29 237 LYS B C 1
ATOM 4222 O O . LYS B 1 237 ? -0.248 19.822 13.833 1 93.29 237 LYS B O 1
ATOM 4227 N N . PHE B 1 238 ? 0.881 21.081 15.319 1 91.48 238 PHE B N 1
ATOM 4228 C CA . PHE B 1 238 ? 0.476 20.257 16.451 1 91.48 238 PHE B CA 1
ATOM 4229 C C . PHE B 1 238 ? -0.949 20.589 16.88 1 91.48 238 PHE B C 1
ATOM 4231 O O . PHE B 1 238 ? -1.295 21.76 17.045 1 91.48 238 PHE B O 1
ATOM 4238 N N . LEU B 1 239 ? -1.698 19.522 17.046 1 88.22 239 LEU B N 1
ATOM 4239 C CA . LEU B 1 239 ? -3.105 19.661 17.408 1 88.22 239 LEU B CA 1
ATOM 4240 C C . LEU B 1 239 ? -3.392 18.982 18.743 1 88.22 239 LEU B C 1
ATOM 4242 O O . LEU B 1 239 ? -2.833 17.923 19.038 1 88.22 239 LEU B O 1
ATOM 4246 N N . ARG B 1 240 ? -4.367 19.649 19.402 1 84.71 240 ARG B N 1
ATOM 4247 C CA . ARG B 1 240 ? -4.909 18.995 20.589 1 84.71 240 ARG B CA 1
ATOM 4248 C C . ARG B 1 240 ? -6.037 18.037 20.22 1 84.71 240 ARG B C 1
ATOM 4250 O O . ARG B 1 240 ? -7.207 18.311 20.499 1 84.71 240 ARG B O 1
ATOM 4257 N N . LEU B 1 241 ? -5.677 17.047 19.543 1 84.12 241 LEU B N 1
ATOM 4258 C CA . LEU B 1 241 ? -6.605 16.016 19.092 1 84.12 241 LEU B CA 1
ATOM 4259 C C . LEU B 1 241 ? -6.123 14.63 19.51 1 84.12 241 LEU B C 1
ATOM 4261 O O . LEU B 1 241 ? -4.926 14.342 19.452 1 84.12 241 LEU B O 1
ATOM 4265 N N . PHE B 1 242 ? -7.141 13.778 19.923 1 82.38 242 PHE B N 1
ATOM 4266 C CA . PHE B 1 242 ? -6.83 12.426 20.372 1 82.38 242 PHE B CA 1
ATOM 4267 C C . PHE B 1 242 ? -7.625 11.396 19.578 1 82.38 242 PHE B C 1
ATOM 4269 O O . PHE B 1 242 ? -8.57 10.799 20.097 1 82.38 242 PHE B O 1
ATOM 4276 N N . PRO B 1 243 ? -7.144 11.179 18.382 1 83.85 243 PRO B N 1
ATOM 4277 C CA . PRO B 1 243 ? -7.858 10.162 17.606 1 83.85 243 PRO B CA 1
ATOM 4278 C C . PRO B 1 243 ? -7.651 8.751 18.152 1 83.85 243 PRO B C 1
ATOM 4280 O O . PRO B 1 243 ? -6.546 8.406 18.578 1 83.85 243 PRO B O 1
ATOM 4283 N N . LEU B 1 244 ? -8.757 7.976 18.149 1 77.88 244 LEU B N 1
ATOM 4284 C CA . LEU B 1 244 ? -8.657 6.597 18.614 1 77.88 244 LEU B CA 1
ATOM 4285 C C . LEU B 1 244 ? -8.54 5.633 17.438 1 77.88 244 LEU B C 1
ATOM 4287 O O . LEU B 1 244 ? -8.118 4.487 17.608 1 77.88 244 LEU B O 1
ATOM 4291 N N . SER B 1 245 ? -8.956 6.12 16.33 1 79.89 245 SER B N 1
ATOM 4292 C CA . SER B 1 245 ? -8.907 5.271 15.145 1 79.89 245 SER B CA 1
ATOM 4293 C C . SER B 1 245 ? -8.924 6.103 13.867 1 79.89 245 SER B C 1
ATOM 4295 O O . SER B 1 245 ? -8.964 7.334 13.922 1 79.89 245 SER B O 1
ATOM 4297 N N . GLN B 1 246 ? -8.81 5.419 12.724 1 82.3 246 GLN B N 1
ATOM 4298 C CA . GLN B 1 246 ? -8.872 6.057 11.414 1 82.3 246 GLN B CA 1
ATOM 4299 C C . GLN B 1 246 ? -10.182 6.819 11.234 1 82.3 246 GLN B C 1
ATOM 4301 O O . GLN B 1 246 ? -10.245 7.786 10.472 1 82.3 246 GLN B O 1
ATOM 4306 N N . TYR B 1 247 ? -11.127 6.43 11.968 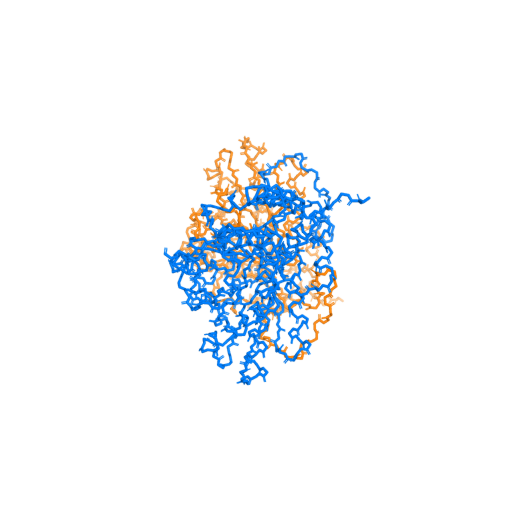1 76.94 247 TYR B N 1
ATOM 4307 C CA . TYR B 1 247 ? -12.468 6.951 11.726 1 76.94 247 TYR B CA 1
ATOM 4308 C C . TYR B 1 247 ? -12.734 8.187 12.576 1 76.94 247 TYR B C 1
ATOM 4310 O O . TYR B 1 247 ? -13.791 8.813 12.459 1 76.94 247 TYR B O 1
ATOM 4318 N N . ASP B 1 248 ? -11.704 8.571 13.394 1 73.48 248 ASP B N 1
ATOM 4319 C CA . ASP B 1 248 ? -11.773 9.805 14.171 1 73.48 248 ASP B CA 1
ATOM 4320 C C . ASP B 1 248 ? -11.1 10.958 13.432 1 73.48 248 ASP B C 1
ATOM 4322 O O . ASP B 1 248 ? -11.026 12.075 13.948 1 73.48 248 ASP B O 1
ATOM 4326 N N . VAL B 1 249 ? -10.555 10.62 12.349 1 68.61 249 VAL B N 1
ATOM 4327 C CA . VAL B 1 249 ? -9.964 11.666 11.521 1 68.61 249 VAL B CA 1
ATOM 4328 C C . VAL B 1 249 ? -11.057 12.603 11.013 1 68.61 249 VAL B C 1
ATOM 4330 O O . VAL B 1 249 ? -12.033 12.157 10.406 1 68.61 249 VAL B O 1
ATOM 4333 N N . PRO B 1 250 ? -10.973 13.844 11.617 1 61.27 250 PRO B N 1
ATOM 4334 C CA . PRO B 1 250 ? -12.006 14.785 11.178 1 61.27 250 PRO B CA 1
ATOM 4335 C C . PRO B 1 250 ? -12.029 14.972 9.663 1 61.27 250 PRO B C 1
ATOM 4337 O O . PRO B 1 250 ? -11.006 15.313 9.064 1 61.27 250 PRO B O 1
ATOM 4340 N N . HIS B 1 251 ? -12.474 14.05 9.013 1 59.24 251 HIS B N 1
ATOM 4341 C CA . HIS B 1 251 ? -12.628 14.262 7.579 1 59.24 251 HIS B CA 1
ATOM 4342 C C . HIS B 1 251 ? -14.09 14.491 7.209 1 59.24 251 HIS B C 1
ATOM 4344 O O . HIS B 1 251 ? -14.987 13.893 7.808 1 59.24 251 HIS B O 1
ATOM 4350 N N . ALA B 1 252 ? -14.305 15.654 6.879 1 53.4 252 ALA B N 1
ATOM 4351 C CA . ALA B 1 252 ? -15.652 15.649 6.313 1 53.4 252 ALA B CA 1
ATOM 4352 C C . ALA B 1 252 ? -15.973 14.3 5.676 1 53.4 252 ALA B C 1
ATOM 4354 O O . ALA B 1 252 ? -17.018 13.708 5.955 1 53.4 252 ALA B O 1
ATOM 4355 N N . ALA B 1 253 ? -15.597 14.057 4.468 1 50.9 253 ALA B N 1
ATOM 4356 C CA . ALA B 1 253 ? -16.139 13.315 3.333 1 50.9 253 ALA B CA 1
ATOM 4357 C C . ALA B 1 253 ? -15.825 11.827 3.45 1 50.9 253 ALA B C 1
ATOM 4359 O O . ALA B 1 253 ? -16.72 10.986 3.339 1 50.9 253 ALA B O 1
ATOM 4360 N N . ARG B 1 254 ? -14.383 11.387 3.157 1 61.72 254 ARG B N 1
ATOM 4361 C CA . ARG B 1 254 ? -14.303 10.168 2.359 1 61.72 254 ARG B CA 1
ATOM 4362 C C . ARG B 1 254 ? -13.898 8.976 3.22 1 61.72 254 ARG B C 1
ATOM 4364 O O . ARG B 1 254 ? -12.763 8.904 3.696 1 61.72 254 ARG B O 1
ATOM 4371 N N . CYS B 1 255 ? -14.817 8.453 4.012 1 67.17 255 CYS B N 1
ATOM 4372 C CA . CYS B 1 255 ? -14.58 7.132 4.583 1 67.17 255 CYS B CA 1
ATOM 4373 C C . CYS B 1 255 ? -14.983 6.035 3.605 1 67.17 255 CYS B C 1
ATOM 4375 O O . CYS B 1 255 ? -16.032 6.123 2.964 1 67.17 255 CYS B O 1
ATOM 4377 N N . ILE B 1 256 ? -14.043 5.212 3.469 1 72.88 256 ILE B N 1
ATOM 4378 C CA . ILE B 1 256 ? -14.413 4.076 2.63 1 72.88 256 ILE B CA 1
ATOM 4379 C C . ILE B 1 256 ? -15.666 3.407 3.19 1 72.88 256 ILE B C 1
ATOM 4381 O O . ILE B 1 256 ? -15.664 2.922 4.324 1 72.88 256 ILE B O 1
ATOM 4385 N N . PRO B 1 257 ? -16.695 3.501 2.481 1 73 257 PRO B N 1
ATOM 4386 C CA . PRO B 1 257 ? -17.909 2.841 2.965 1 73 257 PRO B CA 1
ATOM 4387 C C . PRO B 1 257 ? -17.786 1.319 2.987 1 73 257 PRO B C 1
ATOM 4389 O O . PRO B 1 257 ? -16.931 0.756 2.298 1 73 257 PRO B O 1
ATOM 4392 N N . LEU B 1 258 ? -18.651 0.76 3.841 1 80.48 258 LEU B N 1
ATOM 4393 C CA . LEU B 1 258 ? -18.803 -0.684 3.706 1 80.48 258 LEU B CA 1
ATOM 4394 C C . LEU B 1 258 ? -19.31 -1.049 2.314 1 80.48 258 LEU B C 1
ATOM 4396 O O . LEU B 1 258 ? -20.162 -0.353 1.757 1 80.48 258 LEU B O 1
ATOM 4400 N N . PRO B 1 259 ? -18.717 -2.053 1.74 1 85.25 259 PRO B N 1
ATOM 4401 C CA . PRO B 1 259 ? -19.146 -2.433 0.392 1 85.25 259 PRO B CA 1
ATOM 4402 C C . PRO B 1 259 ? -20.658 -2.618 0.285 1 85.25 259 PRO B C 1
ATOM 4404 O O . PRO B 1 259 ? -21.287 -3.143 1.207 1 85.25 259 PRO B O 1
ATOM 4407 N N . ALA B 1 260 ? -21.234 -2.076 -0.816 1 82.1 260 ALA B N 1
ATOM 4408 C CA . ALA B 1 260 ? -22.664 -2.187 -1.092 1 82.1 260 ALA B CA 1
ATOM 4409 C C . ALA B 1 260 ? -22.913 -2.574 -2.547 1 82.1 260 ALA B C 1
ATOM 4411 O O . ALA B 1 260 ? -22.051 -2.373 -3.406 1 82.1 260 ALA B O 1
ATOM 4412 N N . VAL B 1 261 ? -24.017 -3.199 -2.793 1 79.06 261 VAL B N 1
ATOM 4413 C CA . VAL B 1 261 ? -24.361 -3.718 -4.112 1 79.06 261 VAL B CA 1
ATOM 4414 C C . VAL B 1 261 ? -24.641 -2.56 -5.067 1 79.06 261 VAL B C 1
ATOM 4416 O O . VAL B 1 261 ? -24.284 -2.619 -6.246 1 79.06 261 VAL B O 1
ATOM 4419 N N . ASP B 1 262 ? -25.154 -1.528 -4.593 1 71.15 262 ASP B N 1
ATOM 4420 C CA . ASP B 1 262 ? -25.662 -0.473 -5.465 1 71.15 262 ASP B CA 1
ATOM 4421 C C . ASP B 1 262 ? -24.649 0.661 -5.603 1 71.15 262 ASP B C 1
ATOM 4423 O O . ASP B 1 262 ? -24.998 1.765 -6.026 1 71.15 262 ASP B O 1
ATOM 4427 N N . GLU B 1 263 ? -23.546 0.275 -5.397 1 69.88 263 GLU B N 1
ATOM 4428 C CA . GLU B 1 263 ? -22.538 1.319 -5.556 1 69.88 263 GLU B CA 1
ATOM 4429 C C . GLU B 1 263 ? -22.218 1.557 -7.029 1 69.88 263 GLU B C 1
ATOM 4431 O O . GLU B 1 263 ? -21.872 0.622 -7.754 1 69.88 263 GLU B O 1
ATOM 4436 N N . ASP B 1 264 ? -22.678 2.641 -7.517 1 73.39 264 ASP B N 1
ATOM 4437 C CA . ASP B 1 264 ? -22.342 2.977 -8.897 1 73.39 264 ASP B CA 1
ATOM 4438 C C . ASP B 1 264 ? -21.063 3.808 -8.964 1 73.39 264 ASP B C 1
ATOM 4440 O O . ASP B 1 264 ? -21.112 5.039 -8.91 1 73.39 264 ASP B O 1
ATOM 4444 N N . ALA B 1 265 ? -20.018 3.127 -8.996 1 77.06 265 ALA B N 1
ATOM 4445 C CA . ALA B 1 265 ? -18.75 3.847 -9.068 1 77.06 265 ALA B CA 1
ATOM 4446 C C . ALA B 1 265 ? -18.185 3.824 -10.486 1 77.06 265 ALA B C 1
ATOM 4448 O O . ALA B 1 265 ? -17.025 4.179 -10.705 1 77.06 265 ALA B O 1
ATOM 4449 N N . GLY B 1 266 ? -19.06 3.485 -11.483 1 81.89 266 GLY B N 1
ATOM 4450 C CA . GLY B 1 266 ? -18.598 3.439 -12.861 1 81.89 266 GLY B CA 1
ATOM 4451 C C . GLY B 1 266 ? -17.809 2.184 -13.184 1 81.89 266 GLY B C 1
ATOM 4452 O O . GLY B 1 266 ? -17.626 1.32 -12.323 1 81.89 266 GLY B O 1
ATOM 4453 N N . VAL B 1 267 ? -17.402 2.053 -14.468 1 86.44 267 VAL B N 1
ATOM 4454 C CA . VAL B 1 267 ? -16.663 0.894 -14.955 1 86.44 267 VAL B CA 1
ATOM 4455 C C . VAL B 1 267 ? -15.191 1.258 -15.137 1 86.44 267 VAL B C 1
ATOM 4457 O O . VAL B 1 267 ? -14.865 2.215 -15.844 1 86.44 267 VAL B O 1
ATOM 4460 N N . PRO B 1 268 ? -14.406 0.56 -14.389 1 88.87 268 PRO B N 1
ATOM 4461 C CA . PRO B 1 268 ? -12.982 0.831 -14.599 1 88.87 268 PRO B CA 1
ATOM 4462 C C . PRO B 1 268 ? -12.565 0.694 -16.062 1 88.87 268 PRO B C 1
ATOM 4464 O O . PRO B 1 268 ? -13.136 -0.115 -16.797 1 88.87 268 PRO B O 1
ATOM 4467 N N . GLU B 1 269 ? -11.593 1.537 -16.44 1 84.51 269 GLU B N 1
ATOM 4468 C CA . GLU B 1 269 ? -11.046 1.476 -17.792 1 84.51 269 GLU B CA 1
ATOM 4469 C C . GLU B 1 269 ? -9.523 1.378 -17.768 1 84.51 269 GLU B C 1
ATOM 4471 O O . GLU B 1 269 ? -8.865 2.055 -16.976 1 84.51 269 GLU B O 1
ATOM 4476 N N . ASP B 1 270 ? -8.998 0.517 -18.6 1 82.39 270 ASP B N 1
ATOM 4477 C CA . ASP B 1 270 ? -7.561 0.366 -18.807 1 82.39 270 ASP B CA 1
ATOM 4478 C C . ASP B 1 270 ? -6.849 0.036 -17.497 1 82.39 270 ASP B C 1
ATOM 4480 O O . ASP B 1 270 ? -5.779 0.578 -17.212 1 82.39 270 ASP B O 1
ATOM 4484 N N . GLY B 1 271 ? -7.59 -0.643 -16.651 1 85.48 271 GLY B N 1
ATOM 4485 C CA . GLY B 1 271 ? -6.973 -1.101 -15.417 1 85.48 271 GLY B CA 1
ATOM 4486 C C . GLY B 1 271 ? -6.804 0.001 -14.389 1 85.48 271 GLY B C 1
ATOM 4487 O O . GLY B 1 271 ? -5.931 -0.079 -13.522 1 85.48 271 GLY B O 1
ATOM 4488 N N . ARG B 1 272 ? -7.662 1.077 -14.546 1 91.23 272 ARG B N 1
ATOM 4489 C CA . ARG B 1 272 ? -7.562 2.213 -13.635 1 91.23 272 ARG B CA 1
ATOM 4490 C C . ARG B 1 272 ? -8.901 2.497 -12.964 1 91.23 272 ARG B C 1
ATOM 4492 O O . ARG B 1 272 ? -9.958 2.285 -13.561 1 91.23 272 ARG B O 1
ATOM 4499 N N . MET B 1 273 ? -8.802 2.972 -11.78 1 93.81 273 MET B N 1
ATOM 4500 C CA . MET B 1 273 ? -9.999 3.391 -11.056 1 93.81 273 MET B CA 1
ATOM 4501 C C . MET B 1 273 ? -10.651 4.592 -11.731 1 93.81 273 MET B C 1
ATOM 4503 O O . MET B 1 273 ? -9.96 5.458 -12.271 1 93.81 273 MET B O 1
ATOM 4507 N N . THR B 1 274 ? -12 4.658 -11.689 1 93.71 274 THR B N 1
ATOM 4508 C CA . THR B 1 274 ? -12.718 5.858 -12.104 1 93.71 274 THR B CA 1
ATOM 4509 C C . THR B 1 274 ? -12.573 6.962 -11.06 1 93.71 274 THR B C 1
ATOM 4511 O O . THR B 1 274 ? -12.243 6.691 -9.904 1 93.71 274 THR B O 1
ATOM 4514 N N . PRO B 1 275 ? -12.811 8.159 -11.477 1 90.96 275 PRO B N 1
ATOM 4515 C CA . PRO B 1 275 ? -12.796 9.246 -10.495 1 90.96 275 PRO B CA 1
ATOM 4516 C C . PRO B 1 275 ? -13.759 9.005 -9.334 1 90.96 275 PRO B C 1
ATOM 4518 O O . PRO B 1 275 ? -13.455 9.361 -8.192 1 90.96 275 PRO B O 1
ATOM 4521 N N . ALA B 1 276 ? -14.83 8.402 -9.604 1 90.67 276 ALA B N 1
ATOM 4522 C CA . ALA B 1 276 ? -15.823 8.12 -8.57 1 90.67 276 ALA B CA 1
ATOM 4523 C C . ALA B 1 276 ? -15.296 7.096 -7.57 1 90.67 276 ALA B C 1
ATOM 4525 O O . ALA B 1 276 ? -15.554 7.203 -6.368 1 90.67 276 ALA B O 1
ATOM 4526 N N . MET B 1 277 ? -14.617 6.093 -8.035 1 91.45 277 MET B N 1
ATOM 4527 C CA . MET B 1 277 ? -13.998 5.101 -7.161 1 91.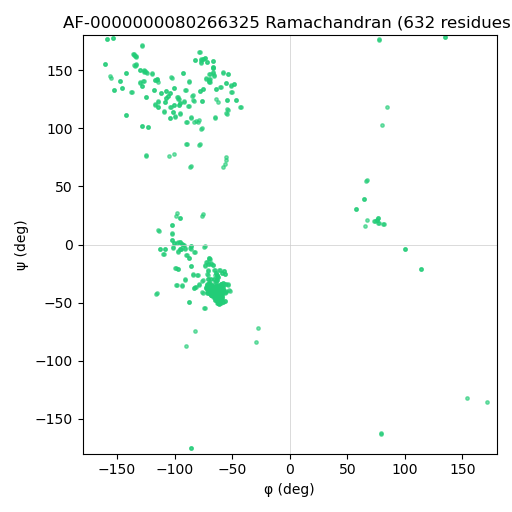45 277 MET B CA 1
ATOM 4528 C C . MET B 1 277 ? -12.939 5.744 -6.272 1 91.45 277 MET B C 1
ATOM 4530 O O . MET B 1 277 ? -12.886 5.477 -5.07 1 91.45 277 MET B O 1
ATOM 4534 N N . GLU B 1 278 ? -12.129 6.59 -6.895 1 91.37 278 GLU B N 1
ATOM 4535 C CA . GLU B 1 278 ? -11.071 7.268 -6.15 1 91.37 278 GLU B CA 1
ATOM 4536 C C . GLU B 1 278 ? -11.653 8.193 -5.085 1 91.37 278 GLU B C 1
ATOM 4538 O O . GLU B 1 278 ? -11.109 8.3 -3.984 1 91.37 278 GLU B O 1
ATOM 4543 N N . ALA B 1 279 ? -12.73 8.814 -5.395 1 88.11 279 ALA B N 1
ATOM 4544 C CA . ALA B 1 279 ? -13.351 9.791 -4.505 1 88.11 279 ALA B CA 1
ATOM 4545 C C . ALA B 1 279 ? -13.888 9.121 -3.244 1 88.11 279 ALA B C 1
ATOM 4547 O O . ALA B 1 279 ? -14.077 9.777 -2.217 1 88.11 279 ALA B O 1
ATOM 4548 N N . ARG B 1 280 ? -14.059 7.838 -3.241 1 88.63 280 ARG B N 1
ATOM 4549 C CA . ARG B 1 280 ? -14.58 7.103 -2.094 1 88.63 280 ARG B CA 1
ATOM 4550 C C . ARG B 1 280 ? -13.457 6.711 -1.139 1 88.63 280 ARG B C 1
ATOM 4552 O O . ARG B 1 280 ? -13.715 6.27 -0.017 1 88.63 280 ARG B O 1
ATOM 4559 N N . ASN B 1 281 ? -12.269 6.879 -1.595 1 91.46 281 ASN B N 1
ATOM 4560 C CA . ASN B 1 281 ? -11.103 6.59 -0.767 1 91.46 281 ASN B CA 1
ATOM 4561 C C . ASN B 1 281 ? -10.618 7.833 -0.027 1 91.46 281 ASN B C 1
ATOM 4563 O O . ASN B 1 281 ? -10.736 8.949 -0.537 1 91.46 281 ASN B O 1
ATOM 4567 N N . PRO B 1 282 ? -10.1 7.618 1.125 1 90.31 282 PRO B N 1
ATOM 4568 C CA . PRO B 1 282 ? -9.595 8.767 1.879 1 90.31 282 PRO B CA 1
ATOM 4569 C C . PRO B 1 282 ? -8.312 9.345 1.285 1 90.31 282 PRO B C 1
ATOM 4571 O O . PRO B 1 282 ? -7.572 8.636 0.598 1 90.31 282 PRO B O 1
ATOM 4574 N N . LEU B 1 283 ? -8.104 10.592 1.601 1 90.97 283 LEU B N 1
ATOM 4575 C CA . LEU B 1 283 ? -6.892 11.251 1.127 1 90.97 283 LEU B CA 1
ATOM 4576 C C . LEU B 1 283 ? -5.812 11.241 2.204 1 90.97 283 LEU B C 1
ATOM 4578 O O . LEU B 1 283 ? -4.628 11.409 1.903 1 90.97 283 LEU B O 1
ATOM 4582 N N . ILE B 1 284 ? -6.246 11.073 3.44 1 91.82 284 ILE B N 1
ATOM 4583 C CA . ILE B 1 284 ? -5.331 11.136 4.575 1 91.82 284 ILE B CA 1
ATOM 4584 C C . ILE B 1 284 ? -5.589 9.958 5.512 1 91.82 284 ILE B C 1
ATOM 4586 O O . ILE B 1 284 ? -6.684 9.391 5.52 1 91.82 284 ILE B O 1
ATOM 4590 N N . ASP B 1 285 ? -4.593 9.589 6.227 1 93.47 285 ASP B N 1
ATOM 4591 C CA . ASP B 1 285 ? -4.75 8.589 7.279 1 93.47 285 ASP B CA 1
ATOM 4592 C C . ASP B 1 285 ? -4.038 9.021 8.559 1 93.47 285 ASP B C 1
ATOM 4594 O O . ASP B 1 285 ? -3.356 10.048 8.579 1 93.47 285 ASP B O 1
ATOM 4598 N N . TYR B 1 286 ? -4.422 8.389 9.573 1 94.32 286 TYR B N 1
ATOM 4599 C CA . TYR B 1 286 ? -3.822 8.607 10.885 1 94.32 286 TYR B CA 1
ATOM 4600 C C . TYR B 1 286 ? -2.803 7.52 11.205 1 94.32 286 TYR B C 1
ATOM 4602 O O . TYR B 1 286 ? -3.158 6.347 11.337 1 94.32 286 TYR B O 1
ATOM 4610 N N . THR B 1 287 ? -1.535 7.91 11.218 1 96.8 287 THR B N 1
ATOM 4611 C CA . THR B 1 287 ? -0.47 6.989 11.599 1 96.8 287 THR B CA 1
ATOM 4612 C C . THR B 1 287 ? -0.316 6.938 13.116 1 96.8 287 THR B C 1
ATOM 4614 O O . THR B 1 287 ? -0.049 7.959 13.753 1 96.8 287 THR B O 1
ATOM 4617 N N . LEU B 1 288 ? -0.403 5.8 13.699 1 96.32 288 LEU B N 1
ATOM 4618 C CA . LEU B 1 288 ? -0.378 5.617 15.146 1 96.32 288 LEU B CA 1
ATOM 4619 C C . LEU B 1 288 ? 0.989 5.981 15.716 1 96.32 288 LEU B C 1
ATOM 4621 O O . LEU B 1 288 ? 2.012 5.794 15.054 1 96.32 288 LEU B O 1
ATOM 4625 N N . PRO B 1 289 ? 0.981 6.489 16.941 1 96.5 289 PRO B N 1
ATOM 4626 C CA . PRO B 1 289 ? 2.228 6.944 17.561 1 96.5 289 PRO B CA 1
ATOM 4627 C C . PRO B 1 289 ? 3.271 5.834 17.672 1 96.5 289 PRO B C 1
ATOM 4629 O O . PRO B 1 289 ? 4.467 6.086 17.504 1 96.5 289 PRO B O 1
ATOM 4632 N N . GLU B 1 290 ? 2.899 4.619 17.902 1 97.07 290 GLU B N 1
ATOM 4633 C CA . GLU B 1 290 ? 3.833 3.525 18.149 1 97.07 290 GLU B CA 1
ATOM 4634 C C . GLU B 1 290 ? 4.607 3.164 16.885 1 97.07 290 GLU B C 1
ATOM 4636 O O . GLU B 1 290 ? 5.61 2.449 16.947 1 97.07 290 GLU B O 1
ATOM 4641 N N . LEU B 1 291 ? 4.162 3.671 15.766 1 98.19 291 LEU B N 1
ATOM 4642 C CA . LEU B 1 291 ? 4.79 3.342 14.491 1 98.19 291 LEU B CA 1
ATOM 4643 C C . LEU B 1 291 ? 5.815 4.402 14.1 1 98.19 291 LEU B C 1
ATOM 4645 O O . LEU B 1 291 ? 6.497 4.266 13.082 1 98.19 291 LEU B O 1
ATOM 4649 N N . ILE B 1 292 ? 5.904 5.425 14.882 1 98.36 292 ILE B N 1
ATOM 4650 C CA . ILE B 1 292 ? 6.803 6.54 14.604 1 98.36 292 ILE B CA 1
ATOM 4651 C C . ILE B 1 292 ? 7.987 6.5 15.567 1 98.36 292 ILE B C 1
ATOM 4653 O O . ILE B 1 292 ? 7.804 6.455 16.786 1 98.36 292 ILE B O 1
ATOM 4657 N N . THR B 1 293 ? 9.189 6.506 15.044 1 98.52 293 THR B N 1
ATOM 4658 C CA . THR B 1 293 ? 10.394 6.485 15.866 1 98.52 293 THR B CA 1
ATOM 4659 C C . THR B 1 293 ? 10.621 7.842 16.527 1 98.52 293 THR B C 1
ATOM 4661 O O . THR B 1 293 ? 10.775 7.926 17.747 1 98.52 293 THR B O 1
ATOM 4664 N N . PHE B 1 294 ? 10.663 8.898 15.723 1 98.27 294 PHE B N 1
ATOM 4665 C CA . PHE B 1 294 ? 10.797 10.256 16.236 1 98.27 294 PHE B CA 1
ATOM 4666 C C . PHE B 1 294 ? 9.948 11.227 15.423 1 98.27 294 PHE B C 1
ATOM 4668 O O . PHE B 1 294 ? 9.739 11.024 14.226 1 98.27 294 PHE B O 1
ATOM 4675 N N . ILE B 1 295 ? 9.487 12.19 16.11 1 98.18 295 ILE B N 1
ATOM 4676 C CA . ILE B 1 295 ? 8.958 13.393 15.475 1 98.18 295 ILE B CA 1
ATOM 4677 C C . ILE B 1 295 ? 9.998 14.509 15.538 1 98.18 295 ILE B C 1
ATOM 4679 O O . ILE B 1 295 ? 10.367 14.963 16.624 1 98.18 295 ILE B O 1
ATOM 4683 N N . VAL B 1 296 ? 10.471 14.894 14.416 1 98.16 296 VAL B N 1
ATOM 4684 C CA . VAL B 1 296 ? 11.464 15.961 14.349 1 98.16 296 VAL B CA 1
ATOM 4685 C C . VAL B 1 296 ? 10.771 17.297 14.091 1 98.16 296 VAL B C 1
ATOM 4687 O O . VAL B 1 296 ?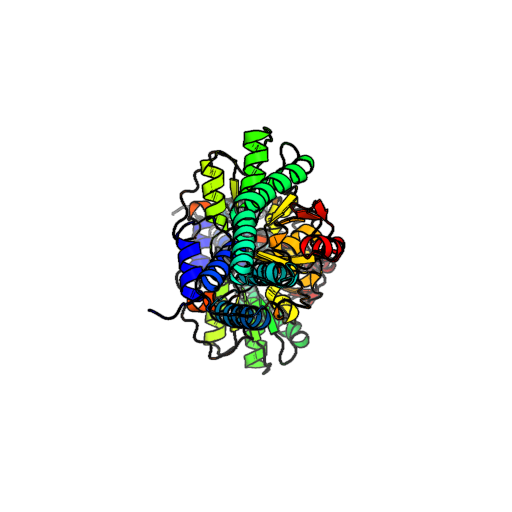 10.189 17.506 13.024 1 98.16 296 VAL B O 1
ATOM 4690 N N . SER B 1 297 ? 10.799 18.172 15.033 1 96.48 297 SER B N 1
ATOM 4691 C CA . SER B 1 297 ? 10.123 19.464 14.966 1 96.48 297 SER B CA 1
ATOM 4692 C C . SER B 1 297 ? 11.077 20.605 15.302 1 96.48 297 SER B C 1
ATOM 4694 O O . SER B 1 297 ? 12.222 20.37 15.691 1 96.48 297 SER B O 1
ATOM 4696 N N . ASP B 1 298 ? 10.607 21.768 15.097 1 94.15 298 ASP B N 1
ATOM 4697 C CA . ASP B 1 298 ? 11.406 22.951 15.403 1 94.15 298 ASP B CA 1
ATOM 4698 C C . ASP B 1 298 ? 11.571 23.127 16.911 1 94.15 298 ASP B C 1
ATOM 4700 O O . ASP B 1 298 ? 12.434 23.883 17.363 1 94.15 298 ASP B O 1
ATOM 4704 N N . VAL B 1 299 ? 10.807 22.374 17.676 1 92.43 299 VAL B N 1
ATOM 4705 C CA . VAL B 1 299 ? 10.935 22.472 19.126 1 92.43 299 VAL B CA 1
ATOM 4706 C C . VAL B 1 299 ? 11.781 21.314 19.65 1 92.43 299 VAL B C 1
ATOM 4708 O O . VAL B 1 299 ? 11.921 21.138 20.863 1 92.43 299 VAL B O 1
ATOM 4711 N N . GLY B 1 300 ? 12.278 20.452 18.727 1 93.98 300 GLY B N 1
ATOM 4712 C CA . GLY B 1 300 ? 13.169 19.376 19.128 1 93.98 300 GLY B CA 1
ATOM 4713 C C . GLY B 1 300 ? 12.815 18.042 18.497 1 93.98 300 GLY B C 1
ATOM 4714 O O . GLY B 1 300 ? 11.918 17.966 17.656 1 93.98 300 GLY B O 1
ATOM 4715 N N . ILE B 1 301 ? 13.63 17.065 18.832 1 96.92 301 ILE B N 1
ATOM 4716 C CA . ILE B 1 301 ? 13.347 15.68 18.472 1 96.92 301 ILE B CA 1
ATOM 4717 C C . ILE B 1 301 ? 12.488 15.031 19.555 1 96.92 301 ILE B C 1
ATOM 4719 O O . ILE B 1 301 ? 12.925 14.886 20.699 1 96.92 301 ILE B O 1
ATOM 4723 N N . LEU B 1 302 ? 11.345 14.624 19.121 1 96.44 302 LEU B N 1
ATOM 4724 C CA . LEU B 1 302 ? 10.38 14.154 20.109 1 96.44 302 LEU B CA 1
ATOM 4725 C C . LEU B 1 302 ? 10.052 12.681 19.889 1 96.44 302 LEU B C 1
ATOM 4727 O O . LEU B 1 302 ? 9.946 12.228 18.747 1 96.44 302 LEU B O 1
ATOM 4731 N N . THR B 1 303 ? 9.905 12.007 20.979 1 95.92 303 THR B N 1
ATOM 4732 C CA . THR B 1 303 ? 9.165 10.752 20.901 1 95.92 303 THR B CA 1
ATOM 4733 C C . THR B 1 303 ? 7.663 11.014 20.823 1 95.92 303 THR B C 1
ATOM 4735 O O . THR B 1 303 ? 7.194 12.086 21.21 1 95.92 303 THR B O 1
ATOM 4738 N N . PRO B 1 304 ? 6.938 10.085 20.296 1 93.88 304 PRO B N 1
ATOM 4739 C CA . PRO B 1 304 ? 5.492 10.306 20.231 1 93.88 304 PRO B CA 1
ATOM 4740 C C . PRO B 1 304 ? 4.885 10.65 21.589 1 93.88 304 PRO B C 1
ATOM 4742 O O . PRO B 1 304 ? 4.014 11.519 21.678 1 93.88 304 PRO B O 1
ATOM 4745 N N . SER B 1 305 ? 5.384 10.115 22.581 1 90.89 305 SER B N 1
ATOM 4746 C CA . SER B 1 305 ? 4.864 10.399 23.915 1 90.89 305 SER B CA 1
ATOM 4747 C C . SER B 1 305 ? 5.27 11.793 24.381 1 90.89 305 SER B C 1
ATOM 4749 O O . SER B 1 305 ? 4.641 12.362 25.275 1 90.89 305 SER B O 1
ATOM 4751 N N . GLY B 1 306 ? 6.29 12.353 23.741 1 89.94 306 GLY B N 1
ATOM 4752 C CA . GLY B 1 306 ? 6.798 13.658 24.134 1 89.94 306 GLY B CA 1
ATOM 4753 C C . GLY B 1 306 ? 6.047 14.809 23.492 1 89.94 306 GLY B C 1
ATOM 4754 O O . GLY B 1 306 ? 6.276 15.972 23.83 1 89.94 306 GLY B O 1
ATOM 4755 N N . VAL B 1 307 ? 5.123 14.504 22.64 1 89.69 307 VAL B N 1
ATOM 4756 C CA . VAL B 1 307 ? 4.435 15.534 21.869 1 89.69 307 VAL B CA 1
ATOM 4757 C C . VAL B 1 307 ? 3.533 16.353 22.79 1 89.69 307 VAL B C 1
ATOM 4759 O O . VAL B 1 307 ? 3.425 17.572 22.639 1 89.69 307 VAL B O 1
ATOM 4762 N N . SER B 1 308 ? 2.904 15.693 23.69 1 85.06 308 SER B N 1
ATOM 4763 C CA . SER B 1 308 ? 2.009 16.389 24.608 1 85.06 308 SER B CA 1
ATOM 4764 C C . SER B 1 308 ? 2.745 17.482 25.376 1 85.06 308 SER B C 1
ATOM 4766 O O . SER B 1 308 ? 2.218 18.581 25.559 1 85.06 308 SER B O 1
ATOM 4768 N N . ASP B 1 309 ? 3.92 17.215 25.758 1 84.81 309 ASP B N 1
ATOM 4769 C CA . ASP B 1 309 ? 4.732 18.196 26.473 1 84.81 309 ASP B CA 1
ATOM 4770 C C . ASP B 1 309 ? 5.118 19.359 25.561 1 84.81 309 ASP B C 1
ATOM 4772 O O . ASP B 1 309 ? 5.129 20.514 25.991 1 84.81 309 ASP B O 1
ATOM 4776 N N . ALA B 1 310 ? 5.42 19.05 24.401 1 85.1 310 ALA B N 1
ATOM 4777 C CA . ALA B 1 310 ? 5.803 20.077 23.436 1 85.1 310 ALA B CA 1
ATOM 4778 C C . ALA B 1 310 ? 4.635 21.01 23.134 1 85.1 310 ALA B C 1
ATOM 4780 O O . ALA B 1 310 ? 4.83 22.208 22.916 1 85.1 310 ALA B O 1
ATOM 4781 N N . LEU B 1 311 ? 3.497 20.433 23.08 1 80.4 311 LEU B N 1
ATOM 4782 C CA . LEU B 1 311 ? 2.292 21.215 22.826 1 80.4 311 LEU B CA 1
ATOM 4783 C C . LEU B 1 311 ? 2.092 22.273 23.906 1 80.4 311 LEU B C 1
ATOM 4785 O O . LEU B 1 311 ? 1.628 23.379 23.62 1 80.4 311 LEU B O 1
ATOM 4789 N N . LEU B 1 312 ? 2.455 21.933 25.024 1 71.87 312 LEU B N 1
ATOM 4790 C CA . LEU B 1 312 ? 2.376 22.895 26.118 1 71.87 312 LEU B CA 1
ATOM 4791 C C . LEU B 1 312 ? 3.305 24.078 25.87 1 71.87 312 LEU B C 1
ATOM 4793 O O . LEU B 1 312 ? 2.963 25.219 26.188 1 71.87 312 LEU B O 1
ATOM 4797 N N . ALA B 1 313 ? 4.393 23.773 25.294 1 69.28 313 ALA B N 1
ATOM 4798 C CA . ALA B 1 313 ? 5.351 24.833 24.992 1 69.28 313 ALA B CA 1
ATOM 4799 C C . ALA B 1 313 ? 4.847 25.722 23.858 1 69.28 313 ALA B C 1
ATOM 4801 O O . ALA B 1 313 ? 5.072 26.935 23.865 1 69.28 313 ALA B O 1
ATOM 4802 N N . VAL B 1 314 ? 4.241 25.108 22.944 1 67.02 314 VAL B N 1
ATOM 4803 C CA . VAL B 1 314 ? 3.719 25.826 21.786 1 67.02 314 VAL B CA 1
ATOM 4804 C C . VAL B 1 314 ? 2.515 26.669 22.201 1 67.02 314 VAL B C 1
ATOM 4806 O O . VAL B 1 314 ? 2.348 27.797 21.732 1 67.02 314 VAL B O 1
ATOM 4809 N N . TYR B 1 315 ? 1.689 26.079 23.02 1 63.93 315 TYR B N 1
ATOM 4810 C CA . TYR B 1 315 ? 0.438 26.741 23.373 1 63.93 315 TYR B CA 1
ATOM 4811 C C . TYR B 1 315 ? 0.579 27.511 24.68 1 63.93 315 TYR B C 1
ATOM 4813 O O . TYR B 1 315 ? -0.314 28.274 25.058 1 63.93 315 TYR B O 1
ATOM 4821 N N . GLY B 1 316 ? 1.739 27.931 25.149 1 57.48 316 GLY B N 1
ATOM 4822 C CA . GLY B 1 316 ? 1.982 28.829 26.267 1 57.48 316 GLY B CA 1
ATOM 4823 C C . GLY B 1 316 ? 1.55 28.251 27.601 1 57.48 316 GLY B C 1
ATOM 4824 O O . GLY B 1 316 ? 1.253 28.994 28.539 1 57.48 316 GLY B O 1
ATOM 4825 N N . GLY B 1 317 ? 1.273 26.954 27.873 1 42.93 317 GLY B N 1
ATOM 4826 C CA . GLY B 1 317 ? 0.871 26.734 29.253 1 42.93 317 GLY B CA 1
ATOM 4827 C C . GLY B 1 317 ? 1.916 27.179 30.258 1 42.93 317 GLY B C 1
ATOM 4828 O O . GLY B 1 317 ? 3.023 26.637 30.291 1 42.93 317 GLY B O 1
ATOM 4829 N N . ASN B 1 318 ? 2.21 28.418 30.385 1 35.93 318 ASN B N 1
ATOM 4830 C CA . ASN B 1 318 ? 2.806 28.796 31.662 1 35.93 318 ASN B CA 1
ATOM 4831 C C . ASN B 1 318 ? 2.121 28.093 32.831 1 35.93 318 ASN B C 1
ATOM 4833 O O . ASN B 1 318 ? 0.897 27.953 32.845 1 35.93 318 ASN B O 1
#

Secondary structure (DSSP, 8-state):
-----HHHHHHHHHHH-TT--HHHHHHHHHHHHHHH----SHHHHHHHHHHHHHHHHHH-S--HHHHHHHHHHHHHHHHS---SS-HHHHHHHHHHHHHHIIIIIHHHHHHHHHHHHGGGS-TTEEEEEES--HHHHHHHHIIIIIT---EEEEEE--TTTTHHHHHHHHHHHTT--EEEE-GGGHHHHGGG-SEEEE--SEEETTS-EEEETTHHHHHHHHHHTT--EEEE--GGGEE-----SGGGS--SS---PPP-TT------BTTB--HHHHHTS-SEEEE-GGG-SEEEETTEEE-GGGHHHHHHHHHT--/-----HHHHHHHHHHH-TT--HHHHHHHHHHHHHHH----SHHHHHHHHHHHHHHHHHH-S--HHHHHHHHHHHHHHHHS---SS-HHHHHHHHHHHHHHIIIIIHHHHHHHHHHHHGGGS-TTEEEEEES--HHHHHHHHIIIIIT---EEEEEE--TTTTHHHHHHHHHHHTT--EEEE-GGGHHHHGGG-SEEEE--SEE-TTS-EEEETTHHHHHHHHHHTT--EEEE--GGGB------SGGGS--SS---PPP-TT------BTTB--HHHHHTS-SEEEE-GGG-SEEEETTEEE-GGGHHHHHHHHHT--

InterPro domains:
  IPR000649 Initiation factor 2B-related [PF01008] (23-304)
  IPR037171 NagB/RpiA transferase-like [SSF100950] (7-315)
  IPR042528 Translation initiation factor eIF-2B subunit alpha, N-terminal [G3DSA:1.20.120.1070] (2-104)
  IPR042529 Initiation factor 2B-like, C-terminal [G3DSA:3.40.50.10470] (108-317)
  IPR051501 Eukaryotic initiation factor 2B subunits alpha/beta/delta [PTHR45860] (5-315)

Sequence (636 aa):
MTAFSIVESFRSSLAEDVDRPEPIAAIFALSDLIGQSKAATTSELMESVKQASEELKASLENPVPATAGLELFMRFVTTKNWAGGDFQAHKRSLLDTALEFAHNTVPHCRERITHLLLPFIKDESVILTHGHSRVVMQAILAAVKTHGKRVRVCVTESRPTGQGLRTYERLRAEGIPCTVVLDTAVAYVIDRIDLCLVGAEAVAESGGIFNAIGSYQLSIIAKAAKKPVFALAESFKFLRLFPLSQYDVPHAARCIPLPAVDEDAGVPEDGRMTPAMEARNPLIDYTLPELITFIVSDVGILTPSGVSDALLAVYGGNMTAFSIVESFRSSLAEDVDRPEPIAAIFALSDLIGQSKAATTSELMESVKQASEELKASLENPVPATAGLELFMRFVTTKNWAGGDFQAHKRSLLDTALEFAHNTVPHCRERITHLLLPFIKDESVILTHGHSRVVMQAILAAVKTHGKRVRVCVTESRPTGQGLRTYERLRAEGIPCTVVLDTAVAYVIDRIDLCLVGAEAVAESGGIFNAIGSYQLSIIAKAAKKPVFALAESFKFLRLFPLSQYDVPHAARCIPLPAVDEDAGVPEDGRMTPAMEARNPLIDYTLPELITFIVSDVGILTPSGVSDALLAVYGGN

pLDDT: mean 89.88, std 10.1, range [35.93, 98.86]